Protein AF-A0A851GLG3-F1 (afdb_monomer)

Sequence (559 aa):
MSGDFSSVANSFFTNPADPTVTAINLTVTSPGGNELAFIDDIDSEAEPQQRLWTNVTWGSNVGRIGTTLFDLLNGPNKLTLSTLTIEDMDLDPQTTQFDFHGTNTELVLNNASVKLSNQPVFRVTSQLSLRSEGTGTSSIIKLTGDQNSPTTIDVASGTTLRFFESGSLVDGLADSARANFNQSNSAVVNGTLNIDQSYVIFNTGPSQEMRVNSGGELSLIGSQSVLETGDLRVVGGTVNLGVGGARLATNDFTLTGATVNIGASSTVESSGASVATGTNTITLGDNARYSTDLLGTAGGNITISGTGTVSTQRLAFIQAGDQINVTESAKLEVTSGAGTPQLLERGSIDIGVNALVDIQAGAAVVAASSTIRNDGGLLVSGRLEPTGTITGDGYIRVQPFGQLGVFGGNGTETFTTSNDVFMEGLSTFQTLLRPDLQESQLMITTGNFEISPIGAYLDPVITSSVDTPLADGTKFALIDYMDGDSWGGFFLRDDNSSILEGDLITEGINTFRLSYQDADYSPGTSSIITLTVIPEPSTGILASLGLLGGTLLRRRKSN

Mean predicted aligned error: 11.52 Å

Radius of gyration: 35.97 Å; Cα contacts (8 Å, |Δi|>4): 1811; chains: 1; bounding box: 72×60×142 Å

Foldseek 3Di:
DEDDDADDLEDEDEAPQDPPPQAEEAEDEDQNHQEYEYEPPDDPPDDLSSQEHHHYEYEYPVAAHHHEYEYPDPAQEEREYQEYEYYRYEYEDPSYAYEHEDARREYEYEQYEYEDQPDDRYPYPYEYEYEYDDAEEYEYEQHFAEPAYAYEYEYDARYEYEYYCAADLDPPDDRRSFNEDPDAYAYEFNAEYEQYNGAYEAEHPPVHEHEAEANGEYEYDDARREYEYEHYAYANGEYYYEAHAYEYEYAEAEEHVYEYEFEANYEYHYVAAYEFDDEYEYEAEHQYEYEHAYEYDHLGEYEYYYQYEYEHQAHEYPDANYEYEYDDQYEYEHDHDPPDARYDDHEEYEAYANYEYADAANHEHACHHYEYEHQHEYEFNHEYAYQEEHEHAYAYEYEACGEYEHDDPDLAGEYEYAHEYEYEANYEYEKEDELVVLGIYEYEYAHHYEYHQLAYAYHYHYDDDPPDEHDAFRKYWYYHYADDVDRPYAHADPVSDGQDQQRWDDDHPWIWGWHFADPVDDDDYRGTIMTGTHPDPPPVVVVVVVPVVPDDDDDDDDD

Solvent-accessible surface area (backbone atoms only — not comparable to full-atom values): 26182 Å² total; per-residue (Å²): 92,80,53,83,48,74,80,54,66,57,48,78,43,61,64,70,92,51,93,80,63,61,43,38,43,45,38,46,61,46,98,81,40,48,40,44,37,42,43,90,64,72,62,102,82,64,60,74,84,78,53,58,42,32,47,33,35,42,35,34,82,79,47,73,42,68,32,39,33,41,62,84,60,101,60,86,44,71,50,36,27,20,25,41,36,34,28,23,28,35,39,38,29,83,56,46,38,50,31,35,48,64,82,70,21,36,44,37,25,27,33,9,34,41,48,42,74,78,62,59,62,46,68,25,94,33,49,37,35,42,34,22,40,74,55,50,60,15,35,45,28,31,34,35,22,57,31,72,26,33,37,38,40,40,24,35,59,71,16,27,34,29,39,32,55,12,18,54,72,66,83,92,64,61,65,58,52,15,26,19,33,79,32,56,20,37,32,44,24,32,6,29,42,32,35,32,46,12,20,38,37,46,35,23,32,101,89,34,40,37,35,27,30,58,77,6,30,42,36,26,32,46,62,48,4,32,41,37,37,24,33,37,36,28,41,44,10,38,38,37,34,29,50,53,38,10,36,41,38,30,34,31,38,37,34,34,40,19,40,36,39,32,20,32,46,8,39,39,40,32,83,35,49,30,40,31,27,40,61,29,40,37,38,23,25,57,69,8,38,38,38,31,26,41,33,28,36,78,40,7,30,40,38,37,29,39,52,12,37,40,38,24,43,33,44,38,28,74,26,74,67,10,33,39,36,33,24,56,48,11,32,42,35,39,36,55,34,96,89,52,72,25,32,44,59,21,28,39,40,38,32,28,67,61,6,36,40,36,33,30,61,76,18,37,36,34,34,42,70,29,45,36,40,36,37,12,42,37,39,24,33,9,36,41,25,51,42,42,51,39,38,44,79,12,38,39,37,28,32,56,67,3,32,43,33,54,81,63,101,52,28,74,48,50,30,38,31,40,26,33,36,38,35,27,44,56,8,34,45,37,35,35,34,23,75,89,76,68,30,31,22,30,39,37,29,70,16,50,64,36,35,26,75,81,12,20,32,62,45,77,45,67,82,47,81,49,88,58,81,72,59,70,67,46,67,35,52,44,40,36,26,36,77,59,105,55,74,59,43,39,39,23,47,98,85,70,45,76,50,53,83,65,35,77,48,77,55,82,76,40,32,26,31,37,30,66,69,37,86,89,62,90,65,102,49,78,37,28,28,33,40,29,30,44,73,72,80,64,77,68,60,70,61,60,63,68,67,75,71,77,70,89,88,85,83,87,81,88,134

Structure (mmCIF, N/CA/C/O backbone):
data_AF-A0A851GLG3-F1
#
_entry.id   AF-A0A851GLG3-F1
#
loop_
_atom_site.group_PDB
_atom_site.id
_atom_site.type_symbol
_atom_site.label_atom_id
_atom_site.label_alt_id
_atom_site.label_comp_id
_atom_site.label_asym_id
_atom_site.label_entity_id
_atom_site.label_seq_id
_atom_site.pdbx_PDB_ins_code
_atom_site.Cartn_x
_atom_site.Cartn_y
_atom_site.Cartn_z
_atom_site.occupancy
_atom_site.B_iso_or_equiv
_atom_site.auth_seq_id
_atom_site.auth_comp_id
_atom_site.auth_asym_id
_atom_site.auth_atom_id
_atom_site.pdbx_PDB_model_num
ATOM 1 N N . MET A 1 1 ? -15.780 -3.151 48.684 1.00 47.72 1 MET A N 1
ATOM 2 C CA . MET A 1 1 ? -16.917 -4.019 49.094 1.00 47.72 1 MET A CA 1
ATOM 3 C C . MET A 1 1 ? -17.114 -5.094 48.028 1.00 47.72 1 MET A C 1
ATOM 5 O O . MET A 1 1 ? -16.937 -4.771 46.860 1.00 47.72 1 MET A O 1
ATOM 9 N N . SER A 1 2 ? -17.441 -6.339 48.400 1.00 37.56 2 SER A N 1
ATOM 10 C CA . SER A 1 2 ? -17.801 -7.420 47.461 1.00 37.56 2 SER A CA 1
ATOM 11 C C . SER A 1 2 ? -19.249 -7.845 47.711 1.00 37.56 2 SER A C 1
ATOM 13 O O . SER A 1 2 ? -19.558 -8.275 48.824 1.00 37.56 2 SER A O 1
ATOM 15 N N . GLY A 1 3 ? -20.126 -7.700 46.717 1.00 50.09 3 GLY A N 1
ATOM 16 C CA . GLY A 1 3 ? -21.522 -8.147 46.785 1.00 50.09 3 GLY A CA 1
ATOM 17 C C . GLY A 1 3 ? -21.763 -9.350 45.872 1.00 50.09 3 GLY A C 1
ATOM 18 O O . GLY A 1 3 ? -21.391 -9.299 44.704 1.00 50.09 3 GLY A O 1
ATOM 19 N N . ASP A 1 4 ? -22.368 -10.417 46.401 1.00 43.97 4 ASP A N 1
ATOM 20 C CA . ASP A 1 4 ? -22.866 -11.569 45.631 1.00 43.97 4 ASP A CA 1
ATOM 21 C C . ASP A 1 4 ? -24.388 -11.433 45.468 1.00 43.97 4 ASP A C 1
ATOM 23 O O . ASP A 1 4 ? -25.124 -11.396 46.460 1.00 43.97 4 ASP A O 1
ATOM 27 N N . PHE A 1 5 ? -24.862 -11.323 44.225 1.00 49.16 5 PHE A N 1
ATOM 28 C CA . PHE A 1 5 ? -26.259 -11.020 43.902 1.00 49.16 5 PHE A CA 1
ATOM 29 C C . PHE A 1 5 ? -26.976 -12.244 43.322 1.00 49.16 5 PHE A C 1
ATOM 31 O O . PHE A 1 5 ? -27.382 -12.277 42.163 1.00 49.16 5 PHE A O 1
ATOM 38 N N . SER A 1 6 ? -27.168 -13.264 44.157 1.00 37.56 6 SER A N 1
ATOM 39 C CA . SER A 1 6 ? -27.701 -14.570 43.742 1.00 37.56 6 SER A CA 1
ATOM 40 C C . SER A 1 6 ? -29.226 -14.648 43.554 1.00 37.56 6 SER A C 1
ATOM 42 O O . SER A 1 6 ? -29.741 -15.728 43.263 1.00 37.56 6 SER A O 1
ATOM 44 N N . SER A 1 7 ? -29.992 -13.556 43.700 1.00 36.94 7 SER A N 1
ATOM 45 C CA . SER A 1 7 ? -31.467 -13.658 43.620 1.00 36.94 7 SER A CA 1
ATOM 46 C C . SER A 1 7 ? -32.279 -12.391 43.330 1.00 36.94 7 SER A C 1
ATOM 48 O O . SER A 1 7 ? -33.507 -12.484 43.283 1.00 36.94 7 SER A O 1
ATOM 50 N N . VAL A 1 8 ? -31.670 -11.220 43.115 1.00 40.31 8 VAL A N 1
ATOM 51 C CA . VAL A 1 8 ? -32.448 -9.985 42.921 1.00 40.31 8 VAL A CA 1
ATOM 52 C C . VAL A 1 8 ? -32.423 -9.582 41.454 1.00 40.31 8 VAL A C 1
ATOM 54 O O . VAL A 1 8 ? -31.383 -9.212 40.925 1.00 40.31 8 VAL A O 1
ATOM 57 N N . ALA A 1 9 ? -33.592 -9.605 40.813 1.00 41.81 9 ALA A N 1
ATOM 58 C CA . ALA A 1 9 ? -33.819 -9.120 39.450 1.00 41.81 9 ALA A CA 1
ATOM 59 C C . ALA A 1 9 ? -33.591 -7.600 39.275 1.00 41.81 9 ALA A C 1
ATOM 61 O O . ALA A 1 9 ? -33.973 -7.062 38.251 1.00 41.81 9 ALA A O 1
ATOM 62 N N . ASN A 1 10 ? -33.020 -6.922 40.275 1.00 48.06 10 ASN A N 1
ATOM 63 C CA . ASN A 1 10 ? -32.713 -5.497 40.335 1.00 48.06 10 ASN A CA 1
ATOM 64 C C . ASN A 1 10 ? -31.702 -5.288 41.471 1.00 48.06 10 ASN A C 1
ATOM 66 O O . ASN A 1 10 ? -32.071 -5.363 42.644 1.00 48.06 10 ASN A O 1
ATOM 70 N N . SER A 1 11 ? -30.429 -5.061 41.161 1.00 52.12 11 SER A N 1
ATOM 71 C CA . SER A 1 11 ? -29.469 -4.631 42.188 1.00 52.12 11 SER A CA 1
ATOM 72 C C . SER A 1 11 ? -29.480 -3.109 42.233 1.00 52.12 11 SER A C 1
ATOM 74 O O . SER A 1 11 ? -29.256 -2.496 41.197 1.00 52.12 11 SER A O 1
ATOM 76 N N . PHE A 1 12 ? -29.781 -2.523 43.397 1.00 50.97 12 PHE A N 1
ATOM 77 C CA . PHE A 1 12 ? -29.773 -1.074 43.612 1.00 50.97 12 PHE A CA 1
ATOM 78 C C . PHE A 1 12 ? -28.466 -0.659 44.280 1.00 50.97 12 PHE A C 1
ATOM 80 O O . PHE A 1 12 ? -28.120 -1.189 45.338 1.00 50.97 12 PHE A O 1
ATOM 87 N N . PHE A 1 13 ? -27.772 0.309 43.690 1.00 57.38 13 PHE A N 1
ATOM 88 C CA . PHE A 1 13 ? -26.559 0.886 44.264 1.00 57.38 13 PHE A CA 1
ATOM 89 C C . PHE A 1 13 ? -26.777 2.342 44.628 1.00 57.38 13 PHE A C 1
ATOM 91 O O . PHE A 1 13 ? -27.320 3.091 43.824 1.00 57.38 13 PHE A O 1
ATOM 98 N N . THR A 1 14 ? -26.309 2.730 45.809 1.00 53.22 14 THR A N 1
ATOM 99 C CA . THR A 1 14 ? -26.115 4.126 46.200 1.00 53.22 14 THR A CA 1
ATOM 100 C C . THR A 1 14 ? -24.615 4.418 46.239 1.00 53.22 14 THR A C 1
ATOM 102 O O . THR A 1 14 ? -23.806 3.517 46.484 1.00 53.22 14 THR A O 1
ATOM 105 N N . ASN A 1 15 ? -24.223 5.656 45.933 1.00 53.34 15 ASN A N 1
ATOM 106 C CA . ASN A 1 15 ? -22.827 6.099 45.962 1.00 53.34 15 ASN A CA 1
ATOM 107 C C . ASN A 1 15 ? -22.196 5.763 47.335 1.00 53.34 15 ASN A C 1
ATOM 109 O O . ASN A 1 15 ? -22.836 6.029 48.359 1.00 53.34 15 ASN A O 1
ATOM 113 N N . PRO A 1 16 ? -20.989 5.162 47.419 1.00 52.38 16 PRO A N 1
ATOM 114 C CA . PRO A 1 16 ? -20.347 4.943 48.709 1.00 52.38 16 PRO A CA 1
ATOM 115 C C . PRO A 1 16 ? -20.160 6.287 49.421 1.00 52.38 16 PRO A C 1
ATOM 117 O O . PRO A 1 16 ? -19.330 7.102 49.037 1.00 52.38 16 PRO A O 1
ATOM 120 N N . ALA A 1 17 ? -20.905 6.500 50.506 1.00 47.84 17 ALA A N 1
ATOM 121 C CA . ALA A 1 17 ? -20.777 7.683 51.359 1.00 47.84 17 ALA A CA 1
ATOM 122 C C . ALA A 1 17 ? -19.399 7.789 52.057 1.00 47.84 17 ALA A C 1
ATOM 124 O O . ALA A 1 17 ? -19.133 8.764 52.758 1.00 47.84 17 ALA A O 1
ATOM 125 N N . ASP A 1 18 ? -18.532 6.781 51.892 1.00 53.28 18 ASP A N 1
ATOM 126 C CA . ASP A 1 18 ? -17.213 6.690 52.506 1.00 53.28 18 ASP A CA 1
ATOM 127 C C . ASP A 1 18 ? -16.095 6.824 51.446 1.00 53.28 18 ASP A C 1
ATOM 129 O O . ASP A 1 18 ? -15.890 5.897 50.652 1.00 53.28 18 ASP A O 1
ATOM 133 N N . PRO A 1 19 ? -15.323 7.931 51.451 1.00 53.16 19 PRO A N 1
ATOM 134 C CA . PRO A 1 19 ? -14.227 8.174 50.508 1.00 53.16 19 PRO A CA 1
ATOM 135 C C . PRO A 1 19 ? -13.039 7.205 50.665 1.00 53.16 19 PRO A C 1
ATOM 137 O O . PRO A 1 19 ? -12.073 7.295 49.910 1.00 53.16 19 PRO A O 1
ATOM 140 N N . THR A 1 20 ? -13.066 6.286 51.638 1.00 55.53 20 THR A N 1
ATOM 141 C CA . THR A 1 20 ? -12.013 5.276 51.833 1.00 55.53 20 THR A CA 1
ATOM 142 C C . THR A 1 20 ? -12.224 3.989 51.030 1.00 55.53 20 THR A C 1
ATOM 144 O O . THR A 1 20 ? -11.311 3.161 50.952 1.00 55.53 20 THR A O 1
ATOM 147 N N . VAL A 1 21 ? -13.390 3.796 50.399 1.00 58.28 21 VAL A N 1
ATOM 148 C CA . VAL A 1 21 ? -13.654 2.614 49.563 1.00 58.28 21 VAL A CA 1
ATOM 149 C C . VAL A 1 21 ? -13.005 2.796 48.191 1.00 58.28 21 VAL A C 1
ATOM 151 O O . VAL A 1 21 ? -13.548 3.444 47.305 1.00 58.28 21 VAL A O 1
ATOM 154 N N . THR A 1 22 ? -11.836 2.186 48.006 1.00 63.25 22 THR A N 1
ATOM 155 C CA . THR A 1 22 ? -11.025 2.325 46.785 1.00 63.25 22 THR A CA 1
ATOM 156 C C . THR A 1 22 ? -11.216 1.209 45.758 1.00 63.25 22 THR A C 1
ATOM 158 O O . THR A 1 22 ? -10.551 1.252 44.727 1.00 63.25 22 THR A O 1
ATOM 161 N N . ALA A 1 23 ? -12.059 0.204 46.041 1.00 70.12 23 ALA A N 1
ATOM 162 C CA . ALA A 1 23 ? -12.381 -0.887 45.116 1.00 70.12 23 ALA A CA 1
ATOM 163 C C . ALA A 1 23 ? -13.785 -1.477 45.357 1.00 70.12 23 ALA A C 1
ATOM 165 O O . ALA A 1 23 ? -14.165 -1.813 46.495 1.00 70.12 23 ALA A O 1
ATOM 166 N N . ILE A 1 24 ? -14.551 -1.634 44.275 1.00 73.56 24 ILE A N 1
ATOM 167 C CA . ILE A 1 24 ? -15.929 -2.147 44.279 1.00 73.56 24 ILE A CA 1
ATOM 168 C C . ILE A 1 24 ? -16.044 -3.273 43.253 1.00 73.56 24 ILE A C 1
ATOM 170 O O . ILE A 1 24 ? -15.861 -3.036 42.066 1.00 73.56 24 ILE A O 1
ATOM 174 N N . ASN A 1 25 ? -16.403 -4.477 43.707 1.00 75.00 25 ASN A N 1
ATOM 175 C CA . ASN A 1 25 ? -16.632 -5.627 42.830 1.00 75.00 25 ASN A CA 1
ATOM 176 C C . ASN A 1 25 ? -18.118 -5.987 42.829 1.00 75.00 25 ASN A C 1
ATOM 178 O O . ASN A 1 25 ? -18.675 -6.313 43.885 1.00 75.00 25 ASN A O 1
ATOM 182 N N . LEU A 1 26 ? -18.737 -5.935 41.650 1.00 73.56 26 LEU A N 1
ATOM 183 C CA . LEU A 1 26 ? -20.117 -6.340 41.406 1.00 73.56 26 LEU A CA 1
ATOM 184 C C . LEU A 1 26 ? -20.116 -7.572 40.506 1.00 73.56 26 LEU A C 1
ATOM 186 O O . LEU A 1 26 ? -19.559 -7.536 39.410 1.00 73.56 26 LEU A O 1
ATOM 190 N N . THR A 1 27 ? -20.748 -8.655 40.954 1.00 70.19 27 THR A N 1
ATOM 191 C CA . THR A 1 27 ? -20.789 -9.905 40.192 1.00 70.19 27 THR A CA 1
ATOM 192 C C . THR A 1 27 ? -22.217 -10.398 40.034 1.00 70.19 27 THR A C 1
ATOM 194 O O . THR A 1 27 ? -22.920 -10.613 41.023 1.00 70.19 27 THR A O 1
ATOM 197 N N . VAL A 1 28 ? -22.636 -10.617 38.789 1.00 69.12 28 VAL A N 1
ATOM 198 C CA . VAL A 1 28 ? -23.909 -11.274 38.487 1.00 69.12 28 VAL A CA 1
ATOM 199 C C . VAL A 1 28 ? -23.709 -12.788 38.569 1.00 69.12 28 VAL A C 1
ATOM 201 O O . VAL A 1 28 ? -22.849 -13.360 37.896 1.00 69.12 28 VAL A O 1
ATOM 204 N N . THR A 1 29 ? -24.487 -13.447 39.429 1.00 67.69 29 THR A N 1
ATOM 205 C CA . THR A 1 29 ? -24.354 -14.889 39.711 1.00 67.69 29 THR A CA 1
ATOM 206 C C . THR A 1 29 ? -25.553 -15.721 39.243 1.00 67.69 29 THR A C 1
ATOM 208 O O . THR A 1 29 ? -25.561 -16.937 39.429 1.00 67.69 29 THR A O 1
ATOM 211 N N . SER A 1 30 ? -26.548 -15.108 38.584 1.00 66.00 30 SER A N 1
ATOM 212 C CA . SER A 1 30 ? -27.724 -15.799 38.039 1.00 66.00 30 SER A CA 1
ATOM 213 C C . SER A 1 30 ? -28.165 -15.226 36.682 1.00 66.00 30 SER A C 1
ATOM 215 O O . SER A 1 30 ? -28.299 -14.011 36.564 1.00 66.00 30 SER A O 1
ATOM 217 N N . PRO A 1 31 ? -28.490 -16.069 35.681 1.00 58.34 31 PRO A N 1
ATOM 218 C CA . PRO A 1 31 ? -28.950 -15.635 34.353 1.00 58.34 31 PRO A CA 1
ATOM 219 C C . PRO A 1 31 ? -30.364 -15.012 34.331 1.00 58.34 31 PRO A C 1
ATOM 221 O O . PRO A 1 31 ? -30.876 -14.694 33.262 1.00 58.34 31 PRO A O 1
ATOM 224 N N . GLY A 1 32 ? -31.033 -14.888 35.485 1.00 56.56 32 GLY A N 1
ATOM 225 C CA . GLY A 1 32 ? -32.399 -14.360 35.598 1.00 56.56 32 GLY A CA 1
ATOM 226 C C . GLY A 1 32 ? -32.513 -12.854 35.872 1.00 56.56 32 GLY A C 1
ATOM 227 O O . GLY A 1 32 ? -33.633 -12.350 35.904 1.00 56.56 32 GLY A O 1
ATOM 228 N N . GLY A 1 33 ? -31.399 -12.147 36.093 1.00 59.62 33 GLY A N 1
ATOM 229 C CA . GLY A 1 33 ? -31.370 -10.698 36.318 1.00 59.62 33 GLY A CA 1
ATOM 230 C C . GLY A 1 33 ? -30.398 -10.019 35.356 1.00 59.62 33 GLY A C 1
ATOM 231 O O . GLY A 1 33 ? -29.193 -10.183 35.502 1.00 59.62 33 GLY A O 1
ATOM 232 N N . ASN A 1 34 ? -30.929 -9.257 34.398 1.00 67.38 34 ASN A N 1
ATOM 233 C CA . ASN A 1 34 ? -30.169 -8.575 33.336 1.00 67.38 34 ASN A CA 1
ATOM 234 C C . ASN A 1 34 ? -30.206 -7.041 33.493 1.00 67.38 34 ASN A C 1
ATOM 236 O O . ASN A 1 34 ? -30.020 -6.295 32.532 1.00 67.38 34 ASN A O 1
ATOM 240 N N . GLU A 1 35 ? -30.508 -6.562 34.698 1.00 67.00 35 GLU A N 1
ATOM 241 C CA . GLU A 1 35 ? -30.740 -5.151 35.001 1.00 67.00 35 GLU A CA 1
ATOM 242 C C . GLU A 1 35 ? -29.908 -4.734 36.222 1.00 67.00 35 GLU A C 1
ATOM 244 O O . GLU A 1 35 ? -30.046 -5.289 37.318 1.00 67.00 35 GLU A O 1
ATOM 249 N N . LEU A 1 36 ? -29.026 -3.752 36.021 1.00 67.19 36 LEU A N 1
ATOM 250 C CA . LEU A 1 36 ? -28.321 -3.047 37.086 1.00 67.19 36 LEU A CA 1
ATOM 251 C C . LEU A 1 36 ? -28.929 -1.648 37.206 1.00 67.19 36 LEU A C 1
ATOM 253 O O . LEU A 1 36 ? -28.792 -0.821 36.305 1.00 67.19 36 LEU A O 1
ATOM 257 N N . ALA A 1 37 ? -29.596 -1.384 38.327 1.00 63.56 37 ALA A N 1
ATOM 258 C CA . ALA A 1 37 ? -30.182 -0.084 38.608 1.00 63.56 37 ALA A CA 1
ATOM 259 C C . ALA A 1 37 ? -29.253 0.694 39.540 1.00 63.56 37 ALA A C 1
ATOM 261 O O . ALA A 1 37 ? -28.899 0.234 40.628 1.00 63.56 37 ALA A O 1
ATOM 262 N N . PHE A 1 38 ? -28.874 1.901 39.145 1.00 61.44 38 PHE A N 1
ATOM 263 C CA . PHE A 1 38 ? -28.134 2.790 40.030 1.00 61.44 38 PHE A CA 1
ATOM 264 C C . PHE A 1 38 ? -29.083 3.879 40.498 1.00 61.44 38 PHE A C 1
ATOM 266 O O . PHE A 1 38 ? -29.836 4.461 39.719 1.00 61.44 38 PHE A O 1
ATOM 273 N N . ILE A 1 39 ? -29.084 4.094 41.806 1.00 54.25 39 ILE A N 1
ATOM 274 C CA . ILE A 1 39 ? -29.762 5.216 42.424 1.00 54.25 39 ILE A CA 1
ATOM 275 C C . ILE A 1 39 ? -28.650 6.209 42.715 1.00 54.25 39 ILE A C 1
ATOM 277 O O . ILE A 1 39 ? -27.810 5.960 43.583 1.00 54.25 39 ILE A O 1
ATOM 281 N N . ASP A 1 40 ? -28.628 7.322 41.980 1.00 52.12 40 ASP A N 1
ATOM 282 C CA . ASP A 1 40 ? -27.845 8.489 42.386 1.00 52.12 40 ASP A CA 1
ATOM 283 C C . ASP A 1 40 ? -28.473 9.050 43.668 1.00 52.12 40 ASP A C 1
ATOM 285 O O . ASP A 1 40 ? -29.294 9.967 43.665 1.00 52.12 40 ASP A O 1
ATOM 289 N N . ASP A 1 41 ? -28.178 8.393 44.784 1.00 45.09 41 ASP A N 1
ATOM 290 C CA . ASP A 1 41 ? -28.507 8.888 46.102 1.00 45.09 41 ASP A CA 1
ATOM 291 C C . ASP A 1 41 ? -27.452 9.941 46.424 1.00 45.09 41 ASP A C 1
ATOM 293 O O . ASP A 1 41 ? -26.308 9.600 46.733 1.00 45.09 41 ASP A O 1
ATOM 297 N N . ILE A 1 42 ? -27.861 11.209 46.298 1.00 45.38 42 ILE A N 1
ATOM 298 C CA . ILE A 1 42 ? -27.489 12.369 47.128 1.00 45.38 42 ILE A CA 1
ATOM 299 C C . ILE A 1 42 ? -27.216 13.626 46.285 1.00 45.38 42 ILE A C 1
ATOM 301 O O . ILE A 1 42 ? -26.218 13.746 45.580 1.00 45.38 42 ILE A O 1
ATOM 305 N N . ASP A 1 43 ? -28.123 14.590 46.472 1.00 45.88 43 ASP A N 1
ATOM 306 C CA . ASP A 1 43 ? -27.966 16.047 46.375 1.00 45.88 43 ASP A CA 1
ATOM 307 C C . ASP A 1 43 ? -27.261 16.579 45.117 1.00 45.88 43 ASP A C 1
ATOM 309 O O . ASP A 1 43 ? -26.036 16.547 45.002 1.00 45.88 43 ASP A O 1
ATOM 313 N N . SER A 1 44 ? -28.033 17.136 44.177 1.00 47.81 44 SER A N 1
ATOM 314 C CA . SER A 1 44 ? -27.552 17.768 42.933 1.00 47.81 44 SER A CA 1
ATOM 315 C C . SER A 1 44 ? -26.541 18.911 43.136 1.00 47.81 44 SER A C 1
ATOM 317 O O . SER A 1 44 ? -26.057 19.474 42.157 1.00 47.81 44 SER A O 1
ATOM 319 N N . GLU A 1 45 ? -26.246 19.268 44.388 1.00 49.72 45 GLU A N 1
ATOM 320 C CA . GLU A 1 45 ? -25.300 20.305 44.803 1.00 49.72 45 GLU A CA 1
ATOM 321 C C . GLU A 1 45 ? -23.919 19.767 45.250 1.00 49.72 45 GLU A C 1
ATOM 323 O O . GLU A 1 45 ? -23.018 20.565 45.505 1.00 49.72 45 GLU A O 1
ATOM 328 N N . ALA A 1 46 ? -23.706 18.445 45.332 1.00 52.00 46 ALA A N 1
ATOM 329 C CA . ALA A 1 46 ? -22.421 17.862 45.746 1.00 52.00 46 ALA A CA 1
ATOM 330 C C . ALA A 1 46 ? -21.334 17.933 44.645 1.00 52.00 46 ALA A C 1
ATOM 332 O O . ALA A 1 46 ? -21.586 17.640 43.475 1.00 52.00 46 ALA A O 1
ATOM 333 N N . GLU A 1 47 ? -20.097 18.281 45.026 1.00 55.19 47 GLU A N 1
ATOM 334 C CA . GLU A 1 47 ? -18.931 18.387 44.128 1.00 55.19 47 GLU A CA 1
ATOM 335 C C . GLU A 1 47 ? -18.594 17.030 43.458 1.00 55.19 47 GLU A C 1
ATOM 337 O O . GLU A 1 47 ? -18.623 15.998 44.135 1.00 55.19 47 GLU A O 1
ATOM 342 N N . PRO A 1 48 ? -18.174 16.986 42.172 1.00 52.88 48 PRO A N 1
ATOM 343 C CA . PRO A 1 48 ? -17.866 15.742 41.444 1.00 52.88 48 PRO A CA 1
ATOM 344 C C . PRO A 1 48 ? -16.871 14.803 42.145 1.00 52.88 48 PRO A C 1
ATOM 346 O O . PRO A 1 48 ? -16.958 13.585 42.001 1.00 52.88 48 PRO A O 1
ATOM 349 N N . GLN A 1 49 ? -15.947 15.349 42.943 1.00 55.09 49 GLN A N 1
ATOM 350 C CA . GLN A 1 49 ? -14.972 14.562 43.710 1.00 55.09 49 GLN A CA 1
ATOM 351 C C . GLN A 1 49 ? -15.606 13.722 44.831 1.00 55.09 49 GLN A C 1
ATOM 353 O O . GLN A 1 49 ? -15.002 12.752 45.277 1.00 55.09 49 GLN A O 1
ATOM 358 N N . GLN A 1 50 ? -16.822 14.056 45.272 1.00 52.38 50 GLN A N 1
ATOM 359 C CA . GLN A 1 50 ? -17.576 13.296 46.278 1.00 52.38 50 GLN A CA 1
ATOM 360 C C . GLN A 1 50 ? -18.361 12.120 45.665 1.00 52.38 50 GLN A C 1
ATOM 362 O O . GLN A 1 50 ? -18.987 11.347 46.389 1.00 52.38 50 GLN A O 1
ATOM 367 N N . ARG A 1 51 ? -18.334 11.973 44.332 1.00 62.47 51 ARG A N 1
ATOM 368 C CA . ARG A 1 51 ? -19.070 10.953 43.566 1.00 62.47 51 ARG A CA 1
ATOM 369 C C . ARG A 1 51 ? -18.163 10.009 42.770 1.00 62.47 51 ARG A C 1
ATOM 371 O O . ARG A 1 51 ? -18.640 9.306 41.886 1.00 62.47 51 ARG A O 1
ATOM 378 N N . LEU A 1 52 ? -16.858 10.011 43.052 1.00 68.19 52 LEU A N 1
ATOM 379 C CA . LEU A 1 52 ? -15.860 9.242 42.307 1.00 68.19 52 LEU A CA 1
ATOM 380 C C . LEU A 1 52 ? -15.804 7.783 42.769 1.00 68.19 52 LEU A C 1
ATOM 382 O O . LEU A 1 52 ? -15.366 7.485 43.880 1.00 68.19 52 LEU A O 1
ATOM 386 N N . TRP A 1 53 ? -16.145 6.860 41.876 1.00 72.88 53 TRP A N 1
ATOM 387 C CA . TRP A 1 53 ? -15.933 5.436 42.100 1.00 72.88 53 TRP A CA 1
ATOM 388 C C . TRP A 1 53 ? -14.532 5.047 41.630 1.00 72.88 53 TRP A C 1
ATOM 390 O O . TRP A 1 53 ? -14.169 5.216 40.465 1.00 72.88 53 TRP A O 1
ATOM 400 N N . THR A 1 54 ? -13.730 4.503 42.541 1.00 77.12 54 THR A N 1
ATOM 401 C CA . THR A 1 54 ? -12.347 4.106 42.248 1.00 77.12 54 THR A CA 1
ATOM 402 C C . THR A 1 54 ? -12.259 2.579 42.143 1.00 77.12 54 THR A C 1
ATOM 404 O O . THR A 1 54 ? -12.818 1.883 42.989 1.00 77.12 54 THR A O 1
ATOM 407 N N . ASN A 1 55 ? -11.581 2.070 41.105 1.00 80.44 55 ASN A N 1
ATOM 408 C CA . ASN A 1 55 ? -11.365 0.640 40.811 1.00 80.44 55 ASN A CA 1
ATOM 409 C C . ASN A 1 55 ? -12.634 -0.225 40.894 1.00 80.44 55 ASN A C 1
ATOM 411 O O . ASN A 1 55 ? -12.804 -1.048 41.799 1.00 80.44 55 ASN A O 1
ATOM 415 N N . VAL A 1 56 ? -13.537 -0.026 39.941 1.00 83.00 56 VAL A N 1
ATOM 416 C CA . VAL A 1 56 ? -14.798 -0.759 39.859 1.00 83.00 56 VAL A CA 1
ATOM 417 C C . VAL A 1 56 ? -14.644 -1.950 38.920 1.00 83.00 56 VAL A C 1
ATOM 419 O O . VAL A 1 56 ? -14.210 -1.771 37.790 1.00 83.00 56 VAL A O 1
ATOM 422 N N . THR A 1 57 ? -15.029 -3.149 39.357 1.00 85.88 57 THR A N 1
ATOM 423 C CA . THR A 1 57 ? -15.097 -4.347 38.503 1.00 85.88 57 THR A CA 1
ATOM 424 C C . THR A 1 57 ? -16.528 -4.857 38.431 1.00 85.88 57 THR A C 1
ATOM 426 O O . THR A 1 57 ? -17.136 -5.135 39.466 1.00 85.88 57 THR A O 1
ATOM 429 N N . TRP A 1 58 ? -17.063 -4.990 37.220 1.00 85.75 58 TRP A N 1
ATOM 430 C CA . TRP A 1 58 ? -18.373 -5.562 36.922 1.00 85.75 58 TRP A CA 1
ATOM 431 C C . TRP A 1 58 ? -18.187 -6.856 36.143 1.00 85.75 58 TRP A C 1
ATOM 433 O O . TRP A 1 58 ? -17.669 -6.838 35.033 1.00 85.75 58 TRP A O 1
ATOM 443 N N . GLY A 1 59 ? -18.603 -7.974 36.728 1.00 83.06 59 GLY A N 1
ATOM 444 C CA . GLY A 1 59 ? -18.343 -9.298 36.175 1.00 83.06 59 GLY A CA 1
ATOM 445 C C . GLY A 1 59 ? -19.551 -10.226 36.196 1.00 83.06 59 GLY A C 1
ATOM 446 O O . GLY A 1 59 ? -20.554 -9.965 36.869 1.00 83.06 59 GLY A O 1
ATOM 447 N N . SER A 1 60 ? -19.430 -11.355 35.506 1.00 77.69 60 SER A N 1
ATOM 448 C CA . SER A 1 60 ? -20.368 -12.476 35.580 1.00 77.69 60 SER A CA 1
ATOM 449 C C . SER A 1 60 ? -19.626 -13.785 35.830 1.00 77.69 60 SER A C 1
ATOM 451 O O . SER A 1 60 ? -18.682 -14.118 35.124 1.00 77.69 60 SER A O 1
ATOM 453 N N . ASN A 1 61 ? -20.103 -14.583 36.789 1.00 79.06 61 ASN A N 1
ATOM 454 C CA . ASN A 1 61 ? -19.563 -15.931 37.032 1.00 79.06 61 ASN A CA 1
ATOM 455 C C . ASN A 1 61 ? -20.292 -17.019 36.226 1.00 79.06 61 ASN A C 1
ATOM 457 O O . ASN A 1 61 ? -19.970 -18.202 36.344 1.00 79.06 61 ASN A O 1
ATOM 461 N N . VAL A 1 62 ? -21.310 -16.641 35.448 1.00 76.38 62 VAL A N 1
ATOM 462 C CA . VAL A 1 62 ? -22.148 -17.561 34.659 1.00 76.38 62 VAL A CA 1
ATOM 463 C C . VAL A 1 62 ? -21.888 -17.444 33.151 1.00 76.38 62 VAL A C 1
ATOM 465 O O . VAL A 1 62 ? -22.655 -17.975 32.349 1.00 76.38 62 VAL A O 1
ATOM 468 N N . GLY A 1 63 ? -20.789 -16.786 32.769 1.00 76.94 63 GLY A N 1
ATOM 469 C CA . GLY A 1 63 ? -20.416 -16.485 31.386 1.00 76.94 63 GLY A CA 1
ATOM 470 C C . GLY A 1 63 ? -20.978 -15.150 30.893 1.00 76.94 63 GLY A C 1
ATOM 471 O O . GLY A 1 63 ? -21.549 -14.387 31.672 1.00 76.94 63 GLY A O 1
ATOM 472 N N . ARG A 1 64 ? -20.819 -14.885 29.589 1.00 81.62 64 ARG A N 1
ATOM 473 C CA . ARG A 1 64 ? -21.199 -13.616 28.949 1.00 81.62 64 ARG A CA 1
ATOM 474 C C . ARG A 1 64 ? -22.707 -13.364 28.996 1.00 81.62 64 ARG A C 1
ATOM 476 O O . ARG A 1 64 ? -23.468 -14.097 28.364 1.00 81.62 64 ARG A O 1
ATOM 483 N N . ILE A 1 65 ? -23.126 -12.321 29.713 1.00 80.12 65 ILE A N 1
ATOM 484 C CA . ILE A 1 65 ? -24.539 -11.928 29.867 1.00 80.12 65 ILE A CA 1
ATOM 485 C C . ILE A 1 65 ? -24.803 -10.507 29.368 1.00 80.12 65 ILE A C 1
ATOM 487 O O . ILE A 1 65 ? -23.941 -9.643 29.478 1.00 80.12 65 ILE A O 1
ATOM 491 N N . GLY A 1 66 ? -26.008 -10.255 28.854 1.00 78.75 66 GLY A N 1
ATOM 492 C CA . GLY A 1 66 ? -26.467 -8.906 28.519 1.00 78.75 66 GLY A CA 1
ATOM 493 C C . GLY A 1 66 ? -27.063 -8.203 29.731 1.00 78.75 66 GLY A C 1
ATOM 494 O O . GLY A 1 66 ? -27.971 -8.744 30.357 1.00 78.75 66 GLY A O 1
ATOM 495 N N . THR A 1 67 ? -26.590 -6.995 30.013 1.00 75.56 67 THR A N 1
ATOM 496 C CA . THR A 1 67 ? -26.976 -6.189 31.168 1.00 75.56 67 THR A CA 1
ATOM 497 C C . THR A 1 67 ? -27.323 -4.772 30.735 1.00 75.56 67 THR A C 1
ATOM 499 O O . THR A 1 67 ? -26.563 -4.115 30.023 1.00 75.56 67 THR A O 1
ATOM 502 N N . THR A 1 68 ? -28.466 -4.279 31.200 1.00 76.19 68 THR A N 1
ATOM 503 C CA . THR A 1 68 ? -28.860 -2.881 31.026 1.00 76.19 68 THR A CA 1
ATOM 504 C C . THR A 1 68 ? -28.535 -2.098 32.287 1.00 76.19 68 THR A C 1
ATOM 506 O O . THR A 1 68 ? -28.880 -2.524 33.389 1.00 76.19 68 THR A O 1
ATOM 509 N N . LEU A 1 69 ? -27.891 -0.953 32.110 1.00 74.44 69 LEU A N 1
ATOM 510 C CA . LEU A 1 69 ? -27.682 0.046 33.142 1.00 74.44 69 LEU A CA 1
ATOM 511 C C . LEU A 1 69 ? -28.646 1.205 32.875 1.00 74.44 69 LEU A C 1
ATOM 513 O O . LEU A 1 69 ? -28.677 1.751 31.776 1.00 74.44 69 LEU A O 1
ATOM 517 N N . PHE A 1 70 ? -29.465 1.551 33.864 1.00 69.25 70 PHE A N 1
ATOM 518 C CA . PHE A 1 70 ? -30.387 2.679 33.778 1.00 69.25 70 PHE A CA 1
ATOM 519 C C . PHE A 1 70 ? -30.456 3.434 35.100 1.00 69.25 70 PHE A C 1
ATOM 521 O O . PHE A 1 70 ? -30.149 2.901 36.171 1.00 69.25 70 PHE A O 1
ATOM 528 N N . ASP A 1 71 ? -30.895 4.683 34.997 1.00 67.75 71 ASP A N 1
ATOM 529 C CA . ASP A 1 71 ? -31.183 5.523 36.147 1.00 67.75 71 ASP A CA 1
ATOM 530 C C . ASP A 1 71 ? -32.672 5.472 36.503 1.00 67.75 71 ASP A C 1
ATOM 532 O O . ASP A 1 71 ? -33.536 5.442 35.624 1.00 67.75 71 ASP A O 1
ATOM 536 N N . LEU A 1 72 ? -32.981 5.480 37.798 1.00 63.38 72 LEU A N 1
ATOM 537 C CA . LEU A 1 72 ? -34.353 5.570 38.304 1.00 63.38 72 LEU A CA 1
ATOM 538 C C . LEU A 1 72 ? -34.885 7.011 38.363 1.00 63.38 72 LEU A C 1
ATOM 540 O O . LEU A 1 72 ? -36.084 7.218 38.567 1.00 63.38 72 LEU A O 1
ATOM 544 N N . LEU A 1 73 ? -34.016 8.008 38.204 1.00 62.31 73 LEU A N 1
ATOM 545 C CA . LEU A 1 73 ? -34.337 9.428 38.237 1.00 62.31 73 LEU A CA 1
ATOM 546 C C . LEU A 1 73 ? -34.308 9.988 36.805 1.00 62.31 73 LEU A C 1
ATOM 548 O O . LEU A 1 73 ? -33.361 9.787 36.053 1.00 62.31 73 LEU A O 1
ATOM 552 N N . ASN A 1 74 ? -35.378 10.683 36.404 1.00 55.25 74 ASN A N 1
ATOM 553 C CA . ASN A 1 74 ? -35.585 11.173 35.034 1.00 55.25 74 ASN A CA 1
ATOM 554 C C . ASN A 1 74 ? -34.570 12.277 34.635 1.00 55.25 74 ASN A C 1
ATOM 556 O O . ASN A 1 74 ? -34.907 13.461 34.673 1.00 55.25 74 ASN A O 1
ATOM 560 N N . GLY A 1 75 ? -33.351 11.908 34.226 1.00 56.28 75 GLY A N 1
ATOM 561 C CA . GLY A 1 75 ? -32.330 12.818 33.690 1.00 56.28 75 GLY A CA 1
ATOM 562 C C . GLY A 1 75 ? -31.106 12.094 33.096 1.00 56.28 75 GLY A C 1
ATOM 563 O O . GLY A 1 75 ? -30.890 10.920 33.392 1.00 56.28 75 GLY A O 1
ATOM 564 N N . PRO A 1 76 ? -30.306 12.754 32.229 1.00 56.81 76 PRO A N 1
ATOM 565 C CA . PRO A 1 76 ? -29.033 12.213 31.754 1.00 56.81 76 PRO A CA 1
ATOM 566 C C . PRO A 1 76 ? -28.010 12.256 32.894 1.00 56.81 76 PRO A C 1
ATOM 568 O O . PRO A 1 76 ? -27.316 13.257 33.089 1.00 56.81 76 PRO A O 1
ATOM 571 N N . ASN A 1 77 ? -27.950 11.182 33.671 1.00 65.06 77 ASN A N 1
ATOM 572 C CA . ASN A 1 77 ? -27.073 11.097 34.829 1.00 65.06 77 ASN A CA 1
ATOM 573 C C . ASN A 1 77 ? -25.696 10.550 34.449 1.00 65.06 77 ASN A C 1
ATOM 575 O O . ASN A 1 77 ? -25.534 9.781 33.497 1.00 65.06 77 ASN A O 1
ATOM 579 N N . LYS A 1 78 ? -24.685 11.012 35.187 1.00 72.12 78 LYS A N 1
ATOM 580 C CA . LYS A 1 78 ? -23.273 10.699 34.960 1.00 72.12 78 LYS A CA 1
ATOM 581 C C . LYS A 1 78 ? -22.758 9.812 36.083 1.00 72.12 78 LYS A C 1
ATOM 583 O O . LYS A 1 78 ? -22.895 10.172 37.249 1.00 72.12 78 LYS A O 1
ATOM 588 N N . LEU A 1 79 ? -22.128 8.699 35.728 1.00 74.75 79 LEU A N 1
ATOM 589 C CA . LEU A 1 79 ? -21.376 7.861 36.650 1.00 74.75 79 LEU A CA 1
ATOM 590 C C . LEU A 1 79 ? -19.898 8.254 36.585 1.00 74.75 79 LEU A C 1
ATOM 592 O O . LEU A 1 79 ? -19.239 8.019 35.571 1.00 74.75 79 LEU A O 1
ATOM 596 N N . THR A 1 80 ? -19.397 8.849 37.667 1.00 75.75 80 THR A N 1
ATOM 597 C CA . THR A 1 80 ? -18.014 9.323 37.758 1.00 75.75 80 THR A CA 1
ATOM 598 C C . THR A 1 80 ? -17.081 8.211 38.243 1.00 75.75 80 THR A C 1
ATOM 600 O O . THR A 1 80 ? -17.239 7.703 39.352 1.00 75.75 80 THR A O 1
ATOM 603 N N . LEU A 1 81 ? -16.097 7.828 37.429 1.00 79.38 81 LEU A N 1
ATOM 604 C CA . LEU A 1 81 ? -15.240 6.651 37.622 1.00 79.38 81 LEU A CA 1
ATOM 605 C C . LEU A 1 81 ? -13.756 7.026 37.496 1.00 79.38 81 LEU A C 1
ATOM 607 O O . LEU A 1 81 ? -13.412 7.903 36.716 1.00 79.38 81 LEU A O 1
ATOM 611 N N . SER A 1 82 ? -12.852 6.337 38.194 1.00 81.75 82 SER A N 1
ATOM 612 C CA . SER A 1 82 ? -11.422 6.337 37.824 1.00 81.75 82 SER A CA 1
ATOM 613 C C . SER A 1 82 ? -11.127 5.157 36.908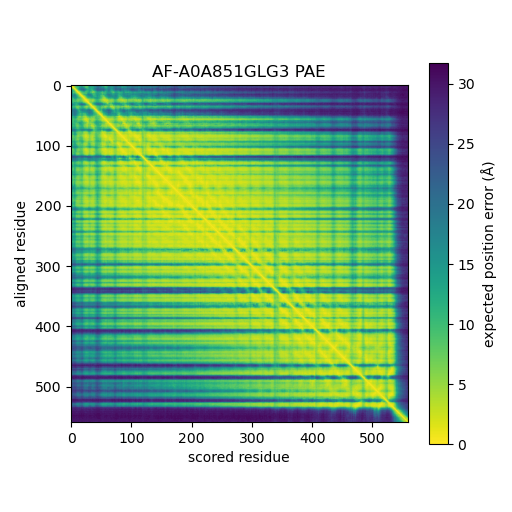 1.00 81.75 82 SER A C 1
ATOM 615 O O . SER A 1 82 ? -10.635 5.327 35.802 1.00 81.75 82 SER A O 1
ATOM 617 N N . THR A 1 83 ? -11.490 3.954 37.340 1.00 86.06 83 THR A N 1
ATOM 618 C CA . THR A 1 83 ? -11.211 2.719 36.605 1.00 86.06 83 THR A CA 1
ATOM 619 C C . THR A 1 83 ? -12.458 1.856 36.596 1.00 86.06 83 THR A C 1
ATOM 621 O O . THR A 1 83 ? -13.080 1.676 37.646 1.00 86.06 83 THR A O 1
ATOM 624 N N . LEU A 1 84 ? -12.800 1.330 35.423 1.00 88.75 84 LEU A N 1
ATOM 625 C CA . LEU A 1 84 ? -13.887 0.385 35.213 1.00 88.75 84 LEU A CA 1
ATOM 626 C C . LEU A 1 84 ? -13.366 -0.847 34.479 1.00 88.75 84 LEU A C 1
ATOM 628 O O . LEU A 1 84 ? -12.908 -0.745 33.345 1.00 88.75 84 LEU A O 1
ATOM 632 N N . THR A 1 85 ? -13.504 -2.007 35.103 1.00 91.50 85 THR A N 1
ATOM 633 C CA . THR A 1 85 ? -13.259 -3.312 34.496 1.00 91.50 85 THR A CA 1
ATOM 634 C C . THR A 1 85 ? -14.595 -3.998 34.251 1.00 91.50 85 THR A C 1
ATOM 636 O O . THR A 1 85 ? -15.406 -4.101 35.169 1.00 91.50 85 THR A O 1
ATOM 639 N N . ILE A 1 86 ? -14.830 -4.471 33.029 1.00 90.94 86 ILE A N 1
ATOM 640 C CA . ILE A 1 86 ? -16.007 -5.265 32.666 1.00 90.94 86 ILE A CA 1
ATOM 641 C C . ILE A 1 86 ? -15.538 -6.656 32.239 1.00 90.94 86 ILE A C 1
ATOM 643 O O . ILE A 1 86 ? -14.704 -6.776 31.341 1.00 90.94 86 ILE A O 1
ATOM 647 N N . GLU A 1 87 ? -16.085 -7.695 32.863 1.00 92.56 87 GLU A N 1
ATOM 648 C CA . GLU A 1 87 ? -15.699 -9.092 32.653 1.00 92.56 87 GLU A CA 1
ATOM 649 C C . GLU A 1 87 ? -16.918 -9.940 32.279 1.00 92.56 87 GLU A C 1
ATOM 651 O O . GLU A 1 87 ? -17.921 -9.939 32.994 1.00 92.56 87 GLU A O 1
ATOM 656 N N . ASP A 1 88 ? -16.841 -10.668 31.163 1.00 90.00 88 ASP A N 1
ATOM 657 C CA . ASP A 1 88 ? -17.892 -11.598 30.726 1.00 90.00 88 ASP A CA 1
ATOM 658 C C . ASP A 1 88 ? -19.299 -10.959 30.744 1.00 90.00 88 ASP A C 1
ATOM 660 O O . ASP A 1 88 ? -20.277 -11.525 31.241 1.00 90.00 88 ASP A O 1
ATOM 664 N N . MET A 1 89 ? -19.421 -9.738 30.221 1.00 88.56 89 MET A N 1
ATOM 665 C CA . MET A 1 89 ? -20.678 -8.986 30.248 1.00 88.56 89 MET A CA 1
ATOM 666 C C . MET A 1 89 ? -20.807 -8.038 29.053 1.00 88.56 89 MET A C 1
ATOM 668 O O . MET A 1 89 ? -19.843 -7.404 28.637 1.00 88.56 89 MET A O 1
ATOM 672 N N . ASP A 1 90 ? -22.020 -7.916 28.523 1.00 88.00 90 ASP A N 1
ATOM 673 C CA . ASP A 1 90 ? -22.423 -6.928 27.530 1.00 88.00 90 ASP A CA 1
ATOM 674 C C . ASP A 1 90 ? -23.247 -5.841 28.211 1.00 88.00 90 ASP A C 1
ATOM 676 O O . ASP A 1 90 ? -24.347 -6.099 28.687 1.00 88.00 90 ASP A O 1
ATOM 680 N N . LEU A 1 91 ? -22.721 -4.625 28.263 1.00 87.62 91 LEU A N 1
ATOM 681 C CA . LEU A 1 91 ? -23.304 -3.514 28.994 1.00 87.62 91 LEU A CA 1
ATOM 682 C C . LEU A 1 91 ? -23.951 -2.490 28.050 1.00 87.62 91 LEU A C 1
ATOM 684 O O . LEU A 1 91 ? -23.275 -1.873 27.221 1.00 87.62 91 LEU A O 1
ATOM 688 N N . ASP A 1 92 ? -25.251 -2.251 28.224 1.00 86.94 92 ASP A N 1
ATOM 689 C CA . ASP A 1 92 ? -25.980 -1.146 27.592 1.00 86.94 92 ASP A CA 1
ATOM 690 C C . ASP A 1 92 ? -26.357 -0.092 28.649 1.00 86.94 92 ASP A C 1
ATOM 692 O O . ASP A 1 92 ? -27.291 -0.315 29.419 1.00 86.94 92 ASP A O 1
ATOM 696 N N . PRO A 1 93 ? -25.656 1.052 28.707 1.00 78.25 93 PRO A N 1
ATOM 697 C CA . PRO A 1 93 ? -25.905 2.092 29.691 1.00 78.25 93 PRO A CA 1
ATOM 698 C C . PRO A 1 93 ? -27.146 2.947 29.420 1.00 78.25 93 PRO A C 1
ATOM 700 O O . PRO A 1 93 ? -27.407 3.831 30.223 1.00 78.25 93 PRO A O 1
ATOM 703 N N . GLN A 1 94 ? -27.909 2.724 28.338 1.00 79.12 94 GLN A N 1
ATOM 704 C CA . GLN A 1 94 ? -29.150 3.446 28.004 1.00 79.12 94 GLN A CA 1
ATOM 705 C C . GLN A 1 94 ? -29.066 4.972 28.237 1.00 79.12 94 GLN A C 1
ATOM 707 O O . GLN A 1 94 ? -28.623 5.710 27.354 1.00 79.12 94 GLN A O 1
ATOM 712 N N . THR A 1 95 ? -29.508 5.459 29.402 1.00 71.44 95 THR A N 1
ATOM 713 C CA . THR A 1 95 ? -29.554 6.881 29.789 1.00 71.44 95 THR A CA 1
ATOM 714 C C . THR A 1 95 ? -28.344 7.363 30.594 1.00 71.44 95 THR A C 1
ATOM 716 O O . THR A 1 95 ? -28.198 8.569 30.793 1.00 71.44 95 THR A O 1
ATOM 719 N N . THR A 1 96 ? -27.491 6.458 31.068 1.00 74.12 96 THR A N 1
ATOM 720 C CA . THR A 1 96 ? -26.331 6.750 31.914 1.00 74.12 96 THR A CA 1
ATOM 721 C C . THR A 1 96 ? -25.098 7.069 31.070 1.00 74.12 96 THR A C 1
ATOM 723 O O . THR A 1 96 ? -24.762 6.365 30.119 1.00 74.12 96 THR A O 1
ATOM 726 N N . GLN A 1 97 ? -24.392 8.140 31.425 1.00 76.75 97 GLN A N 1
ATOM 727 C CA . GLN A 1 97 ? -23.106 8.508 30.830 1.00 76.75 97 GLN A CA 1
ATOM 728 C C . GLN A 1 97 ? -21.965 8.097 31.761 1.00 76.75 97 GLN A C 1
ATOM 730 O O . GLN A 1 97 ? -22.065 8.299 32.968 1.00 76.75 97 GLN A O 1
ATOM 735 N N . PHE A 1 98 ? -20.865 7.576 31.220 1.00 79.31 98 PHE A N 1
ATOM 736 C CA . PHE A 1 98 ? -19.632 7.408 31.992 1.00 79.31 98 PHE A CA 1
ATOM 737 C C . PHE A 1 98 ? -18.807 8.691 31.951 1.00 79.31 98 PHE A C 1
ATOM 739 O O . PHE A 1 98 ? -18.657 9.315 30.901 1.00 79.31 98 PHE A O 1
ATOM 746 N N . ASP A 1 99 ? -18.287 9.093 33.104 1.00 77.00 99 ASP A N 1
ATOM 747 C CA . ASP A 1 99 ? -17.402 10.241 33.234 1.00 77.00 99 ASP A CA 1
ATOM 748 C C . ASP A 1 99 ? -16.133 9.806 33.967 1.00 77.00 99 ASP A C 1
ATOM 750 O O . ASP A 1 99 ? -16.169 9.479 35.149 1.00 77.00 99 ASP A O 1
ATOM 754 N N . PHE A 1 100 ? -15.004 9.752 33.266 1.00 78.00 100 PHE A N 1
ATOM 755 C CA . PHE A 1 100 ? -13.759 9.281 33.862 1.00 78.00 100 PHE A C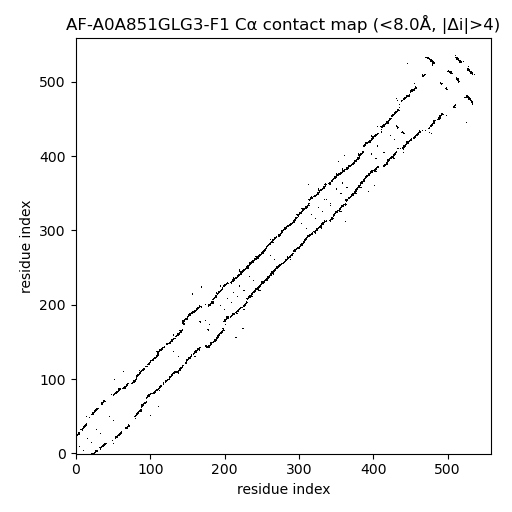A 1
ATOM 756 C C . PHE A 1 100 ? -12.953 10.458 34.427 1.00 78.00 100 PHE A C 1
ATOM 758 O O . PHE A 1 100 ? -12.660 11.417 33.716 1.00 78.00 100 PHE A O 1
ATOM 765 N N . HIS A 1 101 ? -12.593 10.388 35.710 1.00 75.38 101 HIS A N 1
ATOM 766 C CA . HIS A 1 101 ? -11.893 11.433 36.463 1.00 75.38 101 HIS A CA 1
ATOM 767 C C . HIS A 1 101 ? -10.709 10.860 37.244 1.00 75.38 101 HIS A C 1
ATOM 769 O O . HIS A 1 101 ? -10.740 9.730 37.719 1.00 75.38 101 HIS A O 1
ATOM 775 N N . GLY A 1 102 ? -9.676 11.681 37.436 1.00 72.69 102 GLY A N 1
ATOM 776 C CA . GLY A 1 102 ? -8.439 11.299 38.127 1.00 72.69 102 GLY A CA 1
ATOM 777 C C . GLY A 1 102 ? -7.240 11.294 37.185 1.00 72.69 102 GLY A C 1
ATOM 778 O O . GLY A 1 102 ? -7.340 11.766 36.061 1.00 72.69 102 GLY A O 1
ATOM 779 N N . THR A 1 103 ? -6.081 10.811 37.633 1.00 72.00 103 THR A N 1
ATOM 780 C CA . THR A 1 103 ? -4.848 10.775 36.814 1.00 72.00 103 THR A CA 1
ATOM 781 C C . THR A 1 103 ? -4.607 9.436 36.123 1.00 72.00 103 THR A C 1
ATOM 783 O O . THR A 1 103 ? -3.832 9.389 35.176 1.00 72.00 103 THR A O 1
ATOM 786 N N . ASN A 1 104 ? -5.264 8.369 36.585 1.00 73.12 104 ASN A N 1
ATOM 787 C CA . ASN A 1 104 ? -5.116 7.005 36.079 1.00 73.12 104 ASN A CA 1
ATOM 788 C C . ASN A 1 104 ? -6.498 6.506 35.665 1.00 73.12 104 ASN A C 1
ATOM 790 O O . ASN A 1 104 ? -7.156 5.801 36.433 1.00 73.12 104 ASN A O 1
ATOM 794 N N . THR A 1 105 ? -6.976 6.970 34.509 1.00 86.88 105 THR A N 1
ATOM 795 C CA . THR A 1 105 ? -8.313 6.598 34.050 1.00 86.88 105 THR A CA 1
ATOM 796 C C . THR A 1 105 ? -8.277 5.436 33.083 1.00 86.88 105 THR A C 1
ATOM 798 O O . THR A 1 105 ? -7.521 5.467 32.114 1.00 86.88 105 THR A O 1
ATOM 801 N N . GLU A 1 106 ? -9.067 4.398 33.350 1.00 90.25 106 GLU A N 1
ATOM 802 C CA . GLU A 1 106 ? -8.987 3.151 32.589 1.00 90.25 106 GLU A CA 1
ATOM 803 C C . GLU A 1 106 ? -10.358 2.499 32.384 1.00 90.25 106 GLU A C 1
ATOM 805 O O . GLU A 1 106 ? -11.146 2.368 33.320 1.00 90.25 106 GLU A O 1
ATOM 810 N N . LEU A 1 107 ? -10.605 2.030 31.163 1.00 92.44 107 LEU A N 1
ATOM 811 C CA . LEU A 1 107 ? -11.664 1.087 30.831 1.00 92.44 107 LEU A CA 1
ATOM 812 C C . LEU A 1 107 ? -11.016 -0.223 30.376 1.00 92.44 107 LEU A C 1
ATOM 814 O O . LEU A 1 107 ? -10.383 -0.278 29.320 1.00 92.44 107 LEU A O 1
ATOM 818 N N . VAL A 1 108 ? -11.192 -1.275 31.167 1.00 94.94 108 VAL A N 1
ATOM 819 C CA . VAL A 1 108 ? -10.682 -2.619 30.889 1.00 94.94 108 VAL A CA 1
ATOM 820 C C . VAL A 1 108 ? -11.849 -3.514 30.489 1.00 94.94 108 VAL A C 1
ATOM 822 O O . VAL A 1 108 ? -12.829 -3.633 31.219 1.00 94.94 108 VAL A O 1
ATOM 825 N N . LEU A 1 109 ? -11.755 -4.149 29.325 1.00 95.69 109 LEU A N 1
ATOM 826 C CA . LEU A 1 109 ? -12.753 -5.087 28.823 1.00 95.69 109 LEU A CA 1
ATOM 827 C C . LEU A 1 109 ? -12.137 -6.484 28.711 1.00 95.69 109 LEU A C 1
ATOM 829 O O . LEU A 1 109 ? -11.207 -6.698 27.931 1.00 95.69 109 LEU A O 1
ATOM 833 N N . ASN A 1 110 ? -12.702 -7.448 29.429 1.00 95.38 110 ASN A N 1
ATOM 834 C CA . ASN A 1 110 ? -12.310 -8.852 29.389 1.00 95.38 110 ASN A CA 1
ATOM 835 C C . ASN A 1 110 ? -13.499 -9.694 28.912 1.00 95.38 110 ASN A C 1
ATOM 837 O O . ASN A 1 110 ? -14.456 -9.906 29.654 1.00 95.38 110 ASN A O 1
ATOM 841 N N . ASN A 1 111 ? -13.469 -10.117 27.644 1.00 94.19 111 ASN A N 1
ATOM 842 C CA . ASN A 1 111 ? -14.588 -10.809 26.989 1.00 94.19 111 ASN A CA 1
ATOM 843 C C . ASN A 1 111 ? -15.939 -10.075 27.141 1.00 94.19 111 ASN A C 1
ATOM 845 O O . ASN A 1 111 ? -16.992 -10.685 27.346 1.00 94.19 111 ASN A O 1
ATOM 849 N N . ALA A 1 112 ? -15.903 -8.747 27.062 1.00 94.06 112 ALA A N 1
ATOM 850 C CA . ALA A 1 112 ? -17.021 -7.886 27.426 1.00 94.06 112 ALA A CA 1
ATOM 851 C C . ALA A 1 112 ? -17.354 -6.877 26.325 1.00 94.06 112 ALA A C 1
ATOM 853 O O . ALA A 1 112 ? -16.483 -6.478 25.554 1.00 94.06 112 ALA A O 1
ATOM 854 N N . SER A 1 113 ? -18.598 -6.408 26.255 1.00 93.62 113 SER A N 1
ATOM 855 C CA . SER A 1 113 ? -18.932 -5.263 25.407 1.00 93.62 113 SER A CA 1
ATOM 856 C C . SER A 1 113 ? -19.564 -4.117 26.166 1.00 93.62 113 SER A C 1
ATOM 858 O O . SER A 1 113 ? -20.175 -4.302 27.212 1.00 93.62 113 SER A O 1
ATOM 860 N N . VAL A 1 114 ? -19.411 -2.915 25.622 1.00 92.06 114 VAL A N 1
ATOM 861 C CA . VAL A 1 114 ? -20.076 -1.714 26.114 1.00 92.06 114 VAL A CA 1
ATOM 862 C C . VAL A 1 114 ? -20.614 -0.900 24.943 1.00 92.06 114 VAL A C 1
ATOM 864 O O . VAL A 1 114 ? -19.909 -0.645 23.964 1.00 92.06 114 VAL A O 1
ATOM 867 N N . LYS A 1 115 ? -21.883 -0.500 25.024 1.00 91.12 115 LYS A N 1
ATOM 868 C CA . LYS A 1 115 ? -22.559 0.303 23.998 1.00 91.12 115 LYS A CA 1
ATOM 869 C C . LYS A 1 115 ? -22.573 1.781 24.380 1.00 91.12 115 LYS A C 1
ATOM 871 O O . LYS A 1 115 ? -23.067 2.143 25.435 1.00 91.12 115 LYS A O 1
ATOM 876 N N . LEU A 1 116 ? -22.073 2.652 23.509 1.00 86.62 116 LEU A N 1
ATOM 877 C CA . LEU A 1 116 ? -21.793 4.062 23.814 1.00 86.62 116 LEU A CA 1
ATOM 878 C C . LEU A 1 116 ? -22.531 5.042 22.878 1.00 86.62 116 LEU A C 1
ATOM 880 O O . LEU A 1 116 ? -21.991 6.074 22.487 1.00 86.62 116 LEU A O 1
ATOM 884 N N . SER A 1 117 ? -23.784 4.740 22.520 1.00 78.75 117 SER A N 1
ATOM 885 C CA . SER A 1 117 ? -24.516 5.410 21.429 1.00 78.75 117 SER A CA 1
ATOM 886 C C . SER A 1 117 ? -24.946 6.875 21.651 1.00 78.75 117 SER A C 1
ATOM 888 O O . SER A 1 117 ? -25.405 7.488 20.693 1.00 78.75 117 SER A O 1
ATOM 890 N N . ASN A 1 118 ? -24.823 7.456 22.855 1.00 63.47 118 ASN A N 1
ATOM 891 C CA . ASN A 1 118 ? -25.521 8.708 23.231 1.00 63.47 118 ASN A CA 1
ATOM 892 C C . ASN A 1 118 ? -24.652 9.987 23.468 1.00 63.47 118 ASN A C 1
ATOM 894 O O . ASN A 1 118 ? -25.209 10.968 23.943 1.00 63.47 118 ASN A O 1
ATOM 898 N N . GLN A 1 119 ? -23.359 10.033 23.088 1.00 58.72 119 GLN A N 1
ATOM 899 C CA . GLN A 1 119 ? -22.414 11.200 23.078 1.00 58.72 119 GLN A CA 1
ATOM 900 C C . GLN A 1 119 ? -22.189 12.072 24.359 1.00 58.72 119 GLN A C 1
ATOM 902 O O . GLN A 1 119 ? -23.122 12.379 25.098 1.00 58.72 119 GLN A O 1
ATOM 907 N N . PRO A 1 120 ? -20.980 12.670 24.535 1.00 53.66 120 PRO A N 1
ATOM 908 C CA . PRO A 1 120 ? -19.666 12.033 24.455 1.00 53.66 120 PRO A CA 1
ATOM 909 C C . PRO A 1 120 ? -19.382 11.299 25.777 1.00 53.66 120 PRO A C 1
ATOM 911 O O . PRO A 1 120 ? -19.586 11.855 26.859 1.00 53.66 120 PRO A O 1
ATOM 914 N N . VAL A 1 121 ? -18.935 10.045 25.678 1.00 61.22 121 VAL A N 1
ATOM 915 C CA . VAL A 1 121 ? -18.924 9.097 26.811 1.00 61.22 121 VAL A CA 1
ATOM 916 C C . VAL A 1 121 ? -17.571 9.015 27.535 1.00 61.22 121 VAL A C 1
ATOM 918 O O . VAL A 1 121 ? -17.391 8.212 28.440 1.00 61.22 121 VAL A O 1
ATOM 921 N N . PHE A 1 122 ? -16.636 9.907 27.209 1.00 65.25 122 PHE A N 1
ATOM 922 C CA . PHE A 1 122 ? -15.427 10.121 27.999 1.00 65.25 122 PHE A CA 1
ATOM 923 C C . PHE A 1 122 ? -15.126 11.624 28.038 1.00 65.25 122 PHE A C 1
ATOM 925 O O . PHE A 1 122 ? -14.800 12.232 27.019 1.00 65.25 122 PHE A O 1
ATOM 932 N N . ARG A 1 123 ? -15.284 12.260 29.205 1.00 60.12 123 ARG A N 1
ATOM 933 C CA . ARG A 1 123 ? -14.892 13.662 29.439 1.00 60.12 123 ARG A CA 1
ATOM 934 C C . ARG A 1 123 ? -13.698 13.711 30.383 1.00 60.12 123 ARG A C 1
ATOM 936 O O . ARG A 1 123 ? -13.761 14.293 31.459 1.00 60.12 123 ARG A O 1
ATOM 943 N N . VAL A 1 124 ? -12.602 13.093 29.968 1.00 63.47 124 VAL A N 1
ATOM 944 C CA . VAL A 1 124 ? -11.412 13.002 30.810 1.00 63.47 124 VAL A CA 1
ATOM 945 C C . VAL A 1 124 ? -10.542 14.235 30.594 1.00 63.47 124 VAL A C 1
ATOM 947 O O . VAL A 1 124 ? -10.237 14.607 29.462 1.00 63.47 124 VAL A O 1
ATOM 950 N N . THR A 1 125 ? -10.117 14.878 31.677 1.00 65.38 125 THR A N 1
ATOM 951 C CA . THR A 1 125 ? -9.073 15.918 31.624 1.00 65.38 125 THR A CA 1
ATOM 952 C C . THR A 1 125 ? -7.659 15.326 31.604 1.00 65.38 125 THR A C 1
ATOM 954 O O . THR A 1 125 ? -6.692 16.043 31.354 1.00 65.38 125 THR A O 1
ATOM 957 N N . SER A 1 126 ? -7.539 14.023 31.860 1.00 72.69 126 SER A N 1
ATOM 958 C CA . SER A 1 126 ? -6.309 13.234 31.890 1.00 72.69 126 SER A CA 1
ATOM 959 C C . SER A 1 126 ? -6.315 12.146 30.808 1.00 72.69 126 SER A C 1
ATOM 961 O O . SER A 1 126 ? -7.240 12.054 30.001 1.00 72.69 126 SER A O 1
ATOM 963 N N . GLN A 1 127 ? -5.245 11.354 30.750 1.00 84.25 127 GLN A N 1
ATOM 964 C CA . GLN A 1 127 ? -5.105 10.273 29.782 1.00 84.25 127 GLN A CA 1
ATOM 965 C C . GLN A 1 127 ? -6.044 9.099 30.116 1.00 84.25 127 GLN A C 1
ATOM 967 O O . GLN A 1 127 ? -6.047 8.613 31.251 1.00 84.25 127 GLN A O 1
ATOM 972 N N . LEU A 1 128 ? -6.803 8.630 29.121 1.00 88.50 128 LEU A N 1
ATOM 973 C CA . LEU A 1 128 ? -7.664 7.446 29.188 1.00 88.50 128 LEU A CA 1
ATOM 974 C C . LEU A 1 128 ? -6.929 6.217 28.648 1.00 88.50 128 LEU A C 1
ATOM 976 O O . LEU A 1 128 ? -6.355 6.263 27.565 1.00 88.50 128 LEU A O 1
ATOM 980 N N . SER A 1 129 ? -6.986 5.098 29.361 1.00 91.81 129 SER A N 1
ATOM 981 C CA . SER A 1 129 ? -6.498 3.802 28.885 1.00 91.81 129 SER A CA 1
ATOM 982 C C . SER A 1 129 ? -7.670 2.898 28.508 1.00 91.81 129 SER A C 1
ATOM 984 O O . SER A 1 129 ? -8.538 2.631 29.337 1.00 91.81 129 SER A O 1
ATOM 986 N N . LEU A 1 130 ? -7.707 2.418 27.268 1.00 94.06 130 LEU A N 1
ATOM 987 C CA . LEU A 1 130 ? -8.649 1.412 26.783 1.00 94.06 130 LEU A CA 1
ATOM 988 C C . LEU A 1 130 ? -7.906 0.087 26.643 1.00 94.06 130 LEU A C 1
ATOM 990 O O . LEU A 1 130 ? -7.016 -0.038 25.801 1.00 94.06 130 LEU A O 1
ATOM 994 N N . ARG A 1 131 ? -8.258 -0.904 27.462 1.00 95.75 131 ARG A N 1
ATOM 995 C CA . ARG A 1 131 ? -7.514 -2.166 27.534 1.00 95.75 131 ARG A CA 1
ATOM 996 C C . ARG A 1 131 ? -8.412 -3.351 27.217 1.00 95.75 131 ARG A C 1
ATOM 998 O O . ARG A 1 131 ? -9.538 -3.431 27.701 1.00 95.75 131 ARG A O 1
ATOM 1005 N N . SER A 1 132 ? -7.901 -4.278 26.416 1.00 94.62 132 SER A N 1
ATOM 1006 C CA . SER A 1 132 ? -8.503 -5.596 26.210 1.00 94.62 132 SER A CA 1
ATOM 1007 C C . SER A 1 132 ? -7.595 -6.654 26.817 1.00 94.62 132 SER A C 1
ATOM 1009 O O . SER A 1 132 ? -6.434 -6.765 26.424 1.00 94.62 132 SER A O 1
ATOM 1011 N N . GLU A 1 133 ? -8.123 -7.417 27.771 1.00 92.94 133 GLU A N 1
ATOM 1012 C CA . GLU A 1 133 ? -7.388 -8.432 28.533 1.00 92.94 133 GLU A CA 1
ATOM 1013 C C . GLU A 1 133 ? -8.133 -9.777 28.562 1.00 92.94 133 GLU A C 1
ATOM 1015 O O . GLU A 1 133 ? -9.264 -9.893 28.090 1.00 92.94 133 GLU A O 1
ATOM 1020 N N . GLY A 1 134 ? -7.471 -10.811 29.092 1.00 86.94 134 GLY A N 1
ATOM 1021 C CA . GLY A 1 134 ? -8.042 -12.148 29.253 1.00 86.94 134 GLY A CA 1
ATOM 1022 C C . GLY A 1 134 ? -8.073 -12.957 27.958 1.00 86.94 134 GLY A C 1
ATOM 1023 O O . GLY A 1 134 ? -7.034 -13.180 27.339 1.00 86.94 134 GLY A O 1
ATOM 1024 N N . THR A 1 135 ? -9.249 -13.453 27.572 1.00 85.44 135 THR A N 1
ATOM 1025 C CA . THR A 1 135 ? -9.442 -14.252 26.349 1.00 85.44 135 THR A CA 1
ATOM 1026 C C . THR A 1 135 ? -10.752 -13.889 25.669 1.00 85.44 135 THR A C 1
ATOM 1028 O O . THR A 1 135 ? -11.746 -13.669 26.349 1.00 85.44 135 THR A O 1
ATOM 1031 N N . GLY A 1 136 ? -10.793 -13.918 24.337 1.00 90.88 136 GLY A N 1
ATOM 1032 C CA . GLY A 1 136 ? -12.022 -13.686 23.573 1.00 90.88 136 GLY A CA 1
ATOM 1033 C C . GLY A 1 136 ? -12.123 -12.273 23.000 1.00 90.88 136 GLY A C 1
ATOM 1034 O O . GLY A 1 136 ? -11.113 -11.607 22.767 1.00 90.88 136 GLY A O 1
ATOM 1035 N N . THR A 1 137 ? -13.354 -11.845 22.714 1.00 95.25 137 THR A N 1
ATOM 1036 C CA . THR A 1 137 ? -13.626 -10.599 21.987 1.00 95.25 137 THR A CA 1
ATOM 1037 C C . THR A 1 137 ? -14.336 -9.590 22.870 1.00 95.25 137 THR A C 1
ATOM 1039 O O . THR A 1 137 ? -15.522 -9.738 23.189 1.00 95.25 137 THR A O 1
ATOM 1042 N N . SER A 1 138 ? -13.612 -8.521 23.169 1.00 97.31 138 SER A N 1
ATOM 1043 C CA . SER A 1 138 ? -14.132 -7.312 23.777 1.00 97.31 138 SER A CA 1
ATOM 1044 C C . SER A 1 138 ? -14.634 -6.341 22.704 1.00 97.31 138 SER A C 1
ATOM 1046 O O . SER A 1 138 ? -14.100 -6.297 21.595 1.00 97.31 138 SER A O 1
ATOM 1048 N N . SER A 1 139 ? -15.702 -5.583 22.964 1.00 96.75 139 SER A N 1
ATOM 1049 C CA . SER A 1 139 ? -16.268 -4.661 21.965 1.00 96.75 139 SER A CA 1
ATOM 1050 C C . SER A 1 139 ? -16.709 -3.319 22.540 1.00 96.75 139 SER A C 1
ATOM 1052 O O . SER A 1 139 ? -17.476 -3.262 23.493 1.00 96.75 139 SER A O 1
ATOM 1054 N N . ILE A 1 140 ? -16.306 -2.239 21.882 1.00 95.31 140 ILE A N 1
ATOM 1055 C CA . ILE A 1 140 ? -16.887 -0.909 22.040 1.00 95.31 140 ILE A CA 1
ATOM 1056 C C . ILE A 1 140 ? -17.870 -0.715 20.886 1.00 95.31 140 ILE A C 1
ATOM 1058 O O . ILE A 1 140 ? -17.494 -0.791 19.717 1.00 95.31 140 ILE A O 1
ATOM 1062 N N . ILE A 1 141 ? -19.145 -0.514 21.211 1.00 94.62 141 ILE A N 1
ATOM 1063 C CA . ILE A 1 141 ? -20.240 -0.516 20.239 1.00 94.62 141 ILE A CA 1
ATOM 1064 C C . ILE A 1 141 ? -20.820 0.894 20.120 1.00 94.62 141 ILE A C 1
ATOM 1066 O O . ILE A 1 141 ? -21.146 1.511 21.134 1.00 94.62 141 ILE A O 1
ATOM 1070 N N . LYS A 1 142 ? -21.023 1.388 18.894 1.00 92.88 142 LYS A N 1
ATOM 1071 C CA . LYS A 1 142 ? -21.687 2.678 18.617 1.00 92.88 142 LYS A CA 1
ATOM 1072 C C . LYS A 1 142 ? -21.033 3.896 19.268 1.00 92.88 142 LYS A C 1
ATOM 1074 O O . LYS A 1 142 ? -21.720 4.874 19.558 1.00 92.88 142 LYS A O 1
ATOM 1079 N N . LEU A 1 143 ? -19.718 3.867 19.485 1.00 91.81 143 LEU A N 1
ATOM 1080 C CA . LEU A 1 143 ? -19.001 5.059 19.931 1.00 91.81 143 LEU A CA 1
ATOM 1081 C C . LEU A 1 143 ? -19.054 6.119 18.825 1.00 91.81 143 LEU A C 1
ATOM 1083 O O . LEU A 1 143 ? -18.745 5.832 17.673 1.00 91.81 143 LEU A O 1
ATOM 1087 N N . THR A 1 144 ? -19.449 7.343 19.165 1.00 90.12 144 THR A N 1
ATOM 1088 C CA . THR A 1 144 ? -19.457 8.486 18.241 1.00 90.12 144 THR A CA 1
ATOM 1089 C C . THR A 1 144 ? -19.064 9.765 18.979 1.00 90.12 144 THR A C 1
ATOM 1091 O O . THR A 1 144 ? -19.164 9.837 20.208 1.00 90.12 144 THR A O 1
ATOM 1094 N N . GLY A 1 145 ? -18.654 10.781 18.226 1.00 89.06 145 GLY A N 1
ATOM 1095 C CA . GLY A 1 145 ? -18.276 12.084 18.755 1.00 89.06 145 GLY A CA 1
ATOM 1096 C C . GLY A 1 145 ? -16.790 12.210 19.053 1.00 89.06 145 GLY A C 1
ATOM 1097 O O . GLY A 1 145 ? -16.006 11.266 18.909 1.00 89.06 145 GLY A O 1
ATOM 1098 N N . ASP A 1 146 ? -16.433 13.406 19.507 1.00 88.62 146 ASP A N 1
ATOM 1099 C CA . ASP A 1 146 ? -15.073 13.765 19.884 1.00 88.62 146 ASP A CA 1
ATOM 1100 C C . ASP A 1 146 ? -14.716 13.211 21.272 1.00 88.62 146 ASP A C 1
ATOM 1102 O O . ASP A 1 146 ? -15.356 13.537 22.278 1.00 88.62 146 ASP A O 1
ATOM 1106 N N . GLN A 1 147 ? -13.652 12.413 21.326 1.00 87.19 147 GLN A N 1
ATOM 1107 C CA . GLN A 1 147 ? -13.008 11.938 22.545 1.00 87.19 147 GLN A CA 1
ATOM 1108 C C . GLN A 1 147 ? -11.920 12.948 22.913 1.00 87.19 147 GLN A C 1
ATOM 1110 O O . GLN A 1 147 ? -10.774 12.847 22.480 1.00 87.19 147 GLN A O 1
ATOM 1115 N N . ASN A 1 148 ? -12.305 13.966 23.683 1.00 83.88 148 ASN A N 1
ATOM 1116 C CA . ASN A 1 148 ? -11.470 15.126 24.024 1.00 83.88 148 ASN A CA 1
ATOM 1117 C C . ASN A 1 148 ? -10.403 14.825 25.095 1.00 83.88 148 ASN A C 1
ATOM 1119 O O . ASN A 1 148 ? -10.110 15.665 25.944 1.00 83.88 148 ASN A O 1
ATOM 1123 N N . SER A 1 149 ? -9.833 13.623 25.060 1.00 84.62 149 SER A N 1
ATOM 1124 C CA . SER A 1 149 ? -8.888 13.107 26.046 1.00 84.62 149 SER A CA 1
ATOM 1125 C C . SER A 1 149 ? -7.778 12.328 25.335 1.00 84.62 149 SER A C 1
ATOM 1127 O O . SER A 1 149 ? -8.092 11.504 24.472 1.00 84.62 149 SER A O 1
ATOM 1129 N N . PRO A 1 150 ? -6.489 12.543 25.671 1.00 88.88 150 PRO A N 1
ATOM 1130 C CA . PRO A 1 150 ? -5.416 11.671 25.200 1.00 88.88 150 PRO A CA 1
ATOM 1131 C C . PRO A 1 150 ? -5.741 10.220 25.554 1.00 88.88 150 PRO A C 1
ATOM 1133 O O . PRO A 1 150 ? -6.035 9.929 26.711 1.00 88.88 150 PRO A O 1
ATOM 1136 N N . THR A 1 151 ? -5.715 9.319 24.578 1.00 91.94 151 THR A N 1
ATOM 1137 C CA . THR A 1 151 ? -6.124 7.926 24.774 1.00 91.94 151 THR A CA 1
ATOM 1138 C C . THR A 1 151 ? -4.991 6.965 24.431 1.00 91.94 151 THR A C 1
ATOM 1140 O O . THR A 1 151 ? -4.327 7.114 23.407 1.00 91.94 151 THR A O 1
ATOM 1143 N N . THR A 1 152 ? -4.785 5.9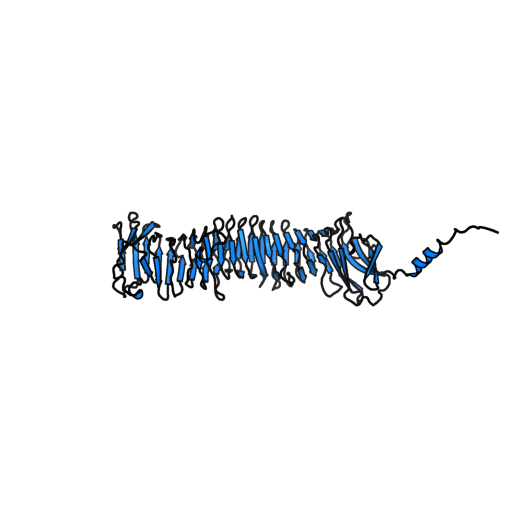54 25.271 1.00 94.56 152 THR A N 1
ATOM 1144 C CA . THR A 1 152 ? -3.939 4.795 24.970 1.00 94.56 152 THR A CA 1
ATOM 1145 C C . THR A 1 152 ? -4.819 3.581 24.728 1.00 94.56 152 THR A C 1
ATOM 1147 O O . THR A 1 152 ? -5.688 3.293 25.545 1.00 94.56 152 THR A O 1
ATOM 1150 N N . ILE A 1 153 ? -4.578 2.838 23.651 1.00 96.94 153 ILE A N 1
ATOM 1151 C CA . ILE A 1 153 ? -5.179 1.515 23.435 1.00 96.94 153 ILE A CA 1
ATOM 1152 C C . ILE A 1 153 ? -4.129 0.434 23.719 1.00 96.94 153 ILE A C 1
ATOM 1154 O O . ILE A 1 153 ? -3.043 0.473 23.150 1.00 96.94 153 ILE A O 1
ATOM 1158 N N . ASP A 1 154 ? -4.452 -0.548 24.557 1.00 97.38 154 ASP A N 1
ATOM 1159 C CA . ASP A 1 154 ? -3.612 -1.725 24.822 1.00 97.38 154 ASP A CA 1
ATOM 1160 C C . ASP A 1 154 ? -4.418 -3.004 24.571 1.00 97.38 154 ASP A C 1
ATOM 1162 O O . ASP A 1 154 ? -5.389 -3.301 25.271 1.00 97.38 154 ASP A O 1
ATOM 1166 N N . VAL A 1 155 ? -4.040 -3.760 23.540 1.00 98.00 155 VAL A N 1
ATOM 1167 C CA . VAL A 1 155 ? -4.686 -5.034 23.204 1.00 98.00 155 VAL A CA 1
ATOM 1168 C C . VAL A 1 155 ? -3.745 -6.172 23.562 1.00 98.00 155 VAL A C 1
ATOM 1170 O O . VAL A 1 155 ? -2.756 -6.409 22.860 1.00 98.00 155 VAL A O 1
ATOM 1173 N N . ALA A 1 156 ? -4.064 -6.901 24.633 1.00 96.94 156 ALA A N 1
ATOM 1174 C CA . ALA A 1 156 ? -3.259 -8.020 25.097 1.00 96.94 156 ALA A CA 1
ATOM 1175 C C . ALA A 1 156 ? -3.251 -9.177 24.086 1.00 96.94 156 ALA A C 1
ATOM 1177 O O . ALA A 1 156 ? -4.221 -9.411 23.358 1.00 96.94 156 ALA A O 1
ATOM 1178 N N . SER A 1 157 ? -2.151 -9.933 24.072 1.00 95.94 157 SER A N 1
ATOM 1179 C CA . SER A 1 157 ? -2.008 -11.108 23.209 1.00 95.94 157 SER A CA 1
ATOM 1180 C C . SER A 1 157 ? -3.112 -12.136 23.472 1.00 95.94 157 SER A C 1
ATOM 1182 O O . SER A 1 157 ? -3.467 -12.391 24.620 1.00 95.94 157 SER A O 1
ATOM 1184 N N . GLY A 1 158 ? -3.664 -12.714 22.402 1.00 94.00 158 GLY A N 1
ATOM 1185 C CA . GLY A 1 158 ? -4.776 -13.670 22.476 1.00 94.00 158 GLY A CA 1
ATOM 1186 C C . GLY A 1 158 ? -6.163 -13.046 22.687 1.00 94.00 158 GLY A C 1
ATOM 1187 O O . GLY A 1 158 ? -7.142 -13.785 22.797 1.00 94.00 158 GLY A O 1
ATOM 1188 N N . THR A 1 159 ? -6.268 -11.714 22.719 1.00 96.81 159 THR A N 1
ATOM 1189 C CA . THR A 1 159 ? -7.544 -10.991 22.851 1.00 96.81 159 THR A CA 1
ATOM 1190 C C . THR A 1 159 ? -7.880 -10.194 21.598 1.00 96.81 159 THR A C 1
ATOM 1192 O O . THR A 1 159 ? -7.004 -9.892 20.786 1.00 96.81 159 THR A O 1
ATOM 1195 N N . THR A 1 160 ? -9.150 -9.821 21.449 1.00 97.94 160 THR A N 1
ATOM 1196 C CA . THR A 1 160 ? -9.601 -8.877 20.424 1.00 97.94 160 THR A CA 1
ATOM 1197 C C . THR A 1 160 ? -10.299 -7.690 21.071 1.00 97.94 160 THR A C 1
ATOM 1199 O O . THR A 1 160 ? -11.284 -7.887 21.778 1.00 97.94 160 THR A O 1
ATOM 1202 N N . LEU A 1 161 ? -9.864 -6.469 20.757 1.00 98.25 161 LEU A N 1
ATOM 1203 C CA . LEU A 1 161 ? -10.649 -5.258 20.984 1.00 98.25 161 LEU A CA 1
ATOM 1204 C C . LEU A 1 161 ? -11.314 -4.851 19.672 1.00 98.25 161 LEU A C 1
ATOM 1206 O O . LEU A 1 161 ? -10.623 -4.563 18.698 1.00 98.25 161 LEU A O 1
ATOM 1210 N N . ARG A 1 162 ? -12.645 -4.806 19.644 1.00 97.94 162 ARG A N 1
ATOM 1211 C CA . ARG A 1 162 ? -13.413 -4.431 18.455 1.00 97.94 162 ARG A CA 1
ATOM 1212 C C . ARG A 1 162 ? -14.140 -3.103 18.637 1.00 97.94 162 ARG A C 1
ATOM 1214 O O . ARG A 1 162 ? -14.942 -2.974 19.556 1.00 97.94 162 ARG A O 1
ATOM 1221 N N . PHE A 1 163 ? -13.947 -2.165 17.720 1.00 97.31 163 PHE A N 1
ATOM 1222 C CA . PHE A 1 163 ? -14.886 -1.069 17.494 1.00 97.31 163 PHE A CA 1
ATOM 1223 C C . PHE A 1 163 ? -15.951 -1.551 16.515 1.00 97.31 163 PHE A C 1
ATOM 1225 O O . PHE A 1 163 ? -15.617 -1.960 15.407 1.00 97.31 163 PHE A O 1
ATOM 1232 N N . PHE A 1 164 ? -17.212 -1.562 16.942 1.00 96.69 164 PHE A N 1
ATOM 1233 C CA . PHE A 1 164 ? -18.327 -2.079 16.148 1.00 96.69 164 PHE A CA 1
ATOM 1234 C C . PHE A 1 164 ? -19.403 -1.013 15.955 1.00 96.69 164 PHE A C 1
ATOM 1236 O O . PHE A 1 164 ? -19.813 -0.376 16.931 1.00 96.69 164 PHE A O 1
ATOM 1243 N N . GLU A 1 165 ? -19.851 -0.810 14.713 1.00 94.69 165 GLU A N 1
ATOM 1244 C CA . GLU A 1 165 ? -20.839 0.222 14.342 1.00 94.69 165 GLU A CA 1
ATOM 1245 C C . GLU A 1 165 ? -20.502 1.614 14.924 1.00 94.69 165 GLU A C 1
ATOM 1247 O O . GLU A 1 165 ? -21.389 2.370 15.325 1.00 94.69 165 GLU A O 1
ATOM 1252 N N . SER A 1 166 ? -19.212 1.925 15.069 1.00 94.69 166 SER A N 1
ATOM 1253 C CA . SER A 1 166 ? -18.716 3.136 15.725 1.00 94.69 166 SER A CA 1
ATOM 1254 C C . SER A 1 166 ? -18.388 4.205 14.689 1.00 94.69 166 SER A C 1
ATOM 1256 O O . SER A 1 166 ? -17.683 3.949 13.720 1.00 94.69 166 SER A O 1
ATOM 1258 N N . GLY A 1 167 ? -18.881 5.422 14.902 1.00 94.19 167 GLY A N 1
ATOM 1259 C CA . GLY A 1 167 ? -18.833 6.490 13.909 1.00 94.19 167 GLY A CA 1
ATOM 1260 C C . GLY A 1 167 ? -19.776 6.257 12.724 1.00 94.19 167 GLY A C 1
ATOM 1261 O O . GLY A 1 167 ? -20.157 5.139 12.390 1.00 94.19 167 GLY A O 1
ATOM 1262 N N . SER A 1 168 ? -20.176 7.342 12.067 1.00 92.94 168 SER A N 1
ATOM 1263 C CA . SER A 1 168 ? -20.897 7.260 10.797 1.00 92.94 168 SER A CA 1
ATOM 1264 C C . SER A 1 168 ? -19.945 6.859 9.666 1.00 92.94 168 SER A C 1
ATOM 1266 O O . SER A 1 168 ? -18.851 7.410 9.578 1.00 92.94 168 SER A O 1
ATOM 1268 N N . LEU A 1 169 ? -20.385 5.981 8.761 1.00 92.44 169 LEU A N 1
ATOM 1269 C CA . LEU A 1 169 ? -19.666 5.622 7.525 1.00 92.44 169 LEU A CA 1
ATOM 1270 C C . LEU A 1 169 ? -19.993 6.553 6.342 1.00 92.44 169 LEU A C 1
ATOM 1272 O O . LEU A 1 169 ? -19.458 6.390 5.254 1.00 92.44 169 LEU A O 1
ATOM 1276 N N . VAL A 1 170 ? -20.906 7.516 6.520 1.00 91.62 170 VAL A N 1
ATOM 1277 C CA . VAL A 1 170 ? -21.342 8.409 5.433 1.00 91.62 170 VAL A CA 1
ATOM 1278 C C . VAL A 1 170 ? -20.239 9.410 5.102 1.00 91.62 170 VAL A C 1
ATOM 1280 O O . VAL A 1 170 ? -19.847 10.186 5.975 1.00 91.62 170 VAL A O 1
ATOM 1283 N N . ASP A 1 171 ? -19.781 9.440 3.855 1.00 86.81 171 ASP A N 1
ATOM 1284 C CA . ASP A 1 171 ? -18.758 10.381 3.385 1.00 86.81 171 ASP A CA 1
ATOM 1285 C C . ASP A 1 171 ? -19.181 11.854 3.522 1.00 86.81 171 ASP A C 1
ATOM 1287 O O . ASP A 1 171 ? -20.361 12.203 3.450 1.00 86.81 171 ASP A O 1
ATOM 1291 N N . GLY A 1 172 ? -18.200 12.739 3.722 1.00 87.62 172 GLY A N 1
ATOM 1292 C CA . GLY A 1 172 ? -18.406 14.195 3.755 1.00 87.62 172 GLY A CA 1
ATOM 1293 C C . GLY A 1 172 ? -19.068 14.754 5.021 1.00 87.62 172 GLY A C 1
ATOM 1294 O O . GLY A 1 172 ? -19.362 15.949 5.074 1.00 87.62 172 GLY A O 1
ATOM 1295 N N . LEU A 1 173 ? -19.309 13.927 6.043 1.00 91.81 173 LEU A N 1
ATOM 1296 C CA . LEU A 1 173 ? -19.689 14.417 7.370 1.00 91.81 173 LEU A CA 1
ATOM 1297 C C . LEU A 1 173 ? -18.475 14.974 8.122 1.00 91.81 173 LEU A C 1
ATOM 1299 O O . LEU A 1 173 ? -17.341 14.585 7.860 1.00 91.81 173 LEU A O 1
ATOM 1303 N N . ALA A 1 174 ? -18.740 15.859 9.083 1.00 92.62 174 ALA A N 1
ATOM 1304 C CA . ALA A 1 174 ? -17.723 16.372 9.995 1.00 92.62 174 ALA A CA 1
ATOM 1305 C C . ALA A 1 174 ? -17.154 15.264 10.899 1.00 92.62 174 ALA A C 1
ATOM 1307 O O . ALA A 1 174 ? -17.864 14.313 11.238 1.00 92.62 174 ALA A O 1
ATOM 1308 N N . ASP A 1 175 ? -15.917 15.444 11.364 1.00 91.56 175 ASP A N 1
ATOM 1309 C CA . ASP A 1 175 ? -15.203 14.485 12.220 1.00 91.56 175 ASP A CA 1
ATOM 1310 C C . AS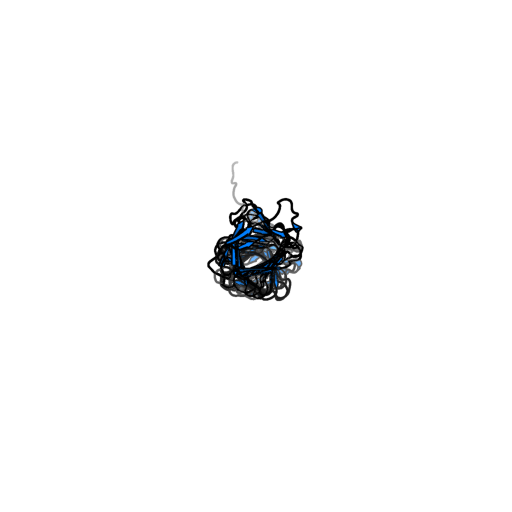P A 1 175 ? -15.975 14.130 13.500 1.00 91.56 175 ASP A C 1
ATOM 1312 O O . ASP A 1 175 ? -15.943 12.990 13.953 1.00 91.56 175 ASP A O 1
ATOM 1316 N N . SER A 1 176 ? -16.773 15.057 14.037 1.00 89.12 176 SER A N 1
ATOM 1317 C CA . SER A 1 176 ? -17.625 14.825 15.213 1.00 89.12 176 SER A CA 1
ATOM 1318 C C . SER A 1 176 ? -18.770 13.822 14.981 1.00 89.12 176 SER A C 1
ATOM 1320 O O . SER A 1 176 ? -19.416 13.377 15.932 1.00 89.12 176 SER A O 1
ATOM 1322 N N . ALA A 1 177 ? -19.030 13.424 13.732 1.00 91.75 177 ALA A N 1
ATOM 1323 C CA . ALA A 1 177 ? -19.918 12.309 13.404 1.00 91.75 177 ALA A CA 1
ATOM 1324 C C . ALA A 1 177 ? -19.205 10.941 13.443 1.00 91.75 177 ALA A C 1
ATOM 1326 O O . ALA A 1 177 ? -19.863 9.907 13.299 1.00 91.75 177 ALA A O 1
ATOM 1327 N N . ARG A 1 178 ? -17.877 10.910 13.604 1.00 93.31 178 ARG A N 1
ATOM 1328 C CA . ARG A 1 178 ? -17.042 9.697 13.658 1.00 93.31 178 ARG A CA 1
ATOM 1329 C C . ARG A 1 178 ? -16.767 9.284 15.101 1.00 93.31 178 ARG A C 1
ATOM 1331 O O . ARG A 1 178 ? -17.142 9.991 16.033 1.00 93.31 178 ARG A O 1
ATOM 1338 N N . ALA A 1 179 ? -16.115 8.142 15.304 1.00 93.81 179 ALA A N 1
ATOM 1339 C CA . ALA A 1 179 ? -15.438 7.869 16.568 1.00 93.81 179 ALA A CA 1
ATOM 1340 C C . ALA A 1 179 ? -14.090 8.610 16.548 1.00 93.81 179 ALA A C 1
ATOM 1342 O O . ALA A 1 179 ? -13.097 8.079 16.054 1.00 93.81 179 ALA A O 1
ATOM 1343 N N . ASN A 1 180 ? -14.092 9.869 16.996 1.00 93.38 180 ASN A N 1
ATOM 1344 C CA . ASN A 1 180 ? -12.983 10.796 16.784 1.00 93.38 180 ASN A CA 1
ATOM 1345 C C . ASN A 1 180 ? -12.137 10.987 18.045 1.00 93.38 180 ASN A C 1
ATOM 1347 O O . ASN A 1 180 ? -12.494 11.755 18.933 1.00 93.38 180 ASN A O 1
ATOM 1351 N N . PHE A 1 181 ? -10.989 10.327 18.117 1.00 92.94 181 PHE A N 1
ATOM 1352 C CA . PHE A 1 181 ? -9.983 10.556 19.147 1.00 92.94 181 PHE A CA 1
ATOM 1353 C C . PHE A 1 181 ? -9.108 11.745 18.738 1.00 92.94 181 PHE A C 1
ATOM 1355 O O . PHE A 1 181 ? -8.035 11.593 18.156 1.00 92.94 181 PHE A O 1
ATOM 1362 N N . ASN A 1 182 ? -9.590 12.952 19.038 1.00 88.94 182 ASN A N 1
ATOM 1363 C CA . ASN A 1 182 ? -9.055 14.214 18.515 1.00 88.94 182 ASN A CA 1
ATOM 1364 C C . ASN A 1 182 ? -7.851 14.786 19.296 1.00 88.94 182 ASN A C 1
ATOM 1366 O O . ASN A 1 182 ? -7.422 15.910 19.032 1.00 88.94 182 ASN A O 1
ATOM 1370 N N . GLN A 1 183 ? -7.319 14.039 20.265 1.00 89.94 183 GLN A N 1
ATOM 1371 C CA . GLN A 1 183 ? -6.104 14.374 21.016 1.00 89.94 183 GLN A CA 1
ATOM 1372 C C . GLN A 1 183 ? -4.896 13.576 20.504 1.00 89.94 183 GLN A C 1
ATOM 1374 O O . GLN A 1 183 ? -5.006 12.820 19.549 1.00 89.94 183 GLN A O 1
ATOM 1379 N N . SER A 1 184 ? -3.727 13.738 21.131 1.00 91.12 184 SER A N 1
ATOM 1380 C CA . SER A 1 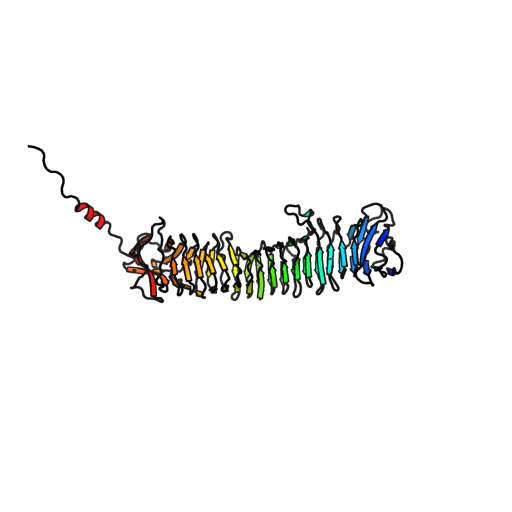184 ? -2.556 12.897 20.851 1.00 91.12 184 SER A CA 1
ATOM 1381 C C . SER A 1 184 ? -2.711 11.533 21.524 1.00 91.12 184 SER A C 1
ATOM 1383 O O . SER A 1 184 ? -2.587 11.438 22.746 1.00 91.12 184 SER A O 1
ATOM 1385 N N . ASN A 1 185 ? -2.927 10.489 20.731 1.00 94.12 185 ASN A N 1
ATOM 1386 C CA . ASN A 1 185 ? -3.171 9.129 21.209 1.00 94.12 185 ASN A CA 1
ATOM 1387 C C . ASN A 1 185 ? -2.009 8.180 20.897 1.00 94.12 185 ASN A C 1
ATOM 1389 O O . ASN A 1 185 ? -1.137 8.499 20.090 1.00 94.12 185 ASN A O 1
ATOM 1393 N N . SER A 1 186 ? -2.015 6.999 21.508 1.00 95.56 186 SER A N 1
ATOM 1394 C CA . SER A 1 186 ? -1.093 5.907 21.182 1.00 95.56 186 SER A CA 1
ATOM 1395 C C . SER A 1 186 ? -1.779 4.552 21.287 1.00 95.56 186 SER A C 1
ATOM 1397 O O . SER A 1 186 ? -2.805 4.404 21.951 1.00 95.56 186 SER A O 1
ATOM 1399 N N . ALA A 1 187 ? -1.243 3.545 20.606 1.00 97.25 187 ALA A N 1
ATOM 1400 C CA . ALA A 1 187 ? -1.806 2.203 20.669 1.00 97.25 187 ALA A CA 1
ATOM 1401 C C . ALA A 1 187 ? -0.716 1.135 20.621 1.00 97.25 187 ALA A C 1
ATOM 1403 O O . ALA A 1 187 ? 0.234 1.240 19.850 1.00 97.25 187 ALA A O 1
ATOM 1404 N N . VAL A 1 188 ? -0.877 0.084 21.421 1.00 97.62 188 VAL A N 1
ATOM 1405 C CA . VAL A 1 188 ? -0.035 -1.111 21.417 1.00 97.62 188 VAL A CA 1
ATOM 1406 C C . VAL A 1 188 ? -0.927 -2.324 21.188 1.00 97.62 188 VAL A C 1
ATOM 1408 O O . VAL A 1 188 ? -1.783 -2.660 22.003 1.00 97.62 188 VAL A O 1
ATOM 1411 N N . VAL A 1 189 ? -0.722 -2.993 20.059 1.00 98.25 189 VAL A N 1
ATOM 1412 C CA . VAL A 1 189 ? -1.549 -4.108 19.603 1.00 98.25 189 VAL A CA 1
ATOM 1413 C C . VAL A 1 189 ? -0.711 -5.385 19.618 1.00 98.25 189 VAL A C 1
ATOM 1415 O O . VAL A 1 189 ? 0.097 -5.623 18.720 1.00 98.25 189 VAL A O 1
ATOM 1418 N N . ASN A 1 190 ? -0.882 -6.192 20.671 1.00 97.69 190 ASN A N 1
ATOM 1419 C CA . ASN A 1 190 ? -0.285 -7.528 20.809 1.00 97.69 190 ASN A CA 1
ATOM 1420 C C . ASN A 1 190 ? -1.293 -8.660 20.518 1.00 97.69 190 ASN A C 1
ATOM 1422 O O . ASN A 1 190 ? -0.882 -9.793 20.275 1.00 97.69 190 ASN A O 1
ATOM 1426 N N . GLY A 1 191 ? -2.596 -8.370 20.599 1.00 97.81 191 GLY A N 1
ATOM 1427 C CA . GLY A 1 191 ? -3.703 -9.203 20.112 1.00 97.81 191 GLY A CA 1
ATOM 1428 C C . GLY A 1 191 ? -4.285 -8.639 18.815 1.00 97.81 191 GLY A C 1
ATOM 1429 O O . GLY A 1 191 ? -3.533 -8.203 17.952 1.00 97.81 191 GLY A O 1
ATOM 1430 N N . THR A 1 192 ? -5.609 -8.588 18.682 1.00 98.38 192 THR A N 1
ATOM 1431 C CA . THR A 1 192 ? -6.280 -8.028 17.497 1.00 98.38 192 THR A CA 1
ATOM 1432 C C . THR A 1 192 ? -7.013 -6.728 17.823 1.00 98.38 192 THR A C 1
ATOM 1434 O O . THR A 1 192 ? -7.956 -6.731 18.613 1.00 98.38 192 THR A O 1
ATOM 1437 N N . LEU A 1 193 ? -6.637 -5.622 17.182 1.00 98.50 193 LEU A N 1
ATOM 1438 C CA . LEU A 1 193 ? -7.468 -4.419 17.121 1.00 98.50 193 LEU A CA 1
ATOM 1439 C C . LEU A 1 193 ? -8.339 -4.499 15.868 1.00 98.50 193 LEU A C 1
ATOM 1441 O O . LEU A 1 193 ? -7.821 -4.534 14.756 1.00 98.50 193 LEU A O 1
ATOM 1445 N N . ASN A 1 194 ? -9.654 -4.550 16.047 1.00 98.06 194 ASN A N 1
ATOM 1446 C CA . ASN A 1 194 ? -10.614 -4.758 14.972 1.00 98.06 194 ASN A CA 1
ATOM 1447 C C . ASN A 1 194 ? -11.522 -3.529 14.795 1.00 98.06 194 ASN A C 1
ATOM 1449 O O . ASN A 1 194 ? -12.184 -3.101 15.739 1.00 98.06 194 ASN A O 1
ATOM 1453 N N . ILE A 1 195 ? -11.561 -2.976 13.587 1.00 98.31 195 ILE A N 1
ATOM 1454 C CA . ILE A 1 195 ? -12.464 -1.905 13.167 1.00 98.31 195 ILE A CA 1
ATOM 1455 C C . ILE A 1 195 ? -13.529 -2.530 12.259 1.00 98.31 195 ILE A C 1
ATOM 1457 O O . ILE A 1 195 ? -13.267 -2.843 11.097 1.00 98.31 195 ILE A O 1
ATOM 1461 N N . ASP A 1 196 ? -14.726 -2.736 12.806 1.00 97.00 196 ASP A N 1
ATOM 1462 C CA . ASP A 1 196 ? -15.816 -3.483 12.175 1.00 97.00 196 ASP A CA 1
ATOM 1463 C C . ASP A 1 196 ? -17.014 -2.566 11.914 1.00 97.00 196 ASP A C 1
ATOM 1465 O O . ASP A 1 196 ? -17.599 -2.011 12.850 1.00 97.00 196 ASP A O 1
ATOM 1469 N N . GLN A 1 197 ? -17.354 -2.368 10.639 1.00 95.56 197 GLN A N 1
ATOM 1470 C CA . GLN A 1 197 ? -18.396 -1.439 10.176 1.00 95.56 197 GLN A CA 1
ATOM 1471 C C . GLN A 1 197 ? -18.310 -0.068 10.865 1.00 95.56 197 GLN A C 1
ATOM 1473 O O . GLN A 1 197 ? -19.309 0.479 11.333 1.00 95.56 197 GLN A O 1
ATOM 1478 N N . SER A 1 198 ? -17.090 0.450 10.999 1.00 96.94 198 SER A N 1
ATOM 1479 C CA . SER A 1 198 ? -16.795 1.619 11.828 1.00 96.94 198 SER A CA 1
ATOM 1480 C C . SER A 1 198 ? -15.915 2.624 11.092 1.00 96.94 198 SER A C 1
ATOM 1482 O O . SER A 1 198 ? -15.090 2.237 10.270 1.00 96.94 198 SER A O 1
ATOM 1484 N N . TYR A 1 199 ? -16.069 3.906 11.422 1.00 97.06 199 TYR A N 1
ATOM 1485 C CA . TYR A 1 199 ? -15.162 4.984 11.036 1.00 97.06 199 TYR A CA 1
ATOM 1486 C C . TYR A 1 199 ? -14.520 5.550 12.300 1.00 97.06 199 TYR A C 1
ATOM 1488 O O . TYR A 1 199 ? -15.154 6.282 13.072 1.00 97.06 199 TYR A O 1
ATOM 1496 N N . VAL A 1 200 ? -13.246 5.214 12.487 1.00 97.25 200 VAL A N 1
ATOM 1497 C CA . VAL A 1 200 ? -12.434 5.652 13.622 1.00 97.25 200 VAL A CA 1
ATOM 1498 C C . VAL A 1 200 ? -11.353 6.613 13.141 1.00 97.25 200 VAL A C 1
ATOM 1500 O O . VAL A 1 200 ? -10.577 6.281 12.249 1.00 97.25 200 VAL A O 1
ATOM 1503 N N . ILE A 1 201 ? -11.294 7.794 13.754 1.00 96.62 201 ILE A N 1
ATOM 1504 C CA . ILE A 1 201 ? -10.177 8.732 13.609 1.00 96.62 201 ILE A CA 1
ATOM 1505 C C . ILE A 1 201 ? -9.365 8.630 14.897 1.00 96.62 201 ILE A C 1
ATOM 1507 O O . ILE A 1 201 ? -9.853 8.982 15.968 1.00 96.62 201 ILE A O 1
ATOM 1511 N N . PHE A 1 202 ? -8.146 8.114 14.811 1.00 96.25 202 PHE A N 1
ATOM 1512 C CA . PHE A 1 202 ? -7.244 7.889 15.932 1.00 96.25 202 PHE A CA 1
ATOM 1513 C C . PHE A 1 202 ? -5.955 8.685 15.745 1.00 96.25 202 PHE A C 1
ATOM 1515 O O . PHE A 1 202 ? -4.936 8.172 15.290 1.00 96.25 202 PHE A O 1
ATOM 1522 N N . ASN A 1 203 ? -5.993 9.973 16.075 1.00 91.94 203 ASN A N 1
ATOM 1523 C CA . ASN A 1 203 ? -4.859 10.853 15.829 1.00 91.94 203 ASN A CA 1
ATOM 1524 C C . ASN A 1 203 ? -3.686 10.493 16.758 1.00 91.94 203 ASN A C 1
ATOM 1526 O O . ASN A 1 203 ? -3.781 10.664 17.975 1.00 91.94 203 ASN A O 1
ATOM 1530 N N . THR A 1 204 ? -2.580 9.983 16.217 1.00 88.81 204 THR A N 1
ATOM 1531 C CA . THR A 1 204 ? -1.352 9.821 17.002 1.00 88.81 204 THR A CA 1
ATOM 1532 C C . THR A 1 204 ? -0.569 11.120 16.875 1.00 88.81 204 THR A C 1
ATOM 1534 O O . THR A 1 204 ? -0.286 11.590 15.776 1.00 88.81 204 THR A O 1
ATOM 1537 N N . GLY A 1 205 ? -0.285 11.779 18.000 1.00 81.25 205 GLY A N 1
ATOM 1538 C CA . GLY A 1 205 ? 0.485 13.021 17.963 1.00 81.25 205 GLY A CA 1
ATOM 1539 C C . GLY A 1 205 ? 1.910 12.792 17.438 1.00 81.25 205 GLY A C 1
ATOM 1540 O O . GLY A 1 205 ? 2.348 11.653 17.321 1.00 81.25 205 GLY A O 1
ATOM 1541 N N . PRO A 1 206 ? 2.695 13.859 17.212 1.00 78.69 206 PRO A N 1
ATOM 1542 C CA . PRO A 1 206 ? 4.001 13.799 16.533 1.00 78.69 206 PRO A CA 1
ATOM 1543 C C . PRO A 1 206 ? 5.094 12.982 17.250 1.00 78.69 206 PRO A C 1
ATOM 1545 O O . PRO A 1 206 ? 6.207 12.862 16.750 1.00 78.69 206 PRO A O 1
ATOM 1548 N N . SER A 1 207 ? 4.829 12.486 18.458 1.00 80.75 207 SER A N 1
ATOM 1549 C CA . SER A 1 207 ? 5.742 11.653 19.249 1.00 80.75 207 SER A CA 1
ATOM 1550 C C . SER A 1 207 ? 5.128 10.314 19.659 1.00 80.75 207 SER A C 1
ATOM 1552 O O . SER A 1 207 ? 5.686 9.618 20.508 1.00 80.75 207 SER A O 1
ATOM 1554 N N . GLN A 1 208 ? 3.964 9.976 19.104 1.00 91.12 208 GLN A N 1
ATOM 1555 C CA . GLN A 1 208 ? 3.214 8.770 19.413 1.00 91.12 208 GLN A CA 1
ATOM 1556 C C . GLN A 1 208 ? 2.923 7.997 18.129 1.00 91.12 208 GLN A C 1
ATOM 1558 O O . GLN A 1 208 ? 2.735 8.580 17.066 1.00 91.12 208 GLN A O 1
ATOM 1563 N N . GLU A 1 209 ? 2.827 6.680 18.257 1.00 94.06 209 GLU A N 1
ATOM 1564 C CA . GLU A 1 209 ? 2.517 5.779 17.151 1.00 94.06 209 GLU A CA 1
ATOM 1565 C C . GLU A 1 209 ? 1.420 4.792 17.564 1.00 94.06 209 GLU A C 1
ATOM 1567 O O . GLU A 1 209 ? 1.230 4.480 18.749 1.00 94.06 209 GLU A O 1
ATOM 1572 N N . MET A 1 210 ? 0.708 4.273 16.569 1.00 97.56 210 MET A N 1
ATOM 1573 C CA . MET A 1 210 ? 0.029 2.994 16.688 1.00 97.56 210 MET A CA 1
ATOM 1574 C C . MET A 1 210 ? 1.043 1.907 16.349 1.00 97.56 210 MET A C 1
ATOM 1576 O O . MET A 1 210 ? 1.620 1.900 15.265 1.00 97.56 210 MET A O 1
ATOM 1580 N N . ARG A 1 211 ? 1.255 0.968 17.268 1.00 97.69 211 ARG A N 1
ATOM 1581 C CA . ARG A 1 211 ? 2.222 -0.111 17.107 1.00 97.69 211 ARG A CA 1
ATOM 1582 C C . ARG A 1 211 ? 1.545 -1.472 17.113 1.00 97.69 211 ARG A C 1
ATOM 1584 O O . ARG A 1 211 ? 0.975 -1.878 18.122 1.00 97.69 211 ARG A O 1
ATOM 1591 N N . VAL A 1 212 ? 1.689 -2.210 16.018 1.00 98.25 212 VAL A N 1
ATOM 1592 C CA . VAL A 1 212 ? 1.275 -3.613 15.898 1.00 98.25 212 VAL A CA 1
ATOM 1593 C C . VAL A 1 212 ? 2.509 -4.493 16.054 1.00 98.25 212 VAL A C 1
ATOM 1595 O O . VAL A 1 212 ? 3.428 -4.443 15.238 1.00 98.25 212 VAL A O 1
ATOM 1598 N N . ASN A 1 213 ? 2.565 -5.266 17.133 1.00 97.69 213 ASN A N 1
ATOM 1599 C CA . ASN A 1 213 ? 3.715 -6.109 17.455 1.00 97.69 213 ASN A CA 1
ATOM 1600 C C . ASN A 1 213 ? 3.582 -7.514 16.861 1.00 97.69 213 ASN A C 1
ATOM 1602 O O . ASN A 1 213 ? 2.562 -7.879 16.282 1.00 97.69 213 ASN A O 1
ATOM 1606 N N . SER A 1 214 ? 4.631 -8.316 17.037 1.00 96.12 214 SER A N 1
ATOM 1607 C CA . SER A 1 214 ? 4.674 -9.698 16.575 1.00 96.12 214 SER A CA 1
ATOM 1608 C C . SER A 1 214 ? 3.552 -10.521 17.203 1.00 96.12 214 SER A C 1
ATOM 1610 O O . SER A 1 214 ? 3.372 -10.501 18.422 1.00 96.12 214 SER A O 1
ATOM 1612 N N . GLY A 1 215 ? 2.783 -11.210 16.357 1.00 93.38 215 GLY A N 1
ATOM 1613 C CA . GLY A 1 215 ? 1.561 -11.922 16.744 1.00 93.38 215 GLY A CA 1
ATOM 1614 C C . GLY A 1 215 ? 0.316 -11.038 16.898 1.00 93.38 215 GLY A C 1
ATOM 1615 O O . GLY A 1 215 ? -0.774 -11.578 17.070 1.00 93.38 215 GLY A O 1
ATOM 1616 N N . GLY A 1 216 ? 0.463 -9.713 16.810 1.00 97.88 216 GLY A N 1
ATOM 1617 C CA . GLY A 1 216 ? -0.641 -8.763 16.795 1.00 97.88 216 GLY A CA 1
ATOM 1618 C C . GLY A 1 216 ? -1.212 -8.533 15.393 1.00 97.88 216 GLY A C 1
ATOM 1619 O O . GLY A 1 216 ? -0.518 -8.682 14.382 1.00 97.88 216 GLY A O 1
ATOM 1620 N N . GLU A 1 217 ? -2.478 -8.129 15.342 1.00 98.38 217 GLU A N 1
ATOM 1621 C CA . GLU A 1 217 ? -3.214 -7.836 14.115 1.00 98.38 217 GLU A CA 1
ATOM 1622 C C . GLU A 1 217 ? -3.993 -6.520 14.227 1.00 98.38 217 GLU A C 1
ATOM 1624 O O . GLU A 1 217 ? -4.756 -6.313 15.170 1.00 98.38 217 GLU A O 1
ATOM 1629 N N . LEU A 1 218 ? -3.856 -5.655 13.224 1.00 98.56 218 LEU A N 1
ATOM 1630 C CA . LEU A 1 218 ? -4.812 -4.587 12.946 1.00 98.56 218 LEU A CA 1
ATOM 1631 C C . LEU A 1 218 ? -5.746 -5.053 11.825 1.00 98.56 218 LEU A C 1
ATOM 1633 O O . LEU A 1 218 ? -5.286 -5.329 10.720 1.00 98.56 218 LEU A O 1
ATOM 1637 N N . SER A 1 219 ? -7.043 -5.135 12.104 1.00 98.12 219 SER A N 1
ATOM 1638 C CA . SER A 1 219 ? -8.047 -5.691 11.196 1.00 98.12 219 SER A CA 1
ATOM 1639 C C . SER A 1 219 ? -9.131 -4.658 10.901 1.00 98.12 219 SER A C 1
ATOM 1641 O O . SER A 1 219 ? -9.723 -4.112 11.828 1.00 98.12 219 SER A O 1
ATOM 1643 N N . LEU A 1 220 ? -9.407 -4.376 9.629 1.00 97.88 220 LEU A N 1
ATOM 1644 C CA . LEU A 1 220 ? -10.527 -3.541 9.190 1.00 97.88 220 LEU A CA 1
ATOM 1645 C C . LEU A 1 220 ? -11.486 -4.429 8.400 1.00 97.88 220 LEU A C 1
ATOM 1647 O O . LEU A 1 220 ? -11.171 -4.830 7.281 1.00 97.88 220 LEU A O 1
ATOM 1651 N N . ILE A 1 221 ? -12.648 -4.752 8.961 1.00 91.81 221 ILE A N 1
ATOM 1652 C CA . ILE A 1 221 ? -13.613 -5.680 8.353 1.00 91.81 221 ILE A CA 1
ATOM 1653 C C . ILE A 1 221 ? -14.995 -5.047 8.228 1.00 91.81 221 ILE A C 1
ATOM 1655 O O . ILE A 1 221 ? -15.330 -4.107 8.938 1.00 91.81 221 ILE A O 1
ATOM 1659 N N . GLY A 1 222 ? -15.808 -5.563 7.311 1.00 83.69 222 GLY A N 1
ATOM 1660 C CA . GLY A 1 222 ? -17.084 -4.946 6.954 1.00 83.69 222 GLY A CA 1
ATOM 1661 C C . GLY A 1 222 ? -16.925 -3.900 5.851 1.00 83.69 222 GLY A C 1
ATOM 1662 O O . GLY A 1 222 ? -15.869 -3.291 5.680 1.00 83.69 222 GLY A O 1
ATOM 1663 N N . SER A 1 223 ? -17.982 -3.733 5.055 1.00 81.81 223 SER A N 1
ATOM 1664 C CA . SER A 1 223 ? -17.979 -2.793 3.936 1.00 81.81 223 SER A CA 1
ATOM 1665 C C . SER A 1 223 ? -17.728 -1.375 4.436 1.00 81.81 223 SER A C 1
ATOM 1667 O O . SER A 1 223 ? -18.442 -0.916 5.327 1.00 81.81 223 SER A O 1
ATOM 1669 N N . GLN A 1 224 ? -16.767 -0.686 3.820 1.00 87.12 224 GLN A N 1
ATOM 1670 C CA . GLN A 1 224 ? -16.441 0.716 4.104 1.00 87.12 224 GLN A CA 1
ATOM 1671 C C . GLN A 1 224 ? -15.919 1.006 5.521 1.00 87.12 224 GLN A C 1
ATOM 1673 O O . GLN A 1 224 ? -16.020 2.141 5.973 1.00 87.12 224 GLN A O 1
ATOM 1678 N N . SER A 1 225 ? -15.351 0.027 6.234 1.00 96.31 225 SER A N 1
ATOM 1679 C CA . SER A 1 225 ? -14.652 0.322 7.495 1.00 96.31 225 SER A CA 1
ATOM 1680 C C . SER A 1 225 ? -13.445 1.220 7.260 1.00 96.31 225 SER A C 1
ATOM 1682 O O . SER A 1 225 ? -12.623 0.937 6.387 1.00 96.31 225 SER A O 1
ATOM 1684 N N . VAL A 1 226 ? -13.322 2.279 8.057 1.00 97.25 226 VAL A N 1
ATOM 1685 C CA . VAL A 1 226 ? -12.268 3.287 7.930 1.00 97.25 226 VAL A CA 1
ATOM 1686 C C . VAL A 1 226 ? -11.508 3.432 9.242 1.00 97.25 226 VAL A C 1
ATOM 1688 O O . VAL A 1 226 ? -12.106 3.645 10.300 1.00 97.25 226 VAL A O 1
ATOM 1691 N N . LEU A 1 227 ? -10.182 3.371 9.156 1.00 97.81 227 LEU A N 1
ATOM 1692 C CA . LEU A 1 227 ? -9.284 3.854 10.198 1.00 97.81 227 LEU A CA 1
ATOM 1693 C C . LEU A 1 227 ? -8.411 4.960 9.619 1.00 97.81 227 LEU A C 1
ATOM 1695 O O . LEU A 1 227 ? -7.659 4.726 8.676 1.00 97.81 227 LEU A O 1
ATOM 1699 N N . GLU A 1 228 ? -8.483 6.141 10.215 1.00 96.69 228 GLU A N 1
ATOM 1700 C CA . GLU A 1 228 ? -7.526 7.217 9.979 1.00 96.69 228 GLU A CA 1
ATOM 1701 C C . GLU A 1 228 ? -6.656 7.342 11.221 1.00 96.69 228 GLU A C 1
ATOM 1703 O O . GLU A 1 228 ? -7.171 7.531 12.319 1.00 96.69 228 GLU A O 1
ATOM 1708 N N . THR A 1 229 ? -5.347 7.195 11.075 1.00 95.69 229 THR A N 1
ATOM 1709 C CA . THR A 1 229 ? -4.395 7.282 12.183 1.00 95.69 229 THR A CA 1
ATOM 1710 C C . THR A 1 229 ? -3.215 8.164 11.798 1.00 95.69 229 THR A C 1
ATOM 1712 O O . THR A 1 229 ? -3.039 8.500 10.630 1.00 95.69 229 THR A O 1
ATOM 1715 N N . GLY A 1 230 ? -2.413 8.565 12.783 1.00 93.38 230 GLY A N 1
ATOM 1716 C CA . GLY A 1 230 ? -1.119 9.182 12.505 1.00 93.38 230 GLY A CA 1
ATOM 1717 C C . GLY A 1 230 ? -0.107 8.131 12.045 1.00 93.38 230 GLY A C 1
ATOM 1718 O O . GLY A 1 230 ? -0.326 7.423 11.062 1.00 93.38 230 GLY A O 1
ATOM 1719 N N . ASP A 1 231 ? 0.997 8.008 12.766 1.00 94.00 231 ASP A N 1
ATOM 1720 C CA . ASP A 1 231 ? 2.065 7.070 12.441 1.00 94.00 231 ASP A CA 1
ATOM 1721 C C . ASP A 1 231 ? 1.664 5.642 12.823 1.00 94.00 231 ASP A C 1
ATOM 1723 O O . ASP A 1 231 ? 1.247 5.364 13.954 1.00 94.00 231 ASP A O 1
ATOM 1727 N N . LEU A 1 232 ? 1.811 4.721 11.870 1.00 96.06 232 LEU A N 1
ATOM 1728 C CA . LEU A 1 232 ? 1.576 3.295 12.067 1.00 96.06 232 LEU A CA 1
ATOM 1729 C C . LEU A 1 232 ? 2.889 2.526 11.931 1.00 96.06 232 LEU A C 1
ATOM 1731 O O . LEU A 1 232 ? 3.575 2.600 10.912 1.00 96.06 232 LEU A O 1
ATOM 1735 N N . ARG A 1 233 ? 3.215 1.722 12.941 1.00 96.25 233 ARG A N 1
ATOM 1736 C CA . ARG A 1 233 ? 4.393 0.858 12.954 1.00 96.25 233 ARG A CA 1
ATOM 1737 C C . ARG A 1 233 ? 4.006 -0.601 13.149 1.00 96.25 233 ARG A C 1
ATOM 1739 O O . ARG A 1 233 ? 3.406 -0.961 14.157 1.00 96.25 233 ARG A O 1
ATOM 1746 N N . VAL A 1 234 ? 4.421 -1.465 12.230 1.00 97.00 234 VAL A N 1
ATOM 1747 C CA . VAL A 1 234 ? 4.142 -2.907 12.273 1.00 97.00 234 VAL A CA 1
ATOM 1748 C C . VAL A 1 234 ? 5.453 -3.672 12.391 1.00 97.00 234 VAL A C 1
ATOM 1750 O O . VAL A 1 234 ? 6.300 -3.616 11.504 1.00 97.00 234 VAL A O 1
ATOM 1753 N N . VAL A 1 235 ? 5.635 -4.388 13.502 1.00 96.31 235 VAL A N 1
ATOM 1754 C CA . VAL A 1 235 ? 6.873 -5.101 13.846 1.00 96.31 235 VAL A CA 1
ATOM 1755 C C . VAL A 1 235 ? 6.577 -6.584 14.032 1.00 96.31 235 VAL A C 1
ATOM 1757 O O . VAL A 1 235 ? 6.206 -7.005 15.123 1.00 96.31 235 VAL A O 1
ATOM 1760 N N . GLY A 1 236 ? 6.722 -7.381 12.975 1.00 94.81 236 GLY A N 1
ATOM 1761 C CA . GLY A 1 236 ? 6.364 -8.805 12.962 1.00 94.81 236 GLY A CA 1
ATOM 1762 C C . GLY A 1 236 ? 4.855 -9.073 12.997 1.00 94.81 236 GLY A C 1
ATOM 1763 O O . GLY A 1 236 ? 4.446 -10.224 13.134 1.00 94.81 236 GLY A O 1
ATOM 1764 N N . GLY A 1 237 ? 4.041 -8.016 12.970 1.00 97.25 237 GLY A N 1
ATOM 1765 C CA . GLY A 1 237 ? 2.585 -8.073 13.050 1.00 97.25 237 GLY A CA 1
ATOM 1766 C C . GLY A 1 237 ? 1.909 -8.126 11.682 1.00 97.25 237 GLY A C 1
ATOM 1767 O O . GLY A 1 237 ? 2.568 -8.139 10.636 1.00 97.25 237 GLY A O 1
ATOM 1768 N N . THR A 1 238 ? 0.577 -8.130 11.709 1.00 98.25 238 THR A N 1
ATOM 1769 C CA . THR A 1 238 ? -0.259 -8.190 10.505 1.00 98.25 238 THR A CA 1
ATOM 1770 C C . THR A 1 238 ? -1.211 -6.999 10.414 1.00 98.25 238 THR A C 1
ATOM 1772 O O . THR A 1 238 ? -1.798 -6.585 11.411 1.00 98.25 238 THR A O 1
ATOM 1775 N N . VAL A 1 239 ? -1.394 -6.467 9.208 1.00 98.31 239 VAL A N 1
ATOM 1776 C CA . VAL A 1 239 ? -2.477 -5.538 8.869 1.00 98.31 239 VAL A CA 1
ATOM 1777 C C . VAL A 1 239 ? -3.380 -6.222 7.852 1.00 98.31 239 VAL A C 1
ATOM 1779 O O . VAL A 1 239 ? -2.916 -6.617 6.788 1.00 98.31 239 VAL A O 1
ATOM 1782 N N . ASN A 1 240 ? -4.662 -6.360 8.175 1.00 98.00 240 ASN A N 1
ATOM 1783 C CA . ASN A 1 240 ? -5.659 -7.015 7.337 1.00 98.00 240 ASN A CA 1
ATOM 1784 C C . ASN A 1 240 ? -6.796 -6.043 7.028 1.00 98.00 240 ASN A C 1
ATOM 1786 O O . ASN A 1 240 ? -7.560 -5.661 7.910 1.00 98.00 240 ASN A O 1
ATOM 1790 N N . LEU A 1 241 ? -6.946 -5.672 5.762 1.00 97.50 241 LEU A N 1
ATOM 1791 C CA . LEU A 1 241 ? -8.133 -4.989 5.266 1.00 97.50 241 LEU A CA 1
ATOM 1792 C C . LEU A 1 241 ? -9.014 -6.035 4.585 1.00 97.50 241 LEU A C 1
ATOM 1794 O O . LEU A 1 241 ? -8.579 -6.729 3.667 1.00 97.50 241 LEU A O 1
ATOM 1798 N N . GLY A 1 242 ? -10.257 -6.154 5.040 1.00 93.06 242 GLY A N 1
ATOM 1799 C CA . GLY A 1 242 ? -11.265 -7.025 4.454 1.00 93.06 242 GLY A CA 1
ATOM 1800 C C . GLY A 1 242 ? -11.652 -6.603 3.036 1.00 93.06 242 GLY A C 1
ATOM 1801 O O . GLY A 1 242 ? -11.096 -5.674 2.452 1.00 93.06 242 GLY A O 1
ATOM 1802 N N . VAL A 1 243 ? -12.628 -7.299 2.462 1.00 90.19 243 VAL A N 1
ATOM 1803 C CA . VAL A 1 243 ? -13.182 -6.966 1.142 1.00 90.19 243 VAL A CA 1
ATOM 1804 C C . VAL A 1 243 ? -14.239 -5.864 1.243 1.00 90.19 243 VAL A C 1
ATOM 1806 O O . VAL A 1 243 ? -14.921 -5.745 2.261 1.00 90.19 243 VAL A O 1
ATOM 1809 N N . GLY A 1 244 ? -14.443 -5.119 0.156 1.00 84.94 244 GLY A N 1
ATOM 1810 C CA . GLY A 1 244 ? -15.603 -4.230 0.026 1.00 84.94 244 GLY A CA 1
ATOM 1811 C C . GLY A 1 244 ? -15.367 -2.793 0.490 1.00 84.94 244 GLY A C 1
ATOM 1812 O O . GLY A 1 244 ? -16.276 -2.178 1.049 1.00 84.94 244 GLY A O 1
ATOM 1813 N N . GLY A 1 245 ? -14.172 -2.252 0.243 1.00 89.44 245 GLY A N 1
ATOM 1814 C CA . GLY A 1 245 ? -13.913 -0.818 0.401 1.00 89.44 245 GLY A CA 1
ATOM 1815 C C . GLY A 1 245 ? -13.400 -0.400 1.771 1.00 89.44 245 GLY A C 1
ATOM 1816 O O . GLY A 1 245 ? -13.634 0.738 2.163 1.00 89.44 245 GLY A O 1
ATOM 1817 N N . ALA A 1 246 ? -12.735 -1.290 2.514 1.00 95.88 246 ALA A N 1
ATOM 1818 C CA . ALA A 1 246 ? -12.063 -0.884 3.744 1.00 95.88 246 ALA A CA 1
ATOM 1819 C C . ALA A 1 246 ? -10.935 0.114 3.423 1.00 95.88 246 ALA A C 1
ATOM 1821 O O . ALA A 1 246 ? -10.233 -0.045 2.420 1.00 95.88 246 ALA A O 1
ATOM 1822 N N . ARG A 1 247 ? -10.755 1.134 4.265 1.00 96.62 247 ARG A N 1
ATOM 1823 C CA . ARG A 1 247 ? -9.756 2.191 4.069 1.00 96.62 247 ARG A CA 1
ATOM 1824 C C . ARG A 1 247 ? -8.905 2.384 5.318 1.00 96.62 247 ARG A C 1
ATOM 1826 O O . ARG A 1 247 ? -9.428 2.655 6.393 1.00 96.62 247 ARG A O 1
ATOM 1833 N N . LEU A 1 248 ? -7.591 2.295 5.154 1.00 97.12 248 LEU A N 1
ATOM 1834 C CA . LEU A 1 248 ? -6.614 2.686 6.166 1.00 97.12 248 LEU A CA 1
ATOM 1835 C C . LEU A 1 248 ? -5.875 3.930 5.674 1.00 97.12 248 LEU A C 1
ATOM 1837 O O . LEU A 1 248 ? -5.207 3.872 4.646 1.00 97.12 248 LEU A O 1
ATOM 1841 N N . ALA A 1 249 ? -5.986 5.037 6.397 1.00 95.81 249 ALA A N 1
ATOM 1842 C CA . ALA A 1 249 ? -5.216 6.246 6.134 1.00 95.81 249 ALA A CA 1
ATOM 1843 C C . ALA A 1 249 ? -4.202 6.463 7.260 1.00 95.81 249 ALA A C 1
ATOM 1845 O O . ALA A 1 249 ? -4.571 6.419 8.436 1.00 95.81 249 ALA A O 1
ATOM 1846 N N . THR A 1 250 ? -2.937 6.685 6.910 1.00 94.69 250 THR A N 1
ATOM 1847 C CA . THR A 1 250 ? -1.855 6.943 7.869 1.00 94.69 250 THR A CA 1
ATOM 1848 C C . THR A 1 250 ? -1.018 8.152 7.452 1.00 94.69 250 THR A C 1
ATOM 1850 O O . THR A 1 250 ? -1.029 8.585 6.293 1.00 94.69 250 THR A O 1
ATOM 1853 N N . ASN A 1 251 ? -0.260 8.704 8.399 1.00 91.50 251 ASN A N 1
ATOM 1854 C CA . ASN A 1 251 ? 0.805 9.648 8.077 1.00 91.50 251 ASN A CA 1
ATOM 1855 C C . ASN A 1 251 ? 1.996 8.863 7.525 1.00 91.50 251 ASN A C 1
ATOM 1857 O O . ASN A 1 251 ? 2.099 8.696 6.311 1.00 91.50 251 ASN A O 1
ATOM 1861 N N . ASP A 1 252 ? 2.806 8.274 8.402 1.00 89.88 252 ASP A N 1
ATOM 1862 C CA . ASP A 1 252 ? 3.873 7.344 8.033 1.00 89.88 252 ASP A CA 1
ATOM 1863 C C . ASP A 1 252 ? 3.464 5.880 8.257 1.00 89.88 252 ASP A C 1
ATOM 1865 O O . ASP A 1 252 ? 2.594 5.571 9.083 1.00 89.88 252 ASP A O 1
ATOM 1869 N N . PHE A 1 253 ? 4.094 4.956 7.520 1.00 92.50 253 PHE A N 1
ATOM 1870 C CA . PHE A 1 253 ? 3.822 3.521 7.645 1.00 92.50 253 PHE A CA 1
ATOM 1871 C C . PHE A 1 253 ? 5.110 2.684 7.722 1.00 92.50 253 PHE A C 1
ATOM 1873 O O . PHE A 1 253 ? 5.695 2.264 6.731 1.00 92.50 253 PHE A O 1
ATOM 1880 N N . THR A 1 254 ? 5.584 2.396 8.931 1.00 93.19 254 THR A N 1
ATOM 1881 C CA . THR A 1 254 ? 6.825 1.627 9.121 1.00 93.19 254 THR A CA 1
ATOM 1882 C C . THR A 1 254 ? 6.559 0.123 9.176 1.00 93.19 254 THR A C 1
ATOM 1884 O O . THR A 1 254 ? 5.793 -0.347 10.019 1.00 93.19 254 THR A O 1
ATOM 1887 N N . LEU A 1 255 ? 7.257 -0.644 8.336 1.00 93.50 255 LEU A N 1
ATOM 1888 C CA . LEU A 1 255 ? 7.158 -2.099 8.222 1.00 93.50 255 LEU A CA 1
ATOM 1889 C C . LEU A 1 255 ? 8.480 -2.769 8.641 1.00 93.50 255 LEU A C 1
ATOM 1891 O O . LEU A 1 255 ? 9.546 -2.519 8.071 1.00 93.50 255 LEU A O 1
ATOM 1895 N N . THR A 1 256 ? 8.423 -3.648 9.639 1.00 94.06 256 THR A N 1
ATOM 1896 C CA . THR A 1 256 ? 9.558 -4.468 10.084 1.00 94.06 256 THR A CA 1
ATOM 1897 C C . THR A 1 256 ? 9.129 -5.924 10.189 1.00 94.06 256 THR A C 1
ATOM 1899 O O . THR A 1 256 ? 8.539 -6.315 11.193 1.00 94.06 256 THR A O 1
ATOM 1902 N N . GLY A 1 257 ? 9.429 -6.753 9.190 1.00 92.75 257 GLY A N 1
ATOM 1903 C CA . GLY A 1 257 ? 8.985 -8.152 9.203 1.00 92.75 257 GLY A CA 1
ATOM 1904 C C . GLY A 1 257 ? 7.459 -8.307 9.112 1.00 92.75 257 GLY A C 1
ATOM 1905 O O . GLY A 1 257 ? 6.906 -9.229 9.705 1.00 92.75 257 GLY A O 1
ATOM 1906 N N . ALA A 1 258 ? 6.773 -7.348 8.493 1.00 95.44 258 ALA A N 1
ATOM 1907 C CA . ALA A 1 258 ? 5.323 -7.203 8.536 1.00 95.44 258 ALA A CA 1
ATOM 1908 C C . ALA A 1 258 ? 4.605 -7.958 7.408 1.00 95.44 258 ALA A C 1
ATOM 1910 O O . ALA A 1 258 ? 5.153 -8.173 6.324 1.00 95.44 258 ALA A O 1
ATOM 1911 N N . THR A 1 259 ? 3.340 -8.299 7.652 1.00 97.00 259 THR A N 1
ATOM 1912 C CA . THR A 1 259 ? 2.411 -8.801 6.628 1.00 97.00 259 THR A CA 1
ATOM 1913 C C . THR A 1 259 ? 1.254 -7.825 6.461 1.00 97.00 259 THR A C 1
ATOM 1915 O O . THR A 1 259 ? 0.605 -7.463 7.439 1.00 97.00 259 THR A O 1
ATOM 1918 N N . VAL A 1 260 ? 0.982 -7.400 5.232 1.00 97.50 260 VAL A N 1
ATOM 1919 C CA . VAL A 1 260 ? -0.128 -6.507 4.890 1.00 97.50 260 VAL A CA 1
ATOM 1920 C C . VAL A 1 260 ? -0.999 -7.197 3.847 1.00 97.50 260 VAL A C 1
ATOM 1922 O O . VAL A 1 260 ? -0.547 -7.474 2.741 1.00 97.50 260 VAL A O 1
ATOM 1925 N N . ASN A 1 261 ? -2.257 -7.464 4.181 1.00 97.62 261 ASN A N 1
ATOM 1926 C CA . ASN A 1 261 ? -3.231 -8.041 3.263 1.00 97.62 261 ASN A CA 1
ATOM 1927 C C . ASN A 1 261 ? -4.331 -7.020 2.993 1.00 97.62 261 ASN A C 1
ATOM 1929 O O . ASN A 1 261 ? -5.001 -6.562 3.918 1.00 97.62 261 ASN A O 1
ATOM 1933 N N . ILE A 1 262 ? -4.529 -6.675 1.726 1.00 97.44 262 ILE A N 1
ATOM 1934 C CA . ILE A 1 262 ? -5.519 -5.691 1.296 1.00 97.44 262 ILE A CA 1
ATOM 1935 C C . ILE A 1 262 ? -6.546 -6.407 0.435 1.00 97.44 262 ILE A C 1
ATOM 1937 O O . ILE A 1 262 ? -6.268 -6.779 -0.702 1.00 97.44 262 ILE A O 1
ATOM 1941 N N . GLY A 1 263 ? -7.733 -6.632 0.991 1.00 96.44 263 GLY A N 1
ATOM 1942 C CA . GLY A 1 263 ? -8.836 -7.282 0.296 1.00 96.44 263 GLY A CA 1
ATOM 1943 C C . GLY A 1 263 ? -9.321 -6.499 -0.924 1.00 96.44 263 GLY A C 1
ATOM 1944 O O . GLY A 1 263 ? -9.004 -5.326 -1.120 1.00 96.44 263 GLY A O 1
ATOM 1945 N N . ALA A 1 264 ? -10.122 -7.163 -1.757 1.00 95.44 264 ALA A N 1
ATOM 1946 C CA . ALA A 1 264 ? -10.634 -6.583 -2.993 1.00 95.44 264 ALA A CA 1
ATOM 1947 C C . ALA A 1 264 ? -11.338 -5.232 -2.761 1.00 95.44 264 ALA A C 1
ATOM 1949 O O . ALA A 1 264 ? -12.192 -5.099 -1.875 1.00 95.44 264 ALA A O 1
ATOM 1950 N N . SER A 1 265 ? -10.999 -4.259 -3.611 1.00 94.88 265 SER A N 1
ATOM 1951 C CA . SER A 1 265 ? -11.484 -2.870 -3.589 1.00 94.88 265 SER A CA 1
ATOM 1952 C C . SER A 1 265 ? -11.167 -2.077 -2.314 1.00 94.88 265 SER A C 1
ATOM 1954 O O . SER A 1 265 ? -11.757 -1.021 -2.105 1.00 94.88 265 SER A O 1
ATOM 1956 N N . SER A 1 266 ? -10.267 -2.562 -1.457 1.00 96.44 266 SER A N 1
ATOM 1957 C CA . SER A 1 266 ? -9.823 -1.853 -0.251 1.00 96.44 266 SER A CA 1
ATOM 1958 C C . SER A 1 266 ? -8.556 -1.043 -0.518 1.00 96.44 266 SER A C 1
ATOM 1960 O O . SER A 1 266 ? -7.817 -1.312 -1.467 1.00 96.44 266 SER A O 1
ATOM 1962 N N . THR A 1 267 ? -8.321 -0.014 0.295 1.00 96.19 267 THR A N 1
ATOM 1963 C CA . THR A 1 267 ? -7.247 0.955 0.056 1.00 96.19 267 THR A CA 1
ATOM 1964 C C . THR A 1 267 ? -6.444 1.241 1.318 1.00 96.19 267 THR A C 1
ATOM 1966 O O . THR A 1 267 ? -7.009 1.423 2.395 1.00 96.19 267 THR A O 1
ATOM 1969 N N . VAL A 1 268 ? -5.125 1.339 1.173 1.00 96.00 268 VAL A N 1
ATOM 1970 C CA . VAL A 1 268 ? -4.260 1.996 2.157 1.00 96.00 268 VAL A CA 1
ATOM 1971 C C . VAL A 1 268 ? -3.653 3.244 1.527 1.00 96.00 268 VAL A C 1
ATOM 1973 O O . VAL A 1 268 ? -3.134 3.190 0.409 1.00 96.00 268 VAL A O 1
ATOM 1976 N N . GLU A 1 269 ? -3.701 4.354 2.252 1.00 94.19 269 GLU A N 1
ATOM 1977 C CA . GLU A 1 269 ? -3.129 5.640 1.861 1.00 94.19 269 GLU A CA 1
ATOM 1978 C C . GLU A 1 269 ? -2.188 6.105 2.969 1.00 94.19 269 GLU A C 1
ATOM 1980 O O . GLU A 1 269 ? -2.608 6.266 4.111 1.00 94.19 269 GLU A O 1
ATOM 1985 N N . SER A 1 270 ? -0.921 6.332 2.640 1.00 90.50 270 SER A N 1
ATOM 1986 C CA . SER A 1 270 ? 0.038 6.968 3.539 1.00 90.50 270 SER A CA 1
ATOM 1987 C C . SER A 1 270 ? 0.500 8.270 2.899 1.00 90.50 270 SER A C 1
ATOM 1989 O O . SER A 1 270 ? 0.906 8.288 1.736 1.00 90.50 270 SER A O 1
ATOM 1991 N N . SER A 1 271 ? 0.370 9.372 3.640 1.00 83.19 271 SER A N 1
ATOM 1992 C CA . SER A 1 271 ? 0.793 10.700 3.167 1.00 83.19 271 SER A CA 1
ATOM 1993 C C . SER A 1 271 ? 2.308 10.908 3.243 1.00 83.19 271 SER A C 1
ATOM 1995 O O . SER A 1 271 ? 2.842 11.784 2.563 1.00 83.19 271 SER A O 1
ATOM 1997 N N . GLY A 1 272 ? 2.984 10.104 4.058 1.00 78.69 272 GLY A N 1
ATOM 1998 C CA . GLY A 1 272 ? 4.426 10.037 4.191 1.00 78.69 272 GLY A CA 1
ATOM 1999 C C . GLY A 1 272 ? 5.007 8.739 3.636 1.00 78.69 272 GLY A C 1
ATOM 2000 O O . GLY A 1 272 ? 4.501 8.137 2.681 1.00 78.69 272 GLY A O 1
ATOM 2001 N N . ALA A 1 273 ? 6.130 8.332 4.218 1.00 73.19 273 ALA A N 1
ATOM 2002 C CA . ALA A 1 273 ? 6.921 7.230 3.700 1.00 73.19 273 ALA A CA 1
ATOM 2003 C C . ALA A 1 273 ? 6.571 5.898 4.363 1.00 73.19 273 ALA A C 1
ATOM 2005 O O . ALA A 1 273 ? 6.514 5.770 5.589 1.00 73.19 273 ALA A O 1
ATOM 2006 N N . SER A 1 274 ? 6.466 4.864 3.536 1.00 75.69 274 SER A N 1
ATOM 2007 C CA . SER A 1 274 ? 6.565 3.485 3.973 1.00 75.69 274 SER A CA 1
ATOM 2008 C C . SER A 1 274 ? 8.023 3.067 4.095 1.00 75.69 274 SER A C 1
ATOM 2010 O O . SER A 1 274 ? 8.704 2.864 3.089 1.00 75.69 274 SER A O 1
ATOM 2012 N N . VAL A 1 275 ? 8.508 2.928 5.328 1.00 79.38 275 VAL A N 1
ATOM 2013 C CA . VAL A 1 275 ? 9.887 2.503 5.605 1.00 79.38 275 VAL A CA 1
ATOM 2014 C C . VAL A 1 275 ? 9.908 1.008 5.885 1.00 79.38 275 VAL A C 1
ATOM 2016 O O . VAL A 1 275 ? 9.361 0.558 6.891 1.00 79.38 275 VAL A O 1
ATOM 2019 N N . ALA A 1 276 ? 10.559 0.237 5.016 1.00 80.19 276 ALA A N 1
ATOM 2020 C CA . ALA A 1 276 ? 10.657 -1.212 5.149 1.00 80.19 276 ALA A CA 1
ATOM 2021 C C . ALA A 1 276 ? 12.029 -1.651 5.677 1.00 80.19 276 ALA A C 1
ATOM 2023 O O . ALA A 1 276 ? 13.070 -1.209 5.191 1.00 80.19 276 ALA A O 1
ATOM 2024 N N . THR A 1 277 ? 12.011 -2.567 6.647 1.00 84.69 277 THR A N 1
ATOM 2025 C CA . THR A 1 277 ? 13.180 -3.266 7.210 1.00 84.69 277 THR A CA 1
ATOM 2026 C C . THR A 1 277 ? 12.882 -4.764 7.318 1.00 84.69 277 THR A C 1
ATOM 2028 O O . THR A 1 277 ? 11.753 -5.160 7.622 1.00 84.69 277 THR A O 1
ATOM 2031 N N . GLY A 1 278 ? 13.871 -5.624 7.062 1.00 86.69 278 GLY A N 1
ATOM 2032 C CA . GLY A 1 278 ? 13.653 -7.076 6.999 1.00 86.69 278 GLY A CA 1
ATOM 2033 C C . GLY A 1 278 ? 12.708 -7.496 5.862 1.00 86.69 278 GLY A C 1
ATOM 2034 O O . GLY A 1 278 ? 12.518 -6.751 4.905 1.00 86.69 278 GLY A O 1
ATOM 2035 N N . THR A 1 279 ? 12.116 -8.689 5.956 1.00 90.62 279 THR A N 1
ATOM 2036 C CA . THR A 1 279 ? 11.215 -9.233 4.921 1.00 90.62 279 THR A CA 1
ATOM 2037 C C . THR A 1 279 ? 9.760 -8.873 5.196 1.00 90.62 279 THR A C 1
ATOM 2039 O O . THR A 1 279 ? 9.196 -9.304 6.195 1.00 90.62 279 THR A O 1
ATOM 2042 N N . ASN A 1 280 ? 9.143 -8.122 4.290 1.00 93.50 280 ASN A N 1
ATOM 2043 C CA . ASN A 1 280 ? 7.767 -7.652 4.381 1.00 93.50 280 ASN A CA 1
ATOM 2044 C C . ASN A 1 280 ? 6.955 -8.184 3.197 1.00 93.50 280 ASN A C 1
ATOM 2046 O O . ASN A 1 280 ? 7.476 -8.323 2.089 1.00 93.50 280 ASN A O 1
ATOM 2050 N N . THR A 1 281 ? 5.677 -8.465 3.425 1.00 95.25 281 THR A N 1
ATOM 2051 C CA . THR A 1 281 ? 4.763 -8.958 2.386 1.00 95.25 281 THR A CA 1
ATOM 2052 C C . THR A 1 281 ? 3.547 -8.051 2.272 1.00 95.25 281 THR A C 1
ATOM 2054 O O . THR A 1 281 ? 2.981 -7.633 3.280 1.00 95.25 281 THR A O 1
ATOM 2057 N N . ILE A 1 282 ? 3.171 -7.734 1.036 1.00 96.56 282 ILE A N 1
ATOM 2058 C CA . ILE A 1 282 ? 1.982 -6.969 0.675 1.00 96.56 282 ILE A CA 1
ATOM 2059 C C . ILE A 1 282 ? 1.197 -7.809 -0.336 1.00 96.56 282 ILE A C 1
ATOM 2061 O O . ILE A 1 282 ? 1.672 -8.070 -1.443 1.00 96.56 282 ILE A O 1
ATOM 2065 N N . THR A 1 283 ? -0.003 -8.233 0.046 1.00 97.75 283 THR A N 1
ATOM 2066 C CA . THR A 1 283 ? -0.905 -9.030 -0.796 1.00 97.75 283 THR A CA 1
ATOM 2067 C C . THR A 1 283 ? -2.120 -8.192 -1.167 1.00 97.75 283 THR A C 1
ATOM 2069 O O . THR A 1 283 ? -2.808 -7.679 -0.284 1.00 97.75 283 THR A O 1
ATOM 2072 N N . LEU A 1 284 ? -2.398 -8.057 -2.463 1.00 97.50 284 LEU A N 1
ATOM 2073 C CA . LEU A 1 284 ? -3.426 -7.164 -2.998 1.00 97.50 284 LEU A CA 1
ATOM 2074 C C . LEU A 1 284 ? -4.544 -7.950 -3.691 1.00 97.50 284 LEU A C 1
ATOM 2076 O O . LEU A 1 284 ? -4.303 -8.650 -4.669 1.00 97.50 284 LEU A O 1
ATOM 2080 N N . GLY A 1 285 ? -5.782 -7.802 -3.233 1.00 96.81 285 GLY A N 1
ATOM 2081 C CA . GLY A 1 285 ? -6.956 -8.315 -3.935 1.00 96.81 285 GLY A CA 1
ATOM 2082 C C . GLY A 1 285 ? -7.327 -7.491 -5.173 1.00 96.81 285 GLY A C 1
ATOM 2083 O O . GLY A 1 285 ? -6.740 -6.445 -5.455 1.00 96.81 285 GLY A O 1
ATOM 2084 N N . ASP A 1 286 ? -8.367 -7.929 -5.882 1.00 95.12 286 ASP A N 1
ATOM 2085 C CA . ASP A 1 286 ? -8.838 -7.262 -7.101 1.00 95.12 286 ASP A CA 1
ATOM 2086 C C . ASP A 1 286 ? -9.205 -5.794 -6.844 1.00 95.12 286 ASP A C 1
ATOM 2088 O O . ASP A 1 286 ? -9.998 -5.485 -5.947 1.00 95.12 286 ASP A O 1
ATOM 2092 N N . ASN A 1 287 ? -8.654 -4.881 -7.649 1.00 93.31 287 ASN A N 1
ATOM 2093 C CA . ASN A 1 287 ? -8.810 -3.427 -7.496 1.00 93.31 287 ASN A CA 1
ATOM 2094 C C . ASN A 1 287 ? -8.392 -2.883 -6.114 1.00 93.31 287 ASN A C 1
ATOM 2096 O O . ASN A 1 287 ? -8.802 -1.782 -5.744 1.00 93.31 287 ASN A O 1
ATOM 2100 N N . ALA A 1 288 ? -7.617 -3.636 -5.329 1.00 96.25 288 ALA A N 1
ATOM 2101 C CA . ALA A 1 288 ? -7.007 -3.116 -4.114 1.00 96.25 288 ALA A CA 1
ATOM 2102 C C . ALA A 1 288 ? -5.920 -2.094 -4.466 1.00 96.25 288 ALA A C 1
ATOM 2104 O O . ALA A 1 288 ? -5.217 -2.245 -5.472 1.00 96.25 288 ALA A O 1
ATOM 2105 N N . ARG A 1 289 ? -5.760 -1.069 -3.624 1.00 95.62 289 ARG A N 1
ATOM 2106 C CA . ARG A 1 289 ? -4.760 -0.017 -3.830 1.00 95.62 289 ARG A CA 1
ATOM 2107 C C . ARG A 1 289 ? -3.916 0.220 -2.582 1.00 95.62 289 ARG A C 1
ATOM 2109 O O . ARG A 1 289 ? -4.435 0.343 -1.478 1.00 95.62 289 ARG A O 1
ATOM 2116 N N . TYR A 1 290 ? -2.609 0.337 -2.775 1.00 93.88 290 TYR A N 1
ATOM 2117 C CA . TYR A 1 290 ? -1.650 0.735 -1.746 1.00 93.88 290 TYR A CA 1
ATOM 2118 C C . TYR A 1 290 ? -0.894 1.969 -2.240 1.00 93.88 290 TYR A C 1
ATOM 2120 O O . TYR A 1 290 ? -0.157 1.869 -3.215 1.00 93.88 290 TYR A O 1
ATOM 2128 N N . SER A 1 291 ? -1.111 3.139 -1.640 1.00 92.50 291 SER A N 1
ATOM 2129 C CA . SER A 1 291 ? -0.534 4.408 -2.109 1.00 92.50 291 SER A CA 1
ATOM 2130 C C . SER A 1 291 ? 0.396 5.010 -1.059 1.00 92.50 291 SER A C 1
ATOM 2132 O O . SER A 1 291 ? -0.072 5.397 0.010 1.00 92.50 291 SER A O 1
ATOM 2134 N N . THR A 1 292 ? 1.697 5.088 -1.348 1.00 86.56 292 THR A N 1
ATOM 2135 C CA . THR A 1 292 ? 2.727 5.576 -0.406 1.00 86.56 292 THR A CA 1
ATOM 2136 C C . THR A 1 292 ? 4.067 5.816 -1.108 1.00 86.56 292 THR A C 1
ATOM 2138 O O . THR A 1 292 ? 4.343 5.213 -2.145 1.00 86.56 292 THR A O 1
ATOM 2141 N N . ASP A 1 293 ? 4.957 6.607 -0.515 1.00 83.94 293 ASP A N 1
ATOM 2142 C CA . ASP A 1 293 ? 6.377 6.574 -0.880 1.00 83.94 293 ASP A CA 1
ATOM 2143 C C . ASP A 1 293 ? 7.043 5.309 -0.326 1.00 83.94 293 ASP A C 1
ATOM 2145 O O . ASP A 1 293 ? 6.962 5.036 0.865 1.00 83.94 293 ASP A O 1
ATOM 2149 N N . LEU A 1 294 ? 7.723 4.522 -1.161 1.00 81.94 294 LEU A N 1
ATOM 2150 C CA . LEU A 1 294 ? 8.390 3.286 -0.746 1.00 81.94 294 LEU A CA 1
ATOM 2151 C C . LEU A 1 294 ? 9.878 3.527 -0.482 1.00 81.94 294 LEU A C 1
ATOM 2153 O O . LEU A 1 294 ? 10.655 3.782 -1.404 1.00 81.94 294 LEU A O 1
ATOM 2157 N N . LEU A 1 295 ? 10.297 3.399 0.779 1.00 78.62 295 LEU A N 1
ATOM 2158 C CA . LEU A 1 295 ? 11.692 3.541 1.196 1.00 78.62 295 LEU A CA 1
ATOM 2159 C C . LEU A 1 295 ? 12.220 2.225 1.781 1.00 78.62 295 LEU A C 1
ATOM 2161 O O . LEU A 1 295 ? 11.799 1.782 2.852 1.00 78.62 295 LEU A O 1
ATOM 2165 N N . GLY A 1 296 ? 13.186 1.616 1.097 1.00 68.19 296 GLY A N 1
ATOM 2166 C CA . GLY A 1 296 ? 13.975 0.509 1.630 1.00 68.19 296 GLY A CA 1
ATOM 2167 C C . GLY A 1 296 ? 15.058 1.020 2.578 1.00 68.19 296 GLY A C 1
ATOM 2168 O O . GLY A 1 296 ? 15.758 1.988 2.270 1.00 68.19 296 GLY A O 1
ATOM 2169 N N . THR A 1 297 ? 15.190 0.386 3.746 1.00 70.31 297 THR A N 1
ATOM 2170 C CA . THR A 1 297 ? 16.320 0.602 4.657 1.00 70.31 297 THR A CA 1
ATOM 2171 C C . THR A 1 297 ? 16.799 -0.724 5.251 1.00 70.31 297 THR A C 1
ATOM 2173 O O . THR A 1 297 ? 15.997 -1.580 5.615 1.00 70.31 297 THR A O 1
ATOM 2176 N N . ALA A 1 298 ? 18.115 -0.864 5.438 1.00 64.31 298 ALA A N 1
ATOM 2177 C CA . ALA A 1 298 ? 18.729 -1.958 6.199 1.00 64.31 298 ALA A CA 1
ATOM 2178 C C . ALA A 1 298 ? 18.417 -3.385 5.694 1.00 64.31 298 ALA A C 1
ATOM 2180 O O . ALA A 1 298 ? 18.118 -4.271 6.498 1.00 64.31 298 ALA A O 1
ATOM 2181 N N . GLY A 1 299 ? 18.513 -3.625 4.381 1.00 68.56 299 GLY A N 1
ATOM 2182 C CA . GLY A 1 299 ? 18.211 -4.929 3.781 1.00 68.56 299 GLY A CA 1
ATOM 2183 C C . GLY A 1 299 ? 16.707 -5.188 3.733 1.00 68.56 299 GLY A C 1
ATOM 2184 O O . GLY A 1 299 ? 16.250 -6.306 3.981 1.00 68.56 299 GLY A O 1
ATOM 2185 N N . GLY A 1 300 ? 15.932 -4.128 3.502 1.00 80.12 300 GLY A N 1
ATOM 2186 C CA . GLY A 1 300 ? 14.486 -4.198 3.370 1.00 80.12 300 GLY A CA 1
ATOM 2187 C C . GLY A 1 300 ? 14.120 -4.988 2.118 1.00 80.12 300 GLY A C 1
ATOM 2188 O O . GLY A 1 300 ? 14.467 -4.590 1.010 1.00 80.12 300 GLY A O 1
ATOM 2189 N N . ASN A 1 301 ? 13.413 -6.100 2.295 1.00 88.31 301 ASN A N 1
ATOM 2190 C CA . ASN A 1 301 ? 12.823 -6.870 1.208 1.00 88.31 301 ASN A CA 1
ATOM 2191 C C . ASN A 1 301 ? 11.304 -6.696 1.264 1.00 88.31 301 ASN A C 1
ATOM 2193 O O . ASN A 1 301 ? 10.691 -6.987 2.292 1.00 88.31 301 ASN A O 1
ATOM 2197 N N . ILE A 1 302 ? 10.703 -6.213 0.181 1.00 91.06 302 ILE A N 1
ATOM 2198 C CA . ILE A 1 302 ? 9.250 -6.095 0.043 1.00 91.06 302 ILE A CA 1
ATOM 2199 C C . ILE A 1 302 ? 8.804 -7.039 -1.065 1.00 91.06 302 ILE A C 1
ATOM 2201 O O . ILE A 1 302 ? 9.244 -6.914 -2.204 1.00 91.06 302 ILE A O 1
ATOM 2205 N N . THR A 1 303 ? 7.899 -7.960 -0.751 1.00 94.69 303 THR A N 1
ATOM 2206 C CA . THR A 1 303 ? 7.192 -8.751 -1.763 1.00 94.69 303 THR A CA 1
ATOM 2207 C C . THR A 1 303 ? 5.789 -8.199 -1.957 1.00 94.69 303 THR A C 1
ATOM 2209 O O . THR A 1 303 ? 5.014 -8.152 -1.007 1.00 94.69 303 THR A O 1
ATOM 2212 N N . ILE A 1 304 ? 5.471 -7.796 -3.182 1.00 95.75 304 ILE A N 1
ATOM 2213 C CA . ILE A 1 304 ? 4.167 -7.316 -3.632 1.00 95.75 304 ILE A CA 1
ATOM 2214 C C . ILE A 1 304 ? 3.552 -8.419 -4.500 1.00 95.75 304 ILE A C 1
ATOM 2216 O O . ILE A 1 304 ? 4.169 -8.850 -5.471 1.00 95.75 304 ILE A O 1
ATOM 2220 N N . SER A 1 305 ? 2.351 -8.876 -4.155 1.00 97.12 305 SER A N 1
ATOM 2221 C CA . SER A 1 305 ? 1.657 -9.985 -4.830 1.00 97.12 305 SER A CA 1
ATOM 2222 C C . SER A 1 305 ? 0.153 -9.723 -4.958 1.00 97.12 305 SER A C 1
ATOM 2224 O O . SER A 1 305 ? -0.362 -8.752 -4.394 1.00 97.12 305 SER A O 1
ATOM 2226 N N . GLY A 1 306 ? -0.558 -10.574 -5.699 1.00 96.50 306 GLY A N 1
ATOM 2227 C CA . GLY A 1 306 ? -1.988 -10.457 -5.965 1.00 96.50 306 GLY A CA 1
ATOM 2228 C C . GLY A 1 306 ? -2.323 -9.824 -7.317 1.00 96.50 306 GLY A C 1
ATOM 2229 O O . GLY A 1 306 ? -1.630 -10.055 -8.304 1.00 96.50 306 GLY A O 1
ATOM 2230 N N . THR A 1 307 ? -3.423 -9.072 -7.380 1.00 96.00 307 THR A N 1
ATOM 2231 C CA . THR A 1 307 ? -4.005 -8.496 -8.616 1.00 96.00 307 THR A CA 1
ATOM 2232 C C . THR A 1 307 ? -4.250 -6.986 -8.534 1.00 96.00 307 THR A C 1
ATOM 2234 O O . THR A 1 307 ? -4.714 -6.377 -9.498 1.00 96.00 307 THR A O 1
ATOM 2237 N N . GLY A 1 308 ? -3.982 -6.373 -7.379 1.00 96.50 308 GLY A N 1
ATOM 2238 C CA . GLY A 1 308 ? -4.128 -4.933 -7.183 1.00 96.50 308 GLY A CA 1
ATOM 2239 C C . GLY A 1 308 ? -2.876 -4.131 -7.541 1.00 96.50 308 GLY A C 1
ATOM 2240 O O . GLY A 1 308 ? -1.913 -4.637 -8.126 1.00 96.50 308 GLY A O 1
ATOM 2241 N N . THR A 1 309 ? -2.891 -2.860 -7.139 1.00 96.31 309 THR A N 1
ATOM 2242 C CA . THR A 1 309 ? -1.865 -1.877 -7.501 1.00 96.31 309 THR A CA 1
ATOM 2243 C C . THR A 1 309 ? -1.205 -1.256 -6.272 1.00 96.31 309 THR A C 1
ATOM 2245 O O . THR A 1 309 ? -1.880 -0.700 -5.403 1.00 96.31 309 THR A O 1
ATOM 2248 N N . VAL A 1 310 ? 0.126 -1.262 -6.240 1.00 94.62 310 VAL A N 1
ATOM 2249 C CA . VAL A 1 310 ? 0.925 -0.345 -5.422 1.00 94.62 310 VAL A CA 1
ATOM 2250 C C . VAL A 1 310 ? 1.261 0.882 -6.254 1.00 94.62 310 VAL A C 1
ATOM 2252 O O . VAL A 1 310 ? 1.759 0.746 -7.362 1.00 94.62 310 VAL A O 1
ATOM 2255 N N . SER A 1 311 ? 1.011 2.074 -5.730 1.00 92.44 311 SER A N 1
ATOM 2256 C CA . SER A 1 311 ? 1.329 3.348 -6.367 1.00 92.44 311 SER A CA 1
ATOM 2257 C C . SER A 1 311 ? 2.281 4.129 -5.472 1.00 92.44 311 SER A C 1
ATOM 2259 O O . SER A 1 311 ? 2.025 4.288 -4.277 1.00 92.44 311 SER A O 1
ATOM 2261 N N . THR A 1 312 ? 3.390 4.595 -6.035 1.00 88.31 312 THR A N 1
ATOM 2262 C CA . THR A 1 312 ? 4.421 5.310 -5.289 1.00 88.31 312 THR A CA 1
ATOM 2263 C C . THR A 1 312 ? 4.900 6.546 -6.030 1.00 88.31 312 THR A C 1
ATOM 2265 O O . THR A 1 312 ? 4.984 6.531 -7.258 1.00 88.31 312 THR A O 1
ATOM 2268 N N 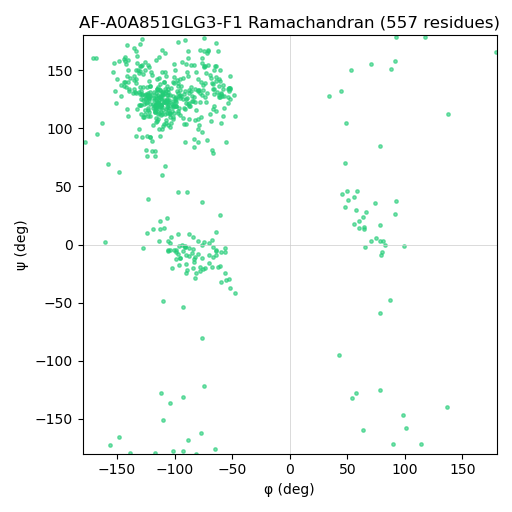. GLN A 1 313 ? 5.173 7.636 -5.305 1.00 82.06 313 GLN A N 1
ATOM 2269 C CA . GLN A 1 313 ? 5.810 8.831 -5.876 1.00 82.06 313 GLN A CA 1
ATOM 2270 C C . GLN A 1 313 ? 7.324 8.829 -5.668 1.00 82.06 313 GLN A C 1
ATOM 2272 O O . GLN A 1 313 ? 8.038 9.643 -6.254 1.00 82.06 313 GLN A O 1
ATOM 2277 N N . ARG A 1 314 ? 7.840 7.931 -4.827 1.00 79.38 314 ARG A N 1
ATOM 2278 C CA . ARG A 1 314 ? 9.270 7.786 -4.593 1.00 79.38 314 ARG A CA 1
ATOM 2279 C C . ARG A 1 314 ? 9.602 6.357 -4.208 1.00 79.38 314 ARG A C 1
ATOM 2281 O O . ARG A 1 314 ? 9.138 5.880 -3.180 1.00 79.38 314 ARG A O 1
ATOM 2288 N N . LEU A 1 315 ? 10.478 5.724 -4.982 1.00 79.38 315 LEU A N 1
ATOM 2289 C CA . LEU A 1 315 ? 11.036 4.408 -4.699 1.00 79.38 315 LEU A CA 1
ATOM 2290 C C . LEU A 1 315 ? 12.542 4.518 -4.390 1.00 79.38 315 LEU A C 1
ATOM 2292 O O . LEU A 1 315 ? 13.390 4.504 -5.277 1.00 79.38 315 LEU A O 1
ATOM 2296 N N . ALA A 1 316 ? 12.910 4.630 -3.115 1.00 77.44 316 ALA A N 1
ATOM 2297 C CA . ALA A 1 316 ? 14.315 4.810 -2.733 1.00 77.44 316 ALA A CA 1
ATOM 2298 C C . ALA A 1 316 ? 14.897 3.574 -2.034 1.00 77.44 316 ALA A C 1
ATOM 2300 O O . ALA A 1 316 ? 14.326 3.091 -1.056 1.00 77.44 316 ALA A O 1
ATOM 2301 N N . PHE A 1 317 ? 16.076 3.130 -2.480 1.00 76.38 317 PHE A N 1
ATOM 2302 C CA . PHE A 1 317 ? 16.882 2.107 -1.814 1.00 76.38 317 PHE A CA 1
ATOM 2303 C C . PHE A 1 317 ? 18.041 2.779 -1.081 1.00 76.38 317 PHE A C 1
ATOM 2305 O O . PHE A 1 317 ? 18.998 3.247 -1.696 1.00 76.38 317 PHE A O 1
ATOM 2312 N N . ILE A 1 318 ? 17.945 2.885 0.245 1.00 71.00 318 ILE A N 1
ATOM 2313 C CA . ILE A 1 318 ? 18.928 3.641 1.033 1.00 71.00 318 ILE A CA 1
ATOM 2314 C C . ILE A 1 318 ? 20.185 2.795 1.291 1.00 71.00 318 ILE A C 1
ATOM 2316 O O . ILE A 1 318 ? 21.266 3.348 1.510 1.00 71.00 318 ILE A O 1
ATOM 2320 N N . GLN A 1 319 ? 20.081 1.460 1.272 1.00 71.75 319 GLN A N 1
ATOM 2321 C CA . GLN A 1 319 ? 21.209 0.565 1.534 1.00 71.75 319 GLN A CA 1
ATOM 2322 C C . GLN A 1 319 ? 21.352 -0.529 0.476 1.00 71.75 319 GLN A C 1
ATOM 2324 O O . GLN A 1 319 ? 20.377 -1.056 -0.042 1.00 71.75 319 GLN A O 1
ATOM 2329 N N . ALA A 1 320 ? 22.601 -0.927 0.213 1.00 70.75 320 ALA A N 1
ATOM 2330 C CA . ALA A 1 320 ? 22.880 -2.073 -0.645 1.00 70.75 320 ALA A CA 1
ATOM 2331 C C . ALA A 1 320 ? 22.240 -3.348 -0.069 1.00 70.75 320 ALA A C 1
ATOM 2333 O O . ALA A 1 320 ? 22.448 -3.668 1.102 1.00 70.75 320 ALA A O 1
ATOM 2334 N N . GLY A 1 321 ? 21.512 -4.084 -0.911 1.00 77.31 321 GLY A N 1
ATOM 2335 C CA . GLY A 1 321 ? 20.802 -5.310 -0.534 1.00 77.31 321 GLY A CA 1
ATOM 2336 C C . GLY A 1 321 ? 19.307 -5.125 -0.270 1.00 77.31 321 GLY A C 1
ATOM 2337 O O . GLY A 1 321 ? 18.633 -6.114 0.007 1.00 77.31 321 GLY A O 1
ATOM 2338 N N . ASP A 1 322 ? 18.784 -3.900 -0.370 1.00 84.56 322 ASP A N 1
ATOM 2339 C CA . ASP A 1 322 ? 17.340 -3.679 -0.413 1.00 84.56 322 ASP A CA 1
ATOM 2340 C C . ASP A 1 322 ? 16.756 -4.253 -1.726 1.00 84.56 322 ASP A C 1
ATOM 2342 O O . ASP A 1 322 ? 17.364 -4.130 -2.796 1.00 84.56 322 ASP A O 1
ATOM 2346 N N . GLN A 1 323 ? 15.586 -4.894 -1.646 1.00 87.44 323 GLN A N 1
ATOM 2347 C CA . GLN A 1 323 ? 14.963 -5.615 -2.762 1.00 87.44 323 GLN A CA 1
ATOM 2348 C C . GLN A 1 323 ? 13.446 -5.410 -2.798 1.00 87.44 323 GLN A C 1
ATOM 2350 O O . GLN A 1 323 ? 12.770 -5.475 -1.769 1.00 87.44 323 GLN A O 1
ATOM 2355 N N . ILE A 1 324 ? 12.892 -5.249 -3.999 1.00 89.94 324 ILE A N 1
ATOM 2356 C CA . ILE A 1 324 ? 11.452 -5.365 -4.250 1.00 89.94 324 ILE A CA 1
ATOM 2357 C C . ILE A 1 324 ? 11.192 -6.539 -5.181 1.00 89.94 324 ILE A C 1
ATOM 2359 O O . ILE A 1 324 ? 11.794 -6.646 -6.242 1.00 89.94 324 ILE A O 1
ATOM 2363 N N . ASN A 1 325 ? 10.255 -7.394 -4.791 1.00 93.38 325 ASN A N 1
ATOM 2364 C CA . ASN A 1 325 ? 9.745 -8.489 -5.598 1.00 93.38 325 ASN A CA 1
ATOM 2365 C C . ASN A 1 325 ? 8.296 -8.175 -5.968 1.00 93.38 325 ASN A C 1
ATOM 2367 O O . ASN A 1 325 ? 7.445 -8.145 -5.085 1.00 93.38 325 ASN A O 1
ATOM 2371 N N . VAL A 1 326 ? 8.002 -7.951 -7.246 1.00 95.56 326 VAL A N 1
ATOM 2372 C CA . VAL A 1 326 ? 6.630 -7.813 -7.752 1.00 95.56 326 VAL A CA 1
ATOM 2373 C C . VAL A 1 326 ? 6.263 -9.123 -8.430 1.00 95.56 326 VAL A C 1
ATOM 2375 O O . VAL A 1 326 ? 6.892 -9.518 -9.408 1.00 95.56 326 VAL A O 1
ATOM 2378 N N . THR A 1 327 ? 5.286 -9.842 -7.892 1.00 96.25 327 THR A N 1
ATOM 2379 C CA . THR A 1 327 ? 4.945 -11.200 -8.327 1.00 96.25 327 THR A CA 1
ATOM 2380 C C . THR A 1 327 ? 3.459 -11.332 -8.640 1.00 96.25 327 THR A C 1
ATOM 2382 O O . THR A 1 327 ? 2.684 -10.385 -8.503 1.00 96.25 327 THR A O 1
ATOM 2385 N N . GLU A 1 328 ? 3.061 -12.522 -9.100 1.00 93.75 328 GLU A N 1
ATOM 2386 C CA . GLU A 1 328 ? 1.689 -12.805 -9.530 1.00 93.75 328 GLU A CA 1
ATOM 2387 C C . GLU A 1 328 ? 1.224 -11.789 -10.580 1.00 93.75 328 GLU A C 1
ATOM 2389 O O . GLU A 1 328 ? 1.956 -11.581 -11.536 1.00 93.75 328 GLU A O 1
ATOM 2394 N N . SER A 1 329 ? 0.035 -11.197 -10.451 1.00 95.81 329 SER A N 1
ATOM 2395 C CA . SER A 1 329 ? -0.496 -10.171 -11.364 1.00 95.81 329 SER A CA 1
ATOM 2396 C C . SER A 1 329 ? -0.469 -8.772 -10.744 1.00 95.81 329 SER A C 1
ATOM 2398 O O . SER A 1 329 ? -1.261 -7.910 -11.126 1.00 95.81 329 SER A O 1
ATOM 2400 N N . ALA A 1 330 ? 0.399 -8.553 -9.754 1.00 96.06 330 ALA A N 1
ATOM 2401 C CA . ALA A 1 330 ? 0.457 -7.285 -9.056 1.00 96.06 330 ALA A CA 1
ATOM 2402 C C . ALA A 1 330 ? 1.080 -6.208 -9.945 1.00 96.06 330 ALA A C 1
ATOM 2404 O O . ALA A 1 330 ? 1.984 -6.473 -10.748 1.00 96.06 330 ALA A O 1
ATOM 2405 N N . LYS A 1 331 ? 0.611 -4.974 -9.759 1.00 96.00 331 LYS A N 1
ATOM 2406 C CA . LYS A 1 331 ? 1.133 -3.799 -10.451 1.00 96.00 331 LYS A CA 1
ATOM 2407 C C . LYS A 1 331 ? 1.864 -2.878 -9.479 1.00 96.00 331 LYS A C 1
ATOM 2409 O O . LYS A 1 331 ? 1.310 -2.515 -8.445 1.00 96.00 331 LYS A O 1
ATOM 2414 N N . LEU A 1 332 ? 3.074 -2.453 -9.832 1.00 93.94 332 LEU A N 1
ATOM 2415 C CA . LEU A 1 332 ? 3.789 -1.355 -9.181 1.00 93.94 332 LEU A CA 1
ATOM 2416 C C . LEU A 1 332 ? 3.819 -0.141 -10.118 1.00 93.94 332 LEU A C 1
ATOM 2418 O O . LEU A 1 332 ? 4.471 -0.167 -11.156 1.00 93.94 332 LEU A O 1
ATOM 2422 N N . GLU A 1 333 ? 3.120 0.924 -9.745 1.00 93.00 333 GLU A N 1
ATOM 2423 C CA . GLU A 1 333 ? 3.075 2.200 -10.454 1.00 93.00 333 GLU A CA 1
ATOM 2424 C C . GLU A 1 333 ? 4.023 3.213 -9.813 1.00 93.00 333 GLU A C 1
ATOM 2426 O O . GLU A 1 333 ? 3.884 3.563 -8.641 1.00 93.00 333 GLU A O 1
ATOM 2431 N N . VAL A 1 334 ? 4.947 3.731 -10.612 1.00 88.94 334 VAL A N 1
ATOM 2432 C CA . VAL A 1 334 ? 5.879 4.800 -10.254 1.00 88.94 334 VAL A CA 1
ATOM 2433 C C . VAL A 1 334 ? 5.332 6.095 -10.860 1.00 88.94 334 VAL A C 1
ATOM 2435 O O . VAL A 1 334 ? 5.298 6.255 -12.078 1.00 88.94 334 VAL A O 1
ATOM 2438 N N . THR A 1 335 ? 4.813 6.986 -10.018 1.00 86.62 335 THR A N 1
ATOM 2439 C CA . THR A 1 335 ? 4.013 8.170 -1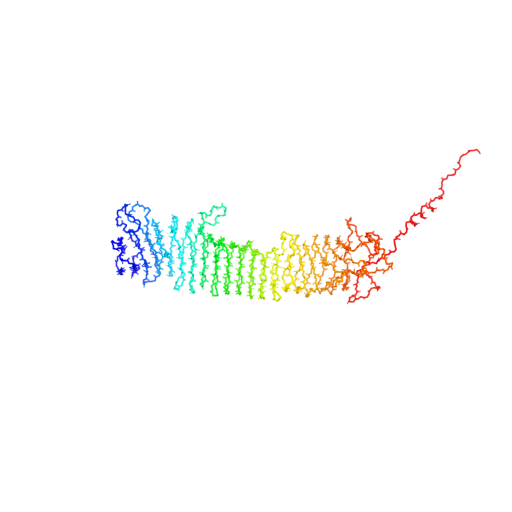0.391 1.00 86.62 335 THR A CA 1
ATOM 2440 C C . THR A 1 335 ? 4.763 9.462 -10.130 1.00 86.62 335 THR A C 1
ATOM 2442 O O . THR A 1 335 ? 5.512 9.531 -9.174 1.00 86.62 335 THR A O 1
ATOM 2445 N N . SER A 1 336 ? 4.550 10.525 -10.910 1.00 74.56 336 SER A N 1
ATOM 2446 C CA . SER A 1 336 ? 5.322 11.769 -10.763 1.00 74.56 336 SER A CA 1
ATOM 2447 C C . SER A 1 336 ? 5.233 12.388 -9.354 1.00 74.56 336 SER A C 1
ATOM 2449 O O . SER A 1 336 ? 4.176 12.852 -8.929 1.00 74.56 336 SER A O 1
ATOM 2451 N N . GLY A 1 337 ? 6.371 12.472 -8.674 1.00 62.75 337 GLY A N 1
ATOM 2452 C CA . GLY A 1 337 ? 6.630 13.314 -7.510 1.00 62.75 337 GLY A CA 1
ATOM 2453 C C . GLY A 1 337 ? 7.345 14.570 -7.997 1.00 62.75 337 GLY A C 1
ATOM 2454 O O . GLY A 1 337 ? 8.136 14.495 -8.935 1.00 62.75 337 GLY A O 1
ATOM 2455 N N . ALA A 1 338 ? 7.039 15.736 -7.434 1.00 52.84 338 ALA A N 1
ATOM 2456 C CA . ALA A 1 338 ? 7.485 17.038 -7.940 1.00 52.84 338 ALA A CA 1
ATOM 2457 C C . ALA A 1 338 ? 9.024 17.163 -8.104 1.00 52.84 338 ALA A C 1
ATOM 2459 O O . ALA A 1 338 ? 9.723 17.644 -7.216 1.00 52.84 338 ALA A O 1
ATOM 2460 N N . GLY A 1 339 ? 9.552 16.770 -9.269 1.00 47.50 339 GLY A N 1
ATOM 2461 C CA . GLY A 1 339 ? 10.913 17.066 -9.724 1.00 47.50 339 GLY A CA 1
ATOM 2462 C C . GLY A 1 339 ? 12.052 16.224 -9.136 1.00 47.50 339 GLY A C 1
ATOM 2463 O O . GLY A 1 339 ? 13.201 16.640 -9.261 1.00 47.50 339 GLY A O 1
ATOM 2464 N N . THR A 1 340 ? 11.788 15.070 -8.512 1.00 54.75 340 THR A N 1
ATOM 2465 C CA . THR A 1 340 ? 12.850 14.172 -8.011 1.00 54.75 340 THR A CA 1
ATOM 2466 C C . THR A 1 340 ? 12.863 12.837 -8.765 1.00 54.75 340 THR A C 1
ATOM 2468 O O . THR A 1 340 ? 11.811 12.205 -8.871 1.00 54.75 340 THR A O 1
ATOM 2471 N N . PRO A 1 341 ? 14.024 12.391 -9.292 1.00 53.91 341 PRO A N 1
ATOM 2472 C CA . PRO A 1 341 ? 14.191 11.033 -9.800 1.00 53.91 341 PRO A CA 1
ATOM 2473 C C . PRO A 1 341 ? 13.765 10.006 -8.752 1.00 53.91 341 PRO A C 1
ATOM 2475 O O . PRO A 1 341 ? 14.090 10.139 -7.572 1.00 53.91 341 PRO A O 1
ATOM 2478 N N . GLN A 1 342 ? 13.008 9.003 -9.183 1.00 64.38 342 GLN A N 1
ATOM 2479 C CA . GLN A 1 342 ? 12.231 8.143 -8.291 1.00 64.38 342 GLN A CA 1
ATOM 2480 C C . GLN A 1 342 ? 12.885 6.824 -7.957 1.00 64.38 342 GLN A C 1
ATOM 2482 O O . GLN A 1 342 ? 12.322 6.107 -7.149 1.00 64.38 342 GLN A O 1
ATOM 2487 N N . LEU A 1 343 ? 14.035 6.518 -8.549 1.00 60.81 343 LEU A N 1
ATOM 2488 C CA . LEU A 1 343 ? 14.851 5.356 -8.227 1.00 60.81 343 LEU A CA 1
ATOM 2489 C C . LEU A 1 343 ? 16.255 5.842 -7.909 1.00 60.81 343 LEU A C 1
ATOM 2491 O O . LEU A 1 343 ? 16.832 6.610 -8.675 1.00 60.81 343 LEU A O 1
ATOM 2495 N N . LEU A 1 344 ? 16.752 5.471 -6.729 1.00 57.62 344 LEU A N 1
ATOM 2496 C CA . LEU A 1 344 ? 18.050 5.907 -6.227 1.00 57.62 344 LEU A CA 1
ATOM 2497 C C . LEU A 1 344 ? 18.853 4.722 -5.676 1.00 57.62 344 LEU A C 1
ATOM 2499 O O . LEU A 1 344 ? 18.501 4.086 -4.686 1.00 57.62 344 LEU A O 1
ATOM 2503 N N . GLU A 1 345 ? 19.971 4.522 -6.368 1.00 59.62 345 GLU A N 1
ATOM 2504 C CA . GLU A 1 345 ? 21.325 4.260 -5.888 1.00 59.62 345 GLU A CA 1
ATOM 2505 C C . GLU A 1 345 ? 21.778 2.825 -5.595 1.00 59.62 345 GLU A C 1
ATOM 2507 O O . GLU A 1 345 ? 22.887 2.522 -6.036 1.00 59.62 345 GLU A O 1
ATOM 2512 N N . ARG A 1 346 ? 21.060 1.945 -4.869 1.00 69.81 346 ARG A N 1
ATOM 2513 C CA . ARG A 1 346 ? 21.652 0.644 -4.433 1.00 69.81 346 ARG A CA 1
ATOM 2514 C C . ARG A 1 346 ? 20.648 -0.478 -4.091 1.00 69.81 346 ARG A C 1
ATOM 2516 O O . ARG A 1 346 ? 20.583 -0.880 -2.934 1.00 69.81 346 ARG A O 1
ATOM 2523 N N . GLY A 1 347 ? 19.924 -1.055 -5.054 1.00 79.38 347 GLY A N 1
ATOM 2524 C CA . GLY A 1 347 ? 18.997 -2.168 -4.765 1.00 79.38 347 GLY A CA 1
ATOM 2525 C C . GLY A 1 347 ? 18.680 -3.082 -5.947 1.00 79.38 347 GLY A C 1
ATOM 2526 O O . GLY A 1 347 ? 19.284 -2.964 -7.017 1.00 79.38 347 GLY A O 1
ATOM 2527 N N . SER A 1 348 ? 17.730 -3.997 -5.754 1.00 85.06 348 SER A N 1
ATOM 2528 C CA . SER A 1 348 ? 17.212 -4.845 -6.830 1.00 85.06 348 SER A CA 1
ATOM 2529 C C . SER A 1 348 ? 15.690 -4.818 -6.949 1.00 85.06 348 SER A C 1
ATOM 2531 O O . SER A 1 348 ? 14.968 -4.689 -5.960 1.00 85.06 348 SER A O 1
ATOM 2533 N N . ILE A 1 349 ? 15.201 -4.946 -8.182 1.00 89.19 349 ILE A N 1
ATOM 2534 C CA . ILE A 1 349 ? 13.780 -5.144 -8.479 1.00 89.19 349 ILE A CA 1
ATOM 2535 C C . ILE A 1 349 ? 13.642 -6.419 -9.294 1.00 89.19 349 ILE A C 1
ATOM 2537 O O . ILE A 1 349 ? 14.203 -6.511 -10.385 1.00 89.19 349 ILE A O 1
ATOM 2541 N N . ASP A 1 350 ? 12.851 -7.358 -8.789 1.00 93.00 350 ASP A N 1
ATOM 2542 C CA . ASP A 1 350 ? 12.482 -8.573 -9.501 1.00 93.00 350 ASP A CA 1
ATOM 2543 C C . ASP A 1 350 ? 11.002 -8.497 -9.892 1.00 93.00 350 ASP A C 1
ATOM 2545 O O . ASP A 1 350 ? 10.127 -8.324 -9.041 1.00 93.00 350 ASP A O 1
ATOM 2549 N N . ILE A 1 351 ? 10.721 -8.619 -11.187 1.00 95.31 351 ILE A N 1
ATOM 2550 C CA . ILE A 1 351 ? 9.383 -8.571 -11.780 1.00 95.31 351 ILE A CA 1
ATOM 2551 C C . ILE A 1 351 ? 9.058 -9.974 -12.287 1.00 95.31 351 ILE A C 1
ATOM 2553 O O . ILE A 1 351 ? 9.692 -10.467 -13.219 1.00 95.31 351 ILE A O 1
ATOM 2557 N N . GLY A 1 352 ? 8.088 -10.635 -11.661 1.00 96.69 352 GLY A N 1
ATOM 2558 C CA . GLY A 1 352 ? 7.631 -11.968 -12.044 1.00 96.69 352 GLY A CA 1
ATOM 2559 C C . GLY A 1 352 ? 6.833 -11.977 -13.350 1.00 96.69 352 GLY A C 1
ATOM 2560 O O . GLY A 1 352 ? 6.333 -10.953 -13.795 1.00 96.69 352 GLY A O 1
ATOM 2561 N N . VAL A 1 353 ? 6.651 -13.167 -13.929 1.00 95.88 353 VAL A N 1
ATOM 2562 C CA . VAL A 1 353 ? 6.120 -13.378 -15.295 1.00 95.88 353 VAL A CA 1
ATOM 2563 C C . VAL A 1 353 ? 4.795 -12.670 -15.606 1.00 95.88 353 VAL A C 1
ATOM 2565 O O . VAL A 1 353 ? 4.598 -12.196 -16.719 1.00 95.88 353 VAL A O 1
ATOM 2568 N N . ASN A 1 354 ? 3.876 -12.589 -14.642 1.00 95.81 354 ASN A N 1
ATOM 2569 C CA . ASN A 1 354 ? 2.570 -11.946 -14.840 1.00 95.81 354 ASN A CA 1
ATOM 2570 C C . ASN A 1 354 ? 2.486 -10.551 -14.194 1.00 95.81 354 ASN A C 1
ATOM 2572 O O . ASN A 1 354 ? 1.428 -9.923 -14.237 1.00 95.81 354 ASN A O 1
ATOM 2576 N N . ALA A 1 355 ? 3.574 -10.085 -13.579 1.00 96.81 355 ALA A N 1
ATOM 2577 C CA . ALA A 1 355 ? 3.622 -8.836 -12.841 1.00 96.81 355 ALA A CA 1
ATOM 2578 C C . ALA A 1 355 ? 3.984 -7.667 -13.759 1.00 96.81 355 ALA A C 1
ATOM 2580 O O . ALA A 1 355 ? 4.552 -7.842 -14.843 1.00 96.81 355 ALA A O 1
ATOM 2581 N N . LEU A 1 356 ? 3.662 -6.460 -13.300 1.00 95.94 356 LEU A N 1
ATOM 2582 C CA . LEU A 1 356 ? 3.862 -5.240 -14.066 1.00 95.94 356 LEU A CA 1
ATOM 2583 C C . LEU A 1 356 ? 4.520 -4.159 -13.213 1.00 95.94 356 LEU A C 1
ATOM 2585 O O . LEU A 1 356 ? 4.028 -3.827 -12.134 1.00 95.94 356 LEU A O 1
ATOM 2589 N N . VAL A 1 357 ? 5.580 -3.551 -13.734 1.00 94.12 357 VAL A N 1
ATOM 2590 C CA . VAL A 1 357 ? 6.082 -2.259 -13.257 1.00 94.12 357 VAL A CA 1
ATOM 2591 C C . VAL A 1 357 ? 5.756 -1.211 -14.310 1.00 94.12 357 VAL A C 1
ATOM 2593 O O . VAL A 1 357 ? 6.015 -1.412 -15.493 1.00 94.12 357 VAL A O 1
ATOM 2596 N N . ASP A 1 358 ? 5.163 -0.102 -13.891 1.00 93.19 358 ASP A N 1
ATOM 2597 C CA . ASP A 1 358 ? 4.661 0.941 -14.776 1.00 93.19 358 ASP A CA 1
ATOM 2598 C C . ASP A 1 358 ? 5.189 2.311 -14.341 1.00 93.19 358 ASP A C 1
ATOM 2600 O O . ASP A 1 358 ? 4.842 2.825 -13.276 1.00 93.19 358 ASP A O 1
ATOM 2604 N N . ILE A 1 359 ? 6.052 2.892 -15.170 1.00 90.44 359 ILE A N 1
ATOM 2605 C CA . ILE A 1 359 ? 6.620 4.223 -14.981 1.00 90.44 359 ILE A CA 1
ATOM 2606 C C . ILE A 1 359 ? 5.701 5.220 -15.676 1.00 90.44 359 ILE A C 1
ATOM 2608 O O . ILE A 1 359 ? 5.713 5.347 -16.900 1.00 90.44 359 ILE A O 1
ATOM 2612 N N . GLN A 1 360 ? 4.909 5.941 -14.891 1.00 89.00 360 GLN A N 1
ATOM 2613 C CA . GLN A 1 360 ? 3.869 6.836 -15.385 1.00 89.00 360 GLN A CA 1
ATOM 2614 C C . GLN A 1 360 ? 4.430 8.147 -15.946 1.00 89.00 360 GLN A C 1
ATOM 2616 O O . GLN A 1 360 ? 5.543 8.567 -15.626 1.00 89.00 360 GLN A O 1
ATOM 2621 N N . ALA A 1 361 ? 3.626 8.829 -16.765 1.00 80.88 361 ALA A N 1
ATOM 2622 C CA . ALA A 1 361 ? 3.980 10.123 -17.341 1.00 80.88 361 ALA A CA 1
ATOM 2623 C C . ALA A 1 361 ? 4.429 11.128 -16.261 1.00 80.88 361 ALA A C 1
ATOM 2625 O O . ALA A 1 361 ? 3.801 11.270 -15.212 1.00 80.88 361 ALA A O 1
ATOM 2626 N N . GLY A 1 362 ? 5.538 11.824 -16.520 1.00 73.88 362 GLY A N 1
ATOM 2627 C CA . GLY A 1 362 ? 6.149 12.765 -15.575 1.00 73.88 362 GLY A CA 1
ATOM 2628 C C . GLY A 1 362 ? 6.991 12.123 -14.463 1.00 73.88 362 GLY A C 1
ATOM 2629 O O . GLY A 1 362 ? 7.680 12.855 -13.754 1.00 73.88 362 GLY A O 1
ATOM 2630 N N . ALA A 1 363 ? 6.974 10.795 -14.304 1.00 72.19 363 ALA A N 1
ATOM 2631 C CA . ALA A 1 363 ? 7.935 10.090 -13.461 1.00 72.19 363 ALA A CA 1
ATOM 2632 C C . ALA A 1 363 ? 9.253 9.869 -14.217 1.00 72.19 363 ALA A C 1
ATOM 2634 O O . ALA A 1 363 ? 9.263 9.687 -15.437 1.00 72.19 363 ALA A O 1
ATOM 2635 N N . ALA A 1 364 ? 10.365 9.867 -13.483 1.00 70.50 364 ALA A N 1
ATOM 2636 C CA . ALA A 1 364 ? 11.687 9.554 -14.011 1.00 70.50 364 ALA A CA 1
ATOM 2637 C C . ALA A 1 364 ? 12.363 8.513 -13.123 1.00 70.50 364 ALA A C 1
ATOM 2639 O O . ALA A 1 364 ? 12.435 8.681 -11.905 1.00 70.50 364 ALA A O 1
ATOM 2640 N N . VAL A 1 365 ? 12.867 7.450 -13.735 1.00 70.94 365 VAL A N 1
ATOM 2641 C CA . VAL A 1 365 ? 13.530 6.336 -13.062 1.00 70.94 365 VAL A CA 1
ATOM 2642 C C . VAL A 1 365 ? 14.998 6.319 -13.436 1.00 70.94 365 VAL A C 1
ATOM 2644 O O . VAL A 1 365 ? 15.313 6.104 -14.598 1.00 70.94 365 VAL A O 1
ATOM 2647 N N . VAL A 1 366 ? 15.885 6.482 -12.453 1.00 69.56 366 VAL A N 1
ATOM 2648 C CA . VAL A 1 366 ? 17.337 6.367 -12.642 1.00 69.56 366 VAL A CA 1
ATOM 2649 C C . VAL A 1 366 ? 17.808 5.077 -11.994 1.00 69.56 366 VAL A C 1
ATOM 2651 O O . VAL A 1 366 ? 17.908 4.981 -10.775 1.00 69.56 366 VAL A O 1
ATOM 2654 N N . ALA A 1 367 ? 18.108 4.057 -12.791 1.00 62.19 367 ALA A N 1
ATOM 2655 C CA . ALA A 1 367 ? 18.541 2.764 -12.259 1.00 62.19 367 ALA A CA 1
ATOM 2656 C C . ALA A 1 367 ? 20.069 2.692 -12.087 1.00 62.19 367 ALA A C 1
ATOM 2658 O O . ALA A 1 367 ? 20.690 1.698 -12.457 1.00 62.19 367 ALA A O 1
ATOM 2659 N N . ALA A 1 368 ? 20.687 3.735 -11.522 1.00 64.44 368 ALA A N 1
ATOM 2660 C CA . ALA A 1 368 ? 22.128 3.758 -11.276 1.00 64.44 368 ALA A CA 1
ATOM 2661 C C . ALA A 1 368 ? 22.525 2.734 -10.219 1.00 64.44 368 ALA A C 1
ATOM 2663 O O . ALA A 1 368 ? 22.107 2.824 -9.068 1.00 64.44 368 ALA A O 1
ATOM 2664 N N . SER A 1 369 ? 23.343 1.754 -10.624 1.00 67.56 369 SER A N 1
ATOM 2665 C CA . SER A 1 369 ? 23.829 0.660 -9.765 1.00 67.56 369 SER A CA 1
ATOM 2666 C C . SER A 1 369 ? 22.730 -0.231 -9.164 1.00 67.56 369 SER A C 1
ATOM 2668 O O . SER A 1 369 ? 22.979 -0.928 -8.179 1.00 67.56 369 SER A O 1
ATOM 2670 N N . SER A 1 370 ? 21.529 -0.227 -9.750 1.00 73.44 370 SER A N 1
ATOM 2671 C CA . SER A 1 370 ? 20.438 -1.130 -9.372 1.00 73.44 370 SER A CA 1
ATOM 2672 C C . SER A 1 370 ? 20.343 -2.290 -10.360 1.00 73.44 370 SER A C 1
ATOM 2674 O O . SER A 1 370 ? 20.568 -2.110 -11.554 1.00 73.44 370 SER A O 1
ATOM 2676 N N . THR A 1 371 ? 20.005 -3.486 -9.882 1.00 81.94 371 THR A N 1
ATOM 2677 C CA . THR A 1 371 ? 19.783 -4.649 -10.756 1.00 81.94 371 THR A CA 1
ATOM 2678 C C . THR A 1 371 ? 18.294 -4.874 -10.949 1.00 81.94 371 THR A C 1
ATOM 2680 O O . THR A 1 371 ? 17.577 -5.075 -9.970 1.00 81.94 371 THR A O 1
ATOM 2683 N N . ILE A 1 372 ? 17.830 -4.887 -12.195 1.00 88.62 372 ILE A N 1
ATOM 2684 C CA . ILE A 1 372 ? 16.444 -5.238 -12.510 1.00 88.62 372 ILE A CA 1
ATOM 2685 C C . ILE A 1 372 ? 16.437 -6.615 -13.176 1.00 88.62 372 ILE A C 1
ATOM 2687 O O . ILE A 1 372 ? 17.096 -6.824 -14.199 1.00 88.62 372 ILE A O 1
ATOM 2691 N N . ARG A 1 373 ? 15.688 -7.555 -12.602 1.00 92.94 373 ARG A N 1
ATOM 2692 C CA . ARG A 1 373 ? 15.318 -8.815 -13.245 1.00 92.94 373 ARG A CA 1
ATOM 2693 C C . ARG A 1 373 ? 13.859 -8.712 -13.674 1.00 92.94 373 ARG A C 1
ATOM 2695 O O . ARG A 1 373 ? 12.964 -8.706 -12.839 1.00 92.94 373 ARG A O 1
ATOM 2702 N N . ASN A 1 374 ? 13.614 -8.624 -14.969 1.00 94.25 374 ASN A N 1
ATOM 2703 C CA . ASN A 1 374 ? 12.301 -8.489 -15.563 1.00 94.25 374 ASN A CA 1
ATOM 2704 C C . ASN A 1 374 ? 11.909 -9.763 -16.322 1.00 94.25 374 ASN A C 1
ATOM 2706 O O . ASN A 1 374 ? 12.320 -9.955 -17.463 1.00 94.25 374 ASN A O 1
ATOM 2710 N N . ASP A 1 375 ? 11.095 -10.615 -15.703 1.00 96.62 375 ASP A N 1
ATOM 2711 C CA . ASP A 1 375 ? 10.456 -11.757 -16.370 1.00 96.62 375 ASP A CA 1
ATOM 2712 C C . ASP A 1 375 ? 9.012 -11.432 -16.815 1.00 96.62 375 ASP A C 1
ATOM 2714 O O . ASP A 1 375 ? 8.396 -12.237 -17.510 1.00 96.62 375 ASP A O 1
ATOM 2718 N N . GLY A 1 376 ? 8.472 -10.271 -16.417 1.00 96.50 376 GLY A N 1
ATOM 2719 C CA . GLY A 1 376 ? 7.112 -9.808 -16.712 1.00 96.50 376 GLY A CA 1
ATOM 2720 C C . GLY A 1 376 ? 7.071 -8.604 -17.653 1.00 96.50 376 GLY A C 1
ATOM 2721 O O . GLY A 1 376 ? 7.633 -8.633 -18.749 1.00 96.50 376 GLY A O 1
ATOM 2722 N N . GLY A 1 377 ? 6.360 -7.547 -17.249 1.00 95.69 377 GLY A N 1
ATOM 2723 C CA . GLY A 1 377 ? 6.247 -6.308 -18.020 1.00 95.69 377 GLY A CA 1
ATOM 2724 C C . GLY A 1 377 ? 6.861 -5.093 -17.328 1.00 95.69 377 GLY A C 1
ATOM 2725 O O . GLY A 1 377 ? 6.569 -4.818 -16.163 1.00 95.69 377 GLY A O 1
ATOM 2726 N N . LEU A 1 378 ? 7.632 -4.310 -18.085 1.00 95.38 378 LEU A N 1
ATOM 2727 C CA . LEU A 1 378 ? 8.075 -2.966 -17.716 1.00 95.38 378 LEU A CA 1
ATOM 2728 C C . LEU A 1 378 ? 7.492 -1.945 -18.703 1.00 95.38 378 LEU A C 1
ATOM 2730 O O . LEU A 1 378 ? 7.899 -1.897 -19.864 1.00 95.38 378 LEU A O 1
ATOM 2734 N N . LEU A 1 379 ? 6.529 -1.137 -18.255 1.00 95.50 379 LEU A N 1
ATOM 2735 C CA . LEU A 1 379 ? 5.916 -0.071 -19.053 1.00 95.50 379 LEU A CA 1
ATOM 2736 C C . LEU A 1 379 ? 6.567 1.274 -18.754 1.00 95.50 379 LEU A C 1
ATOM 2738 O O . LEU A 1 379 ? 6.825 1.607 -17.598 1.00 95.50 379 LEU A O 1
ATOM 2742 N N . VAL A 1 380 ? 6.790 2.063 -19.802 1.00 93.56 380 VAL A N 1
ATOM 2743 C CA . VAL A 1 380 ? 7.416 3.382 -19.701 1.00 93.56 380 VAL A CA 1
ATOM 2744 C C . VAL A 1 380 ? 6.550 4.415 -20.419 1.00 93.56 380 VAL A C 1
ATOM 2746 O O . VAL A 1 380 ? 6.692 4.619 -21.618 1.00 93.56 380 VAL A O 1
ATOM 2749 N N . SER A 1 381 ? 5.645 5.061 -19.682 1.00 91.94 381 SER A N 1
ATOM 2750 C CA . SER A 1 381 ? 4.938 6.291 -20.089 1.00 91.94 381 SER A CA 1
ATOM 2751 C C . SER A 1 381 ? 5.680 7.565 -19.666 1.00 91.94 381 SER A C 1
ATOM 2753 O O . SER A 1 381 ? 5.465 8.634 -20.230 1.00 91.94 381 SER A O 1
ATOM 2755 N N . GLY A 1 382 ? 6.505 7.475 -18.623 1.00 88.75 382 GLY A N 1
ATOM 2756 C CA . GLY A 1 382 ? 7.402 8.531 -18.169 1.00 88.75 382 GLY A CA 1
ATOM 2757 C C . GLY A 1 382 ? 8.777 8.390 -18.800 1.00 88.75 382 GLY A C 1
ATOM 2758 O O . GLY A 1 382 ? 8.905 8.216 -20.007 1.00 88.75 382 GLY A O 1
ATOM 2759 N N . ARG A 1 383 ? 9.815 8.449 -17.970 1.00 87.88 383 ARG A N 1
ATOM 2760 C CA . ARG A 1 383 ? 11.208 8.364 -18.404 1.00 87.88 383 ARG A CA 1
ATOM 2761 C C . ARG A 1 383 ? 11.949 7.258 -17.664 1.00 87.88 383 ARG A C 1
ATOM 2763 O O . ARG A 1 383 ? 11.932 7.223 -16.434 1.00 87.88 383 ARG A O 1
ATOM 2770 N N . LEU A 1 384 ? 12.610 6.376 -18.406 1.00 87.50 384 LEU A N 1
ATOM 2771 C CA . LEU A 1 384 ? 13.476 5.326 -17.877 1.00 87.50 384 LEU A CA 1
ATOM 2772 C C . LEU A 1 384 ? 14.925 5.598 -18.289 1.00 87.50 384 LEU A C 1
ATOM 2774 O O . LEU A 1 384 ? 15.237 5.646 -19.477 1.00 87.50 384 LEU A O 1
ATOM 2778 N N . GLU A 1 385 ? 15.786 5.740 -17.282 1.00 82.94 385 GLU A N 1
ATOM 2779 C CA . GLU A 1 385 ? 17.216 6.028 -17.381 1.00 82.94 385 GLU A CA 1
ATOM 2780 C C . GLU A 1 385 ? 18.039 4.858 -16.809 1.00 82.94 385 GLU A C 1
ATOM 2782 O O . GLU A 1 385 ? 18.505 4.905 -15.660 1.00 82.94 385 GLU A O 1
ATOM 2787 N N . PRO A 1 386 ? 18.182 3.742 -17.545 1.00 75.75 386 PRO A N 1
ATOM 2788 C CA . PRO A 1 386 ? 18.920 2.600 -17.047 1.00 75.75 386 PRO A CA 1
ATOM 2789 C C . PRO A 1 386 ? 20.425 2.854 -17.172 1.00 75.75 386 PRO A C 1
ATOM 2791 O O . PRO A 1 386 ? 20.927 3.214 -18.232 1.00 75.75 386 PRO A O 1
ATOM 2794 N N . THR A 1 387 ? 21.166 2.622 -16.092 1.00 68.19 387 THR A N 1
ATOM 2795 C CA . THR A 1 387 ? 22.635 2.604 -16.104 1.00 68.19 387 THR A CA 1
ATOM 2796 C C . THR A 1 387 ? 23.082 1.249 -15.558 1.00 68.19 387 THR A C 1
ATOM 2798 O O . THR A 1 387 ? 23.156 1.036 -14.349 1.00 68.19 387 THR A O 1
ATOM 2801 N N . GLY A 1 388 ? 23.308 0.285 -16.459 1.00 74.81 388 GLY A N 1
ATOM 2802 C CA . GLY A 1 388 ? 23.643 -1.097 -16.102 1.00 74.81 388 GLY A CA 1
ATOM 2803 C C . GLY A 1 388 ? 22.902 -2.145 -16.934 1.00 74.81 388 GLY A C 1
ATOM 2804 O O . GLY A 1 388 ? 22.753 -2.002 -18.147 1.00 74.81 388 GLY A O 1
ATOM 2805 N N . THR A 1 389 ? 22.465 -3.226 -16.282 1.00 83.62 389 THR A N 1
ATOM 2806 C CA . THR A 1 389 ? 21.853 -4.385 -16.947 1.00 83.62 389 THR A CA 1
ATOM 2807 C C . THR A 1 389 ? 20.437 -4.646 -16.437 1.00 83.62 389 THR A C 1
ATOM 2809 O O . THR A 1 389 ? 20.225 -4.745 -15.228 1.00 83.62 389 THR A O 1
ATOM 2812 N N . ILE A 1 390 ? 19.489 -4.824 -17.361 1.00 89.50 390 ILE A N 1
ATOM 2813 C CA . ILE A 1 390 ? 18.156 -5.379 -17.084 1.00 89.50 390 ILE A CA 1
ATOM 2814 C C . ILE A 1 390 ? 18.100 -6.794 -17.672 1.00 89.50 390 ILE A C 1
ATOM 2816 O O . ILE A 1 390 ? 18.227 -6.968 -18.879 1.00 89.50 390 ILE A O 1
ATOM 2820 N N . THR A 1 391 ? 17.936 -7.814 -16.837 1.00 91.94 391 THR A N 1
ATOM 2821 C CA . THR A 1 391 ? 17.951 -9.231 -17.266 1.00 91.94 391 THR A CA 1
ATOM 2822 C C . THR A 1 391 ? 16.563 -9.858 -17.212 1.00 91.94 391 THR A C 1
ATOM 2824 O O . THR A 1 391 ? 15.701 -9.327 -16.529 1.00 91.94 391 THR A O 1
ATOM 2827 N N . GLY A 1 392 ? 16.365 -11.012 -17.849 1.00 92.94 392 GLY A N 1
ATOM 2828 C CA . GLY A 1 392 ? 15.117 -11.787 -17.812 1.00 92.94 392 GLY A CA 1
ATOM 2829 C C . GLY A 1 392 ? 14.453 -11.930 -19.182 1.00 92.94 392 GLY A C 1
ATOM 2830 O O . GLY A 1 392 ? 14.963 -11.410 -20.177 1.00 92.94 392 GLY A O 1
ATOM 2831 N N . ASP A 1 393 ? 13.332 -12.651 -19.204 1.00 93.56 393 ASP A N 1
ATOM 2832 C CA . ASP A 1 393 ? 12.610 -13.041 -20.432 1.00 93.56 393 ASP A CA 1
ATOM 2833 C C . ASP A 1 393 ? 11.337 -12.200 -20.682 1.00 93.56 393 ASP A C 1
ATOM 2835 O O . ASP A 1 393 ? 10.538 -12.505 -21.565 1.00 93.56 393 ASP A O 1
ATOM 2839 N N . GLY A 1 394 ? 11.116 -11.160 -19.875 1.00 95.56 394 GLY A N 1
ATOM 2840 C CA . GLY A 1 394 ? 9.995 -10.230 -20.008 1.00 95.56 394 GLY A CA 1
ATOM 2841 C C . GLY A 1 394 ? 10.177 -9.208 -21.135 1.00 95.56 394 GLY A C 1
ATOM 2842 O O . GLY A 1 394 ? 11.054 -9.339 -21.992 1.00 95.56 394 GLY A O 1
ATOM 2843 N N . TYR A 1 395 ? 9.399 -8.127 -21.084 1.00 95.50 395 TYR A N 1
ATOM 2844 C CA . TYR A 1 395 ? 9.467 -7.042 -22.067 1.00 95.50 395 TYR A CA 1
ATOM 2845 C C . TYR A 1 395 ? 9.604 -5.653 -21.434 1.00 95.50 395 TYR A C 1
ATOM 2847 O O . TYR A 1 395 ? 9.149 -5.403 -20.315 1.00 95.50 395 TYR A O 1
ATOM 2855 N N . ILE A 1 396 ? 10.185 -4.732 -22.199 1.00 95.56 396 ILE A N 1
ATOM 2856 C CA . ILE A 1 396 ? 10.205 -3.289 -21.969 1.00 95.56 396 ILE A CA 1
ATOM 2857 C C . ILE A 1 396 ? 9.351 -2.652 -23.063 1.00 95.56 396 ILE A C 1
ATOM 2859 O O . ILE A 1 396 ? 9.635 -2.804 -24.248 1.00 95.56 396 ILE A O 1
ATOM 2863 N N . ARG A 1 397 ? 8.292 -1.939 -22.685 1.00 96.69 397 ARG A N 1
ATOM 2864 C CA . ARG A 1 397 ? 7.396 -1.257 -23.625 1.00 96.69 397 ARG A CA 1
ATOM 2865 C C . ARG A 1 397 ? 7.371 0.230 -23.326 1.00 96.69 397 ARG A C 1
ATOM 2867 O O . ARG A 1 397 ? 6.821 0.658 -22.311 1.00 96.69 397 ARG A O 1
ATOM 2874 N N . VAL A 1 398 ? 7.941 1.011 -24.232 1.00 96.31 398 VAL A N 1
ATOM 2875 C CA . VAL A 1 398 ? 7.941 2.470 -24.158 1.00 96.31 398 VAL A CA 1
ATOM 2876 C C . VAL A 1 398 ? 6.673 2.972 -24.826 1.00 96.31 398 VAL A C 1
ATOM 2878 O O . VAL A 1 398 ? 6.516 2.858 -26.037 1.00 96.31 398 VAL A O 1
ATOM 2881 N N . GLN A 1 399 ? 5.742 3.462 -24.018 1.00 95.69 399 GLN A N 1
ATOM 2882 C CA . GLN A 1 399 ? 4.425 3.920 -24.451 1.00 95.69 399 GLN A CA 1
ATOM 2883 C C . GLN A 1 399 ? 4.535 5.280 -25.171 1.00 95.69 399 GLN A C 1
ATOM 2885 O O . GLN A 1 399 ? 5.583 5.927 -25.090 1.00 95.69 399 GLN A O 1
ATOM 2890 N N . PRO A 1 400 ? 3.491 5.750 -25.884 1.00 93.62 400 PRO A N 1
ATOM 2891 C CA . PRO A 1 400 ? 3.511 7.056 -26.534 1.00 93.62 400 PRO A CA 1
ATOM 2892 C C . PRO A 1 400 ? 3.916 8.163 -25.562 1.00 93.62 400 PRO A C 1
ATOM 2894 O O . PRO A 1 400 ? 3.403 8.216 -24.444 1.00 93.62 400 PRO A O 1
ATOM 2897 N N . PHE A 1 401 ? 4.820 9.045 -25.998 1.00 90.75 401 PHE A N 1
ATOM 2898 C CA . PHE A 1 401 ? 5.432 10.114 -25.191 1.00 90.75 401 PHE A CA 1
ATOM 2899 C C . PHE A 1 401 ? 6.322 9.645 -24.029 1.00 90.75 401 PHE A C 1
ATOM 2901 O O . PHE A 1 401 ? 6.920 10.482 -23.351 1.00 90.75 401 PHE A O 1
ATOM 2908 N N . GLY A 1 402 ? 6.440 8.335 -23.816 1.00 92.44 402 GLY A N 1
ATOM 2909 C CA . GLY A 1 402 ? 7.430 7.748 -22.933 1.00 92.44 402 GLY A CA 1
ATOM 2910 C C . GLY A 1 402 ? 8.831 7.861 -23.520 1.00 92.44 402 GLY A C 1
ATOM 2911 O O . GLY A 1 402 ? 9.016 7.936 -24.737 1.00 92.44 402 GLY A O 1
ATOM 2912 N N . GLN A 1 403 ? 9.826 7.862 -22.643 1.00 91.94 403 GLN A N 1
ATOM 2913 C CA . GLN A 1 403 ? 11.219 8.054 -23.003 1.00 91.94 403 GLN A CA 1
ATOM 2914 C C . GLN A 1 403 ? 12.096 6.950 -22.418 1.00 91.94 403 GLN A C 1
ATOM 2916 O O . GLN A 1 403 ? 12.080 6.696 -21.213 1.00 91.94 403 GLN A O 1
ATOM 2921 N N . LEU A 1 404 ? 12.902 6.336 -23.277 1.00 90.69 404 LEU A N 1
ATOM 2922 C CA . LEU A 1 404 ? 13.964 5.409 -22.906 1.00 90.69 404 LEU A CA 1
ATOM 2923 C C . LEU A 1 404 ? 15.295 5.996 -23.360 1.00 90.69 404 LEU A C 1
ATOM 2925 O O . LEU A 1 404 ? 15.427 6.422 -24.503 1.00 90.69 404 LEU A O 1
ATOM 2929 N N . GLY A 1 405 ? 16.285 6.019 -22.483 1.00 81.69 405 GLY A N 1
ATOM 2930 C CA . GLY A 1 405 ? 17.608 6.510 -22.842 1.00 81.69 405 GLY A CA 1
ATOM 2931 C C . GLY A 1 405 ? 18.552 6.461 -21.664 1.00 81.69 405 GLY A C 1
ATOM 2932 O O . GLY A 1 405 ? 18.111 6.296 -20.536 1.00 81.69 405 GLY A O 1
ATOM 2933 N N . VAL A 1 406 ? 19.848 6.599 -21.895 1.00 65.88 406 VAL A N 1
ATOM 2934 C CA . VAL A 1 406 ? 20.828 6.623 -20.807 1.00 65.88 406 VAL A CA 1
ATOM 2935 C C . VAL A 1 406 ? 21.095 8.089 -20.449 1.00 65.88 406 VAL A C 1
ATOM 2937 O O . VAL A 1 406 ? 21.362 8.917 -21.307 1.00 65.88 406 VAL A O 1
ATOM 2940 N N . PHE A 1 407 ? 20.989 8.462 -19.179 1.00 63.62 407 PHE A N 1
ATOM 2941 C CA . PHE A 1 407 ? 21.167 9.849 -18.741 1.00 63.62 407 PHE A CA 1
ATOM 2942 C C . PHE A 1 407 ? 22.293 9.889 -17.717 1.00 63.62 407 PHE A C 1
ATOM 2944 O O . PHE A 1 407 ? 22.097 9.717 -16.517 1.00 63.62 407 PHE A O 1
ATOM 2951 N N . GLY A 1 408 ? 23.500 10.122 -18.201 1.00 56.66 408 GLY A N 1
ATOM 2952 C CA . GLY A 1 408 ? 24.669 10.309 -17.363 1.00 56.66 408 GLY A CA 1
ATOM 2953 C C . GLY A 1 408 ? 25.674 11.157 -18.115 1.00 56.66 408 GLY A C 1
ATOM 2954 O O . GLY A 1 408 ? 25.734 11.144 -19.339 1.00 56.66 408 GLY A O 1
ATOM 2955 N N . GLY A 1 409 ? 26.453 11.964 -17.396 1.00 57.34 409 GLY A N 1
ATOM 2956 C CA . GLY A 1 409 ? 27.408 12.897 -18.010 1.00 57.34 409 GLY A CA 1
ATOM 2957 C C . GLY A 1 409 ? 28.584 12.223 -18.733 1.00 57.34 409 GLY A C 1
ATOM 2958 O O . GLY A 1 409 ? 29.495 12.920 -19.180 1.00 57.34 409 GLY A O 1
ATOM 2959 N N . ASN A 1 410 ? 28.609 10.889 -18.811 1.00 67.19 410 ASN A N 1
ATOM 2960 C CA . ASN A 1 410 ? 29.653 10.125 -19.471 1.00 67.19 410 ASN A CA 1
ATOM 2961 C C . ASN A 1 410 ? 29.119 9.492 -20.765 1.00 67.19 410 ASN A C 1
ATOM 2963 O O . ASN A 1 410 ? 28.153 8.736 -20.752 1.00 67.19 410 ASN A O 1
ATOM 2967 N N . GLY A 1 411 ? 29.791 9.771 -21.882 1.00 64.56 411 GLY A N 1
ATOM 2968 C CA . GLY A 1 411 ? 29.410 9.279 -23.203 1.00 64.56 411 GLY A CA 1
ATOM 2969 C C . GLY A 1 411 ? 29.713 7.800 -23.422 1.00 64.56 411 GLY A C 1
ATOM 2970 O O . GLY A 1 411 ? 29.482 7.330 -24.517 1.00 64.56 411 GLY A O 1
ATOM 2971 N N . THR A 1 412 ? 30.240 7.064 -22.438 1.00 74.31 412 THR A N 1
ATOM 2972 C CA . THR A 1 412 ? 30.583 5.628 -22.562 1.00 74.31 412 THR A CA 1
ATOM 2973 C C . THR A 1 412 ? 29.614 4.693 -21.847 1.00 74.31 412 THR A C 1
ATOM 2975 O O . THR A 1 412 ? 29.842 3.483 -21.791 1.00 74.31 412 THR A O 1
ATOM 2978 N N . GLU A 1 413 ? 28.547 5.222 -21.251 1.00 80.00 413 GLU A N 1
ATOM 2979 C CA . GLU A 1 413 ? 27.599 4.389 -20.519 1.00 80.00 413 GLU A CA 1
ATOM 2980 C C . GLU A 1 413 ? 26.855 3.442 -21.466 1.00 80.00 413 GLU A C 1
ATOM 2982 O O . GLU A 1 413 ? 26.378 3.827 -22.532 1.00 80.00 413 GLU A O 1
ATOM 2987 N N . THR A 1 414 ? 26.774 2.176 -21.061 1.00 83.50 414 THR A N 1
ATOM 2988 C CA . THR A 1 414 ? 26.080 1.126 -21.806 1.00 83.50 414 THR A CA 1
ATOM 2989 C C . THR A 1 414 ? 24.899 0.622 -20.991 1.00 83.50 414 THR A C 1
ATOM 2991 O O . THR A 1 414 ? 25.036 0.337 -19.798 1.00 83.50 414 THR A O 1
ATOM 2994 N N . PHE A 1 415 ? 23.753 0.481 -21.648 1.00 86.31 415 PHE A N 1
ATOM 2995 C CA . PHE A 1 415 ? 22.586 -0.213 -21.125 1.00 86.31 415 PHE A CA 1
ATOM 2996 C C . PHE A 1 415 ? 22.463 -1.568 -21.821 1.00 86.31 415 PHE A C 1
ATOM 2998 O O . PHE A 1 415 ? 22.277 -1.620 -23.031 1.00 86.31 415 PHE A O 1
ATOM 3005 N N . THR A 1 416 ? 22.564 -2.666 -21.073 1.00 88.38 416 THR A N 1
ATOM 3006 C CA . THR A 1 416 ? 22.373 -4.016 -21.626 1.00 88.38 416 THR A CA 1
ATOM 3007 C C . THR A 1 416 ? 21.044 -4.602 -21.174 1.00 88.38 416 THR A C 1
ATOM 3009 O O . THR A 1 416 ? 20.718 -4.548 -19.986 1.00 88.38 416 THR A O 1
ATOM 3012 N N . THR A 1 417 ? 20.302 -5.233 -22.081 1.00 90.50 417 THR A N 1
ATOM 3013 C CA . THR A 1 417 ? 19.119 -6.007 -21.712 1.00 90.50 417 THR A CA 1
ATOM 3014 C C . THR A 1 417 ? 18.954 -7.308 -22.486 1.00 90.50 417 THR A C 1
ATOM 3016 O O . THR A 1 417 ? 19.410 -7.435 -23.617 1.00 90.50 417 THR A O 1
ATOM 3019 N N . SER A 1 418 ? 18.331 -8.304 -21.854 1.00 92.44 418 SER A N 1
ATOM 3020 C CA . SER A 1 418 ? 17.861 -9.519 -22.533 1.00 92.44 418 SER A CA 1
ATOM 3021 C C . SER A 1 418 ? 16.372 -9.496 -22.863 1.00 92.44 418 SER A C 1
ATOM 3023 O O . SER A 1 418 ? 15.892 -10.412 -23.522 1.00 92.44 418 SER A O 1
ATOM 3025 N N . ASN A 1 419 ? 15.650 -8.474 -22.403 1.00 92.88 419 ASN A N 1
ATOM 3026 C CA . ASN A 1 419 ? 14.223 -8.333 -22.637 1.00 92.88 419 ASN A CA 1
ATOM 3027 C C . ASN A 1 419 ? 13.926 -7.914 -24.074 1.00 92.88 419 ASN A C 1
ATOM 3029 O O . ASN A 1 419 ? 14.712 -7.201 -24.700 1.00 92.88 419 ASN A O 1
ATOM 3033 N N . ASP A 1 420 ? 12.735 -8.271 -24.549 1.00 93.12 420 ASP A N 1
ATOM 3034 C CA . ASP A 1 420 ? 12.190 -7.656 -25.754 1.00 93.12 420 ASP A CA 1
ATOM 3035 C C . ASP A 1 420 ? 11.917 -6.166 -25.492 1.00 93.12 420 ASP A C 1
ATOM 3037 O O . ASP A 1 420 ? 11.329 -5.802 -24.471 1.00 93.12 420 ASP A O 1
ATOM 3041 N N . VAL A 1 421 ? 12.326 -5.295 -26.409 1.00 93.38 421 VAL A N 1
ATOM 3042 C CA . VAL A 1 421 ? 12.169 -3.841 -26.318 1.00 93.38 421 VAL A CA 1
ATOM 3043 C C . VAL A 1 421 ? 11.239 -3.365 -27.429 1.00 93.38 421 VAL A C 1
ATOM 3045 O O . VAL A 1 421 ? 11.545 -3.495 -28.612 1.00 93.38 421 VAL A O 1
ATOM 3048 N N . PHE A 1 422 ? 10.118 -2.765 -27.036 1.00 94.19 422 PHE A N 1
ATOM 3049 C CA . PHE A 1 422 ? 9.097 -2.239 -27.936 1.00 94.19 422 PHE A CA 1
ATOM 3050 C C . PHE A 1 422 ? 8.970 -0.724 -27.768 1.00 94.19 422 PHE A C 1
ATOM 3052 O O . PHE A 1 422 ? 8.532 -0.243 -26.720 1.00 94.19 422 PHE A O 1
ATOM 3059 N N . MET A 1 423 ? 9.307 0.028 -28.811 1.00 94.44 423 MET A N 1
ATOM 3060 C CA . MET A 1 423 ? 9.102 1.475 -28.885 1.00 94.44 423 MET A CA 1
ATOM 3061 C C . MET A 1 423 ? 7.742 1.755 -29.541 1.00 94.44 423 MET A C 1
ATOM 3063 O O . MET A 1 423 ? 7.591 1.616 -30.758 1.00 94.44 423 MET A O 1
ATOM 3067 N N . GLU A 1 424 ? 6.722 2.125 -28.761 1.00 94.44 424 GLU A N 1
ATOM 3068 C CA . GLU A 1 424 ? 5.401 2.460 -29.308 1.00 94.44 424 GLU A CA 1
ATOM 3069 C C . GLU A 1 424 ? 5.423 3.792 -30.078 1.00 94.44 424 GLU A C 1
ATOM 3071 O O . GLU A 1 424 ? 6.385 4.560 -30.033 1.00 94.44 424 GLU A O 1
ATOM 3076 N N . GLY A 1 425 ? 4.355 4.064 -30.835 1.00 92.62 425 GLY A N 1
ATOM 3077 C CA . GLY A 1 425 ? 4.284 5.254 -31.682 1.00 92.62 425 GLY A CA 1
ATOM 3078 C C . GLY A 1 425 ? 4.451 6.539 -30.869 1.00 92.62 425 GLY A C 1
ATOM 3079 O O . GLY A 1 425 ? 3.795 6.692 -29.842 1.00 92.62 425 GLY A O 1
ATOM 3080 N N . LEU A 1 426 ? 5.280 7.470 -31.348 1.00 92.12 426 LEU A N 1
ATOM 3081 C CA . LEU A 1 426 ? 5.577 8.753 -30.690 1.00 92.12 426 LEU A CA 1
ATOM 3082 C C . LEU A 1 426 ? 6.298 8.634 -29.331 1.00 92.12 426 LEU A C 1
ATOM 3084 O O . LEU A 1 426 ? 6.336 9.607 -28.578 1.00 92.12 426 LEU A O 1
ATOM 3088 N N . SER A 1 427 ? 6.838 7.464 -28.984 1.00 95.38 427 SER A N 1
ATOM 3089 C CA . SER A 1 427 ? 7.827 7.342 -27.903 1.00 95.38 427 SER A CA 1
ATOM 3090 C C . SER A 1 427 ? 9.165 7.961 -28.323 1.00 95.38 427 SER A C 1
ATOM 3092 O O . SER A 1 427 ? 9.376 8.217 -29.508 1.00 95.38 427 SER A O 1
ATOM 3094 N N . THR A 1 428 ? 10.075 8.184 -27.377 1.00 93.75 428 THR A N 1
ATOM 3095 C CA . THR A 1 428 ? 11.401 8.760 -27.642 1.00 93.75 428 THR A CA 1
ATOM 3096 C C . THR A 1 428 ? 12.506 7.819 -27.181 1.00 93.75 428 THR A C 1
ATOM 3098 O O . THR A 1 428 ? 12.535 7.405 -26.020 1.00 93.75 428 THR A O 1
ATOM 3101 N N . PHE A 1 429 ? 13.453 7.527 -28.071 1.00 92.25 429 PHE A N 1
ATOM 3102 C CA . PHE A 1 429 ? 14.755 6.985 -27.704 1.00 92.25 429 PHE A CA 1
ATOM 3103 C C . PHE A 1 429 ? 15.762 8.132 -27.611 1.00 92.25 429 PHE A C 1
ATOM 3105 O O . PHE A 1 429 ? 16.013 8.814 -28.606 1.00 92.25 429 PHE A O 1
ATOM 3112 N N . GLN A 1 430 ? 16.327 8.354 -26.426 1.00 89.31 430 GLN A N 1
ATOM 3113 C CA . GLN A 1 430 ? 17.326 9.394 -26.198 1.00 89.31 430 GLN A CA 1
ATOM 3114 C C . GLN A 1 430 ? 18.708 8.787 -25.959 1.00 89.31 430 GLN A C 1
ATOM 3116 O O . GLN A 1 430 ? 18.852 7.785 -25.261 1.00 89.31 430 GLN A O 1
ATOM 3121 N N . THR A 1 431 ? 19.735 9.419 -26.517 1.00 86.62 431 THR A N 1
ATOM 3122 C CA . THR A 1 431 ? 21.123 8.966 -26.388 1.00 86.62 431 THR A CA 1
ATOM 3123 C C . THR A 1 431 ? 22.071 10.148 -26.276 1.00 86.62 431 THR A C 1
ATOM 3125 O O . THR A 1 431 ? 21.915 11.137 -26.988 1.00 86.62 431 THR A O 1
ATOM 3128 N N . LEU A 1 432 ? 23.083 10.051 -25.415 1.00 85.75 432 LEU A N 1
ATOM 3129 C CA . LEU A 1 432 ? 24.140 11.048 -25.317 1.00 85.75 432 LEU A CA 1
ATOM 3130 C C . LEU A 1 432 ? 25.260 10.773 -26.319 1.00 85.75 432 LEU A C 1
ATOM 3132 O O . LEU A 1 432 ? 25.812 9.673 -26.377 1.00 85.75 432 LEU A O 1
ATOM 3136 N N . LEU A 1 433 ? 25.660 11.823 -27.029 1.00 83.62 433 LEU A N 1
ATOM 3137 C CA . LEU A 1 433 ? 26.851 11.868 -27.862 1.00 83.62 433 LEU A CA 1
ATOM 3138 C C . LEU A 1 433 ? 27.870 12.838 -27.258 1.00 83.62 433 LEU A C 1
ATOM 3140 O O . LEU A 1 433 ? 27.560 13.988 -26.928 1.00 83.62 433 LEU A O 1
ATOM 3144 N N . ARG A 1 434 ? 29.124 12.392 -27.185 1.00 82.19 434 ARG A N 1
ATOM 3145 C CA . ARG A 1 434 ? 30.289 13.207 -26.828 1.00 82.19 434 ARG A CA 1
ATOM 3146 C C . ARG A 1 434 ? 31.273 13.265 -27.995 1.00 82.19 434 ARG A C 1
ATOM 3148 O O . ARG A 1 434 ? 32.259 12.523 -28.018 1.00 82.19 434 ARG A O 1
ATOM 3155 N N . PRO A 1 435 ? 31.005 14.138 -28.985 1.00 77.06 435 PRO A N 1
ATOM 3156 C CA . PRO A 1 435 ? 31.887 14.383 -30.122 1.00 77.06 435 PRO A CA 1
ATOM 3157 C C . PRO A 1 435 ? 33.356 14.608 -29.751 1.00 77.06 435 PRO A C 1
ATOM 3159 O O . PRO A 1 435 ? 34.241 14.071 -30.411 1.00 77.06 435 PRO A O 1
ATOM 3162 N N . ASP A 1 436 ? 33.616 15.374 -28.688 1.00 76.06 436 ASP A N 1
ATOM 3163 C CA . ASP A 1 436 ? 34.961 15.709 -28.205 1.00 76.06 436 ASP A CA 1
ATOM 3164 C C . ASP A 1 436 ? 35.797 14.481 -27.826 1.00 76.06 436 ASP A C 1
ATOM 3166 O O . ASP A 1 436 ? 37.018 14.490 -27.997 1.00 76.06 436 ASP A O 1
ATOM 3170 N N . LEU A 1 437 ? 35.137 13.430 -27.336 1.00 80.56 437 LEU A N 1
ATOM 3171 C CA . LEU A 1 437 ? 35.767 12.172 -26.942 1.00 80.56 437 LEU A CA 1
ATOM 3172 C C . LEU A 1 437 ? 35.530 11.028 -27.935 1.00 80.56 437 LEU A C 1
ATOM 3174 O O . LEU A 1 437 ? 36.119 9.965 -27.768 1.00 80.56 437 LEU A O 1
ATOM 3178 N N . GLN A 1 438 ? 34.720 11.247 -28.976 1.00 83.00 438 GLN A N 1
ATOM 3179 C CA . GLN A 1 438 ? 34.235 10.200 -29.885 1.00 83.00 438 GLN A CA 1
ATOM 3180 C C . GLN A 1 438 ? 33.507 9.067 -29.142 1.00 83.00 438 GLN A C 1
ATOM 3182 O O . GLN A 1 438 ? 33.674 7.890 -29.453 1.00 83.00 438 GLN A O 1
ATOM 3187 N N . GLU A 1 439 ? 32.700 9.429 -28.147 1.00 85.31 439 GLU A N 1
ATOM 3188 C CA . GLU A 1 439 ? 31.948 8.481 -27.323 1.00 85.31 439 GLU A CA 1
ATOM 3189 C C . GLU A 1 439 ? 30.440 8.650 -27.566 1.00 85.31 439 GLU A C 1
ATOM 3191 O O . GLU A 1 439 ? 29.952 9.770 -27.752 1.00 85.31 439 GLU A O 1
ATOM 3196 N N . SER A 1 440 ? 29.696 7.546 -27.556 1.00 85.56 440 SER A N 1
ATOM 3197 C CA . SER A 1 440 ? 28.233 7.536 -27.507 1.00 85.56 440 SER A CA 1
ATOM 3198 C C . SER A 1 440 ? 27.739 6.512 -26.508 1.00 85.56 440 SER A C 1
ATOM 3200 O O . SER A 1 440 ? 28.320 5.433 -26.356 1.00 85.56 440 SER A O 1
ATOM 3202 N N . GLN A 1 441 ? 26.639 6.853 -25.847 1.00 87.12 441 GLN A N 1
ATOM 3203 C CA . GLN A 1 441 ? 25.912 5.859 -25.085 1.00 87.12 441 GLN A CA 1
ATOM 3204 C C . GLN A 1 441 ? 25.356 4.797 -26.027 1.00 87.12 441 GLN A C 1
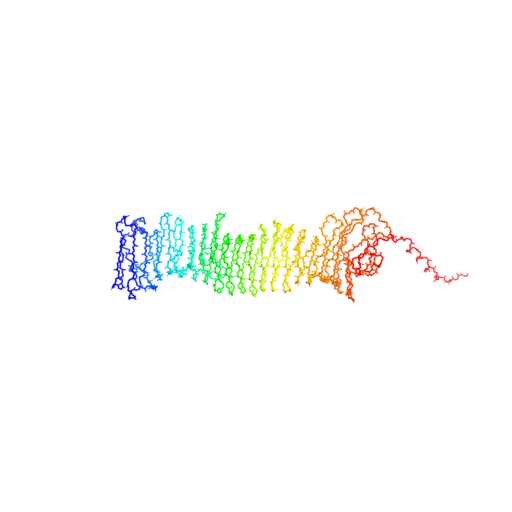ATOM 3206 O O . GLN A 1 441 ? 24.955 5.089 -27.154 1.00 87.12 441 GLN A O 1
ATOM 3211 N N . LEU A 1 442 ? 25.352 3.561 -25.542 1.00 87.56 442 LEU A N 1
ATOM 3212 C CA . LEU A 1 442 ? 24.968 2.395 -26.321 1.00 87.56 442 LEU A CA 1
ATOM 3213 C C . LEU A 1 442 ? 23.913 1.592 -25.569 1.00 87.56 442 LEU A C 1
ATOM 3215 O O . LEU A 1 442 ? 24.114 1.214 -24.413 1.00 87.56 442 LEU A O 1
ATOM 3219 N N . MET A 1 443 ? 22.814 1.273 -26.242 1.00 89.94 443 MET A N 1
ATOM 3220 C CA . MET A 1 443 ? 21.933 0.191 -25.819 1.00 89.94 443 MET A CA 1
ATOM 3221 C C . MET A 1 443 ? 22.365 -1.109 -26.498 1.00 89.94 443 MET A C 1
ATOM 3223 O O . MET A 1 443 ? 22.550 -1.132 -27.706 1.00 89.94 443 MET A O 1
ATOM 3227 N N . ILE A 1 444 ? 22.491 -2.191 -25.736 1.00 89.31 444 ILE A N 1
ATOM 3228 C CA . ILE A 1 444 ? 22.709 -3.547 -26.243 1.00 89.31 444 ILE A CA 1
ATOM 3229 C C . ILE A 1 444 ? 21.503 -4.386 -25.834 1.00 89.31 444 ILE A C 1
ATOM 3231 O O . ILE A 1 444 ? 21.252 -4.532 -24.638 1.00 89.31 444 ILE A O 1
ATOM 3235 N N . THR A 1 445 ? 20.772 -4.962 -26.784 1.00 89.19 445 THR A N 1
ATOM 3236 C CA . THR A 1 445 ? 19.684 -5.897 -26.480 1.00 89.19 445 THR A CA 1
ATOM 3237 C C . THR A 1 445 ? 19.869 -7.250 -27.154 1.00 89.19 445 THR A C 1
ATOM 3239 O O . THR A 1 445 ? 20.050 -7.350 -28.363 1.00 89.19 445 THR A O 1
ATOM 3242 N N . THR A 1 446 ? 19.818 -8.325 -26.367 1.00 89.38 446 THR A N 1
ATOM 3243 C CA . THR A 1 446 ? 19.759 -9.691 -26.911 1.00 89.38 446 THR A CA 1
ATOM 3244 C C . THR A 1 446 ? 18.325 -10.171 -27.125 1.00 89.38 446 THR A C 1
ATOM 3246 O O . THR A 1 446 ? 18.137 -11.251 -27.676 1.00 89.38 446 THR A O 1
ATOM 3249 N N . GLY A 1 447 ? 17.330 -9.420 -26.644 1.00 87.25 447 GLY A N 1
ATOM 3250 C CA . GLY A 1 447 ? 15.929 -9.626 -26.999 1.00 87.25 447 GLY A CA 1
ATOM 3251 C C . GLY A 1 447 ? 15.605 -8.980 -28.345 1.00 87.25 447 GLY A C 1
ATOM 3252 O O . GLY A 1 447 ? 16.464 -8.365 -28.984 1.00 87.25 447 GLY A O 1
ATOM 3253 N N . ASN A 1 448 ? 14.354 -9.095 -28.783 1.00 88.81 448 ASN A N 1
ATOM 3254 C CA . ASN A 1 448 ? 13.901 -8.404 -29.985 1.00 88.81 448 ASN A CA 1
ATOM 3255 C C . ASN A 1 448 ? 13.873 -6.889 -29.743 1.00 88.81 448 ASN A C 1
ATOM 3257 O O . ASN A 1 448 ? 13.497 -6.434 -28.664 1.00 88.81 448 ASN A O 1
ATOM 3261 N N . PHE A 1 449 ? 14.220 -6.101 -30.758 1.00 89.62 449 PHE A N 1
ATOM 3262 C CA . PHE A 1 449 ? 14.013 -4.654 -30.759 1.00 89.62 449 PHE A CA 1
ATOM 3263 C C . PHE A 1 449 ? 13.018 -4.290 -31.859 1.00 89.62 449 PHE A C 1
ATOM 3265 O O . PHE A 1 449 ? 13.259 -4.558 -33.037 1.00 89.62 449 PHE A O 1
ATOM 3272 N N . GLU A 1 450 ? 11.898 -3.681 -31.479 1.00 91.12 450 GLU A N 1
ATOM 3273 C CA . GLU A 1 450 ? 10.837 -3.287 -32.402 1.00 91.12 450 GLU A CA 1
ATOM 3274 C C . GLU A 1 450 ? 10.475 -1.810 -32.225 1.00 91.12 450 GLU A C 1
ATOM 3276 O O . GLU A 1 450 ? 10.278 -1.317 -31.113 1.00 91.12 450 GLU A O 1
ATOM 3281 N N . ILE A 1 451 ? 10.319 -1.113 -33.352 1.00 90.56 451 ILE A N 1
ATOM 3282 C CA . ILE A 1 451 ? 9.736 0.226 -33.417 1.00 90.56 451 ILE A CA 1
ATOM 3283 C C . ILE A 1 451 ? 8.359 0.116 -34.068 1.00 90.56 451 ILE A C 1
ATOM 3285 O O . ILE A 1 451 ? 8.208 -0.514 -35.116 1.00 90.56 451 ILE A O 1
ATOM 3289 N N . SER A 1 452 ? 7.363 0.765 -33.467 1.00 90.56 452 SER A N 1
ATOM 3290 C CA . SER A 1 452 ? 6.012 0.870 -34.017 1.00 90.56 452 SER A CA 1
ATOM 3291 C C . SER A 1 452 ? 6.019 1.383 -35.468 1.00 90.56 452 SER A C 1
ATOM 3293 O O . SER A 1 452 ? 6.780 2.299 -35.783 1.00 90.56 452 SER A O 1
ATOM 3295 N N . PRO A 1 453 ? 5.106 0.918 -36.344 1.00 88.19 453 PRO A N 1
ATOM 3296 C CA . PRO A 1 453 ? 4.962 1.440 -37.708 1.00 88.19 453 PRO A CA 1
ATOM 3297 C C . PRO A 1 453 ? 4.617 2.936 -37.798 1.00 88.19 453 PRO A C 1
ATOM 3299 O O . PRO A 1 453 ? 4.760 3.541 -38.858 1.00 88.19 453 PRO A O 1
ATOM 3302 N N . ILE A 1 454 ? 4.122 3.534 -36.707 1.00 89.25 454 ILE A N 1
ATOM 3303 C CA . ILE A 1 454 ? 3.879 4.985 -36.603 1.00 89.25 454 ILE A CA 1
ATOM 3304 C C . ILE A 1 454 ? 5.204 5.755 -36.425 1.00 89.25 454 ILE A C 1
ATOM 3306 O O . ILE A 1 454 ? 5.276 6.937 -36.750 1.00 89.25 454 ILE A O 1
ATOM 3310 N N . GLY A 1 455 ? 6.248 5.070 -35.959 1.00 89.38 455 GLY A N 1
ATOM 3311 C CA . GLY A 1 455 ? 7.575 5.596 -35.676 1.00 89.38 455 GLY A CA 1
ATOM 3312 C C . GLY A 1 455 ? 7.754 6.083 -34.236 1.00 89.38 455 GLY A C 1
ATOM 3313 O O . GLY A 1 455 ? 6.783 6.398 -33.545 1.00 89.38 455 GLY A O 1
ATOM 3314 N N . ALA A 1 456 ? 9.008 6.138 -33.793 1.00 93.12 456 ALA A N 1
ATOM 3315 C CA . ALA A 1 456 ? 9.446 6.693 -32.505 1.00 93.12 456 ALA A CA 1
ATOM 3316 C C . ALA A 1 456 ? 10.468 7.811 -32.755 1.00 93.12 456 ALA A C 1
ATOM 3318 O O . ALA A 1 456 ? 11.150 7.783 -33.768 1.00 93.12 456 ALA A O 1
ATOM 3319 N N . TYR A 1 457 ? 10.611 8.801 -31.885 1.00 93.19 457 TYR A N 1
ATOM 3320 C CA . TYR A 1 457 ? 11.621 9.848 -32.050 1.00 93.19 457 TYR A CA 1
ATOM 3321 C C . TYR A 1 457 ? 13.011 9.343 -31.668 1.00 93.19 457 TYR A C 1
ATOM 3323 O O . TYR A 1 457 ? 13.168 8.627 -30.677 1.00 93.19 457 TYR A O 1
ATOM 3331 N N . LEU A 1 458 ? 14.014 9.747 -32.446 1.00 90.12 458 LEU A N 1
ATOM 3332 C CA . LEU A 1 458 ? 15.422 9.625 -32.083 1.00 90.12 458 LEU A CA 1
ATOM 3333 C C . LEU A 1 458 ? 15.916 10.994 -31.614 1.00 90.12 458 LEU A C 1
ATOM 3335 O O . LEU A 1 458 ? 15.906 11.937 -32.399 1.00 90.12 458 LEU A O 1
ATOM 3339 N N . ASP A 1 459 ? 16.365 11.085 -30.366 1.00 88.06 459 ASP A N 1
ATOM 3340 C CA . ASP A 1 459 ? 16.824 12.331 -29.741 1.00 88.06 459 ASP A CA 1
ATOM 3341 C C . ASP A 1 459 ? 18.302 12.211 -29.309 1.00 88.06 459 ASP A C 1
ATOM 3343 O O . ASP A 1 459 ? 18.607 11.744 -28.204 1.00 88.06 459 ASP A O 1
ATOM 3347 N N . PRO A 1 460 ? 19.261 12.541 -30.192 1.00 82.75 460 PRO A N 1
ATOM 3348 C CA . PRO A 1 460 ? 20.676 12.554 -29.850 1.00 82.75 460 PRO A CA 1
ATOM 3349 C C . PRO A 1 460 ? 21.042 13.844 -29.098 1.00 82.75 460 PRO A C 1
ATOM 3351 O O . PRO A 1 460 ? 21.168 14.918 -29.681 1.00 82.75 460 PRO A O 1
ATOM 3354 N N . VAL A 1 461 ? 21.309 13.740 -27.798 1.00 81.06 461 VAL A N 1
ATOM 3355 C CA . VAL A 1 461 ? 21.767 14.864 -26.972 1.00 81.06 461 VAL A CA 1
ATOM 3356 C C . VAL A 1 461 ? 23.280 15.021 -27.106 1.00 81.06 461 VAL A C 1
ATOM 3358 O O . VAL A 1 461 ? 24.037 14.106 -26.798 1.00 81.06 461 VAL A O 1
ATOM 3361 N N . ILE A 1 462 ? 23.755 16.200 -27.506 1.00 76.38 462 ILE A N 1
ATOM 3362 C CA . ILE A 1 462 ? 25.189 16.480 -27.678 1.00 76.38 462 ILE A CA 1
ATOM 3363 C C . ILE A 1 462 ? 25.667 17.445 -26.585 1.00 76.38 462 ILE A C 1
ATOM 3365 O O . ILE A 1 462 ? 25.222 18.590 -26.525 1.00 76.38 462 ILE A O 1
ATOM 3369 N N . THR A 1 463 ? 26.574 17.003 -25.704 1.00 70.38 463 THR A N 1
ATOM 3370 C CA . THR A 1 463 ? 26.972 17.776 -24.498 1.00 70.38 463 THR A CA 1
ATOM 3371 C C . THR A 1 463 ? 28.271 18.572 -24.611 1.00 70.38 463 THR A C 1
ATOM 3373 O O . THR A 1 463 ? 28.526 19.434 -23.769 1.00 70.38 463 THR A O 1
ATOM 3376 N N . SER A 1 464 ? 29.090 18.343 -25.638 1.00 63.22 464 SER A N 1
ATOM 3377 C CA . SER A 1 464 ? 30.289 19.147 -25.918 1.00 63.22 464 SER A CA 1
ATOM 3378 C C . SER A 1 464 ? 30.012 20.163 -27.022 1.00 63.22 464 SER A C 1
ATOM 3380 O O . SER A 1 464 ? 29.218 19.871 -27.914 1.00 63.22 464 SER A O 1
ATOM 3382 N N . SER A 1 465 ? 30.693 21.319 -27.009 1.00 56.38 465 SER A N 1
ATOM 3383 C CA . SER A 1 465 ? 30.583 22.331 -28.071 1.00 56.38 465 SER A CA 1
ATOM 3384 C C . SER A 1 465 ? 30.696 21.664 -29.439 1.00 56.38 465 SER A C 1
ATOM 3386 O O . SER A 1 465 ? 31.768 21.186 -29.820 1.00 56.38 465 SER A O 1
ATOM 3388 N N . VAL A 1 466 ? 29.581 21.639 -30.166 1.00 57.19 466 VAL A N 1
ATOM 3389 C CA . VAL A 1 466 ? 29.487 21.048 -31.503 1.00 57.19 466 VAL A CA 1
ATOM 3390 C C . VAL A 1 466 ? 30.374 21.805 -32.495 1.00 57.19 466 VAL A C 1
ATOM 3392 O O . VAL A 1 466 ? 30.601 21.313 -33.583 1.00 57.19 466 VAL A O 1
ATOM 3395 N N . ASP A 1 467 ? 30.941 22.948 -32.091 1.00 61.91 467 ASP A N 1
ATOM 3396 C CA . ASP A 1 467 ? 31.801 23.865 -32.847 1.00 61.91 467 ASP A CA 1
ATOM 3397 C C . ASP A 1 467 ? 33.114 23.265 -33.382 1.00 61.91 467 ASP A C 1
ATOM 3399 O O . ASP A 1 467 ? 33.835 23.940 -34.119 1.00 61.91 467 ASP A O 1
ATOM 3403 N N . THR A 1 468 ? 33.453 22.018 -33.032 1.00 67.94 468 THR A N 1
ATOM 3404 C CA . THR A 1 468 ? 34.594 21.314 -33.638 1.00 67.94 468 THR A CA 1
ATOM 3405 C C . THR A 1 468 ? 34.097 20.330 -34.701 1.00 67.94 468 THR A C 1
ATOM 3407 O O . THR A 1 468 ? 33.336 19.420 -34.362 1.00 67.94 468 THR A O 1
ATOM 3410 N N . PRO A 1 469 ? 34.519 20.478 -35.974 1.00 77.88 469 PRO A N 1
ATOM 3411 C CA . PRO A 1 469 ? 34.189 19.514 -37.014 1.00 77.88 469 PRO A CA 1
ATOM 3412 C C . PRO A 1 469 ? 34.739 18.135 -36.651 1.00 77.88 469 PRO A C 1
ATOM 3414 O O . PRO A 1 469 ? 35.936 17.988 -36.383 1.00 77.88 469 PRO A O 1
ATOM 3417 N N . LEU A 1 470 ? 33.874 17.128 -36.661 1.00 83.44 470 LEU A N 1
ATOM 3418 C CA . LEU A 1 470 ? 34.287 15.739 -36.537 1.00 83.44 470 LEU A CA 1
ATOM 3419 C C . LEU A 1 470 ? 34.915 15.252 -37.846 1.00 83.44 470 LEU A C 1
ATOM 3421 O O . LEU A 1 470 ? 34.612 15.749 -38.933 1.00 83.44 470 LEU A O 1
ATOM 3425 N N . ALA A 1 471 ? 35.811 14.270 -37.747 1.00 86.88 471 ALA A N 1
ATOM 3426 C CA . ALA A 1 471 ? 36.392 13.653 -38.931 1.00 86.88 471 ALA A CA 1
ATOM 3427 C C . ALA A 1 471 ? 35.312 12.883 -39.708 1.00 86.88 471 ALA A C 1
ATOM 3429 O O . ALA A 1 471 ? 34.499 12.175 -39.108 1.00 86.88 471 ALA A O 1
ATOM 3430 N N . ASP A 1 472 ? 35.339 12.997 -41.037 1.00 88.25 472 ASP A N 1
ATOM 3431 C CA . ASP A 1 472 ? 34.502 12.189 -41.927 1.00 88.25 472 ASP A CA 1
ATOM 3432 C C . ASP A 1 472 ? 34.667 10.694 -41.608 1.00 88.25 472 ASP A C 1
ATOM 3434 O O . ASP A 1 472 ? 35.784 10.212 -41.396 1.00 88.25 472 ASP A O 1
ATOM 3438 N N . GLY A 1 473 ? 33.547 9.979 -41.530 1.00 87.44 473 GLY A N 1
ATOM 3439 C CA . GLY A 1 473 ? 33.494 8.570 -41.161 1.00 87.44 473 GLY A CA 1
ATOM 3440 C C . GLY A 1 473 ? 33.545 8.276 -39.657 1.00 87.44 473 GLY A C 1
ATOM 3441 O O . GLY A 1 473 ? 33.539 7.102 -39.296 1.00 87.44 473 GLY A O 1
ATOM 3442 N N . THR A 1 474 ? 33.577 9.282 -38.770 1.00 89.19 474 THR A N 1
ATOM 3443 C CA . THR A 1 474 ? 33.438 9.045 -37.316 1.00 89.19 474 THR A CA 1
ATOM 3444 C C . THR A 1 474 ? 32.071 8.418 -37.034 1.00 89.19 474 THR A C 1
ATOM 3446 O O . THR A 1 474 ? 31.055 8.967 -37.460 1.00 89.19 474 THR A O 1
ATOM 3449 N N . LYS A 1 475 ? 32.035 7.284 -36.325 1.00 89.62 475 LYS A N 1
ATOM 3450 C CA . LYS A 1 475 ? 30.809 6.523 -36.047 1.00 89.62 475 LYS A CA 1
ATOM 3451 C C . LYS A 1 475 ? 30.444 6.557 -34.570 1.00 89.62 475 LYS A C 1
ATOM 3453 O O . LYS A 1 475 ? 31.304 6.339 -33.721 1.00 89.62 475 LYS A O 1
ATOM 3458 N N . PHE A 1 476 ? 29.159 6.727 -34.298 1.00 89.50 476 PHE A N 1
ATOM 3459 C CA . PHE A 1 476 ? 28.558 6.608 -32.975 1.00 89.50 476 PHE A CA 1
ATOM 3460 C C . PHE A 1 476 ? 27.536 5.478 -33.013 1.00 89.50 476 PHE A C 1
ATOM 3462 O O . PHE A 1 476 ? 26.579 5.538 -33.786 1.00 89.50 476 PHE A O 1
ATOM 3469 N N . ALA A 1 477 ? 27.758 4.434 -32.221 1.00 88.62 477 ALA A N 1
ATOM 3470 C CA . ALA A 1 477 ? 26.796 3.351 -32.077 1.00 88.62 477 ALA A CA 1
ATOM 3471 C C . ALA A 1 477 ? 25.716 3.744 -31.078 1.00 88.62 477 ALA A C 1
ATOM 3473 O O . ALA A 1 477 ? 26.035 4.266 -30.011 1.00 88.62 477 ALA A O 1
ATOM 3474 N N . LEU A 1 478 ? 24.461 3.491 -31.439 1.00 89.31 478 LEU A N 1
ATOM 3475 C CA . LEU A 1 478 ? 23.308 3.863 -30.624 1.00 89.31 478 LEU A CA 1
ATOM 3476 C C . LEU A 1 478 ? 22.622 2.634 -30.027 1.00 89.31 478 LEU A C 1
ATOM 3478 O O . LEU A 1 478 ? 22.338 2.596 -28.830 1.00 89.31 478 LEU A O 1
ATOM 3482 N N . ILE A 1 479 ? 22.351 1.633 -30.869 1.00 90.00 479 ILE A N 1
ATOM 3483 C CA . ILE A 1 479 ? 21.605 0.424 -30.504 1.00 90.00 479 ILE A CA 1
ATOM 3484 C C . ILE A 1 479 ? 22.237 -0.783 -31.197 1.00 90.00 479 ILE A C 1
ATOM 3486 O O . ILE A 1 479 ? 22.209 -0.850 -32.421 1.00 90.00 479 ILE A O 1
ATOM 3490 N N . ASP A 1 480 ? 22.774 -1.721 -30.423 1.00 89.38 480 ASP A N 1
ATOM 3491 C CA . ASP A 1 480 ? 23.235 -3.050 -30.841 1.00 89.38 480 ASP A CA 1
ATOM 3492 C C . ASP A 1 480 ? 22.172 -4.083 -30.448 1.00 89.38 480 ASP A C 1
ATOM 3494 O O . ASP A 1 480 ? 21.689 -4.081 -29.313 1.00 89.38 480 ASP A O 1
ATOM 3498 N N . TYR A 1 481 ? 21.733 -4.908 -31.393 1.00 87.00 481 TYR A N 1
ATOM 3499 C CA . TYR A 1 481 ? 20.554 -5.741 -31.204 1.00 87.00 481 TYR A CA 1
ATOM 3500 C C . TYR A 1 481 ? 20.563 -7.026 -32.022 1.00 87.00 481 TYR A C 1
ATOM 3502 O O . TYR A 1 481 ? 21.233 -7.157 -33.050 1.00 87.00 481 TYR A O 1
ATOM 3510 N N . MET A 1 482 ? 19.804 -8.012 -31.542 1.00 80.56 482 MET A N 1
ATOM 3511 C CA . MET A 1 482 ? 19.626 -9.276 -32.245 1.00 80.56 482 MET A CA 1
ATOM 3512 C C . MET A 1 482 ? 18.682 -9.105 -33.443 1.00 80.56 482 MET A C 1
ATOM 3514 O O . MET A 1 482 ? 17.595 -8.540 -33.320 1.00 80.56 482 MET A O 1
ATOM 3518 N N . ASP A 1 483 ? 19.081 -9.634 -34.600 1.00 64.88 483 ASP A N 1
ATOM 3519 C CA . ASP A 1 483 ? 18.226 -9.680 -35.783 1.00 64.88 483 ASP A CA 1
ATOM 3520 C C . ASP A 1 483 ? 17.072 -10.653 -35.557 1.00 64.88 483 ASP A C 1
ATOM 3522 O O . ASP A 1 483 ? 17.234 -11.873 -35.621 1.00 64.88 483 ASP A O 1
ATOM 3526 N N . GLY A 1 484 ? 15.885 -10.100 -35.345 1.00 53.44 484 GLY A N 1
ATOM 3527 C CA . GLY A 1 484 ? 14.648 -10.729 -35.784 1.00 53.44 484 GLY A CA 1
ATOM 3528 C C . GLY A 1 484 ? 14.298 -10.193 -37.171 1.00 53.44 484 GLY A C 1
ATOM 3529 O O . GLY A 1 484 ? 14.505 -9.012 -37.438 1.00 53.44 484 GLY A O 1
ATOM 3530 N N . ASP A 1 485 ? 13.743 -11.028 -38.050 1.00 48.53 485 ASP A N 1
ATOM 3531 C CA . ASP A 1 485 ? 13.274 -10.694 -39.413 1.00 48.53 485 ASP A CA 1
ATOM 3532 C C . ASP A 1 485 ? 12.150 -9.609 -39.471 1.00 48.53 485 ASP A C 1
ATOM 3534 O O . ASP A 1 485 ? 11.333 -9.587 -40.395 1.00 48.53 485 ASP A O 1
ATOM 3538 N N . SER A 1 486 ? 12.039 -8.715 -38.483 1.00 51.03 486 SER A N 1
ATOM 3539 C CA . SER A 1 486 ? 10.892 -7.830 -38.270 1.00 51.03 486 SER A CA 1
ATOM 3540 C C . SER A 1 486 ? 11.257 -6.478 -37.643 1.00 51.03 486 SER A C 1
ATOM 3542 O O . SER A 1 486 ? 10.764 -6.129 -36.571 1.00 51.03 486 SER A O 1
ATOM 3544 N N . TRP A 1 487 ? 12.068 -5.659 -38.316 1.00 59.81 487 TRP A N 1
ATOM 3545 C CA . TRP A 1 487 ? 12.092 -4.222 -38.006 1.00 59.81 487 TRP A CA 1
ATOM 3546 C C . TRP A 1 487 ? 10.841 -3.590 -38.611 1.00 59.81 487 TRP A C 1
ATOM 3548 O O . TRP A 1 487 ? 10.765 -3.345 -39.813 1.00 59.81 487 TRP A O 1
ATOM 3558 N N . GLY A 1 488 ? 9.805 -3.423 -37.789 1.00 64.19 488 GLY A N 1
ATOM 3559 C CA . GLY A 1 488 ? 8.479 -2.993 -38.241 1.00 64.19 488 GLY A CA 1
ATOM 3560 C C . GLY A 1 488 ? 8.313 -1.487 -38.484 1.00 64.19 488 GLY A C 1
ATOM 3561 O O . GLY A 1 488 ? 7.273 -1.084 -39.009 1.00 64.19 488 GLY A O 1
ATOM 3562 N N . GLY A 1 489 ? 9.296 -0.654 -38.122 1.00 81.62 489 GLY A N 1
ATOM 3563 C CA . GLY A 1 489 ? 9.143 0.805 -38.064 1.00 81.62 489 GLY A CA 1
ATOM 3564 C C . GLY A 1 489 ? 10.409 1.602 -38.385 1.00 81.62 489 GLY A C 1
ATOM 3565 O O . GLY A 1 489 ? 11.367 1.085 -38.952 1.00 81.62 489 GLY A O 1
ATOM 3566 N N . PHE A 1 490 ? 10.385 2.893 -38.051 1.00 87.88 490 PHE A N 1
ATOM 3567 C CA . PHE A 1 490 ? 11.448 3.868 -38.321 1.00 87.88 490 PHE A CA 1
ATOM 3568 C C . PHE A 1 490 ? 11.496 4.924 -37.214 1.00 87.88 490 PHE A C 1
ATOM 3570 O O . PHE A 1 490 ? 10.497 5.175 -36.537 1.00 87.88 490 PHE A O 1
ATOM 3577 N N . PHE A 1 491 ? 12.636 5.587 -37.061 1.00 91.44 491 PHE A N 1
ATOM 3578 C CA . PHE A 1 491 ? 12.713 6.793 -36.253 1.00 91.44 491 PHE A CA 1
ATOM 3579 C C . PHE A 1 491 ? 12.061 7.991 -36.955 1.00 91.44 491 PHE A C 1
ATOM 3581 O O . PHE A 1 491 ? 11.981 8.047 -38.182 1.00 91.44 491 PHE A O 1
ATOM 3588 N N . LEU A 1 492 ? 11.587 8.951 -36.171 1.00 91.50 492 LEU A N 1
ATOM 3589 C CA . LEU A 1 492 ? 10.971 10.200 -36.597 1.00 91.50 492 LEU A CA 1
ATOM 3590 C C . LEU A 1 492 ? 11.920 11.371 -36.344 1.00 91.50 492 LEU A C 1
ATOM 3592 O O . LEU A 1 492 ? 12.622 11.399 -35.333 1.00 91.50 492 LEU A O 1
ATOM 3596 N N . ARG A 1 493 ? 11.881 12.358 -37.240 1.00 86.38 493 ARG A N 1
ATOM 3597 C CA . ARG A 1 493 ? 12.377 13.717 -36.988 1.00 86.38 493 ARG A CA 1
ATOM 3598 C C . ARG A 1 493 ? 11.368 14.504 -36.143 1.00 86.38 493 ARG A C 1
ATOM 3600 O O . ARG A 1 493 ? 10.193 14.142 -36.084 1.00 86.38 493 ARG A O 1
ATOM 3607 N N . ASP A 1 494 ? 11.787 15.654 -35.620 1.00 83.31 494 ASP A N 1
ATOM 3608 C CA . ASP A 1 494 ? 10.923 16.605 -34.895 1.00 83.31 494 ASP A CA 1
ATOM 3609 C C . ASP A 1 494 ? 9.702 17.090 -35.698 1.00 83.31 494 ASP A C 1
ATOM 3611 O O . ASP A 1 494 ? 8.690 17.500 -35.129 1.00 83.31 494 ASP A O 1
ATOM 3615 N N . ASP A 1 495 ? 9.773 17.047 -37.032 1.00 85.38 495 ASP A N 1
ATOM 3616 C CA . ASP A 1 495 ? 8.667 17.397 -37.931 1.00 85.38 495 ASP A CA 1
ATOM 3617 C C . ASP A 1 495 ? 7.718 16.220 -38.238 1.00 85.38 495 ASP A C 1
ATOM 3619 O O . ASP A 1 495 ? 6.832 16.342 -39.089 1.00 85.38 495 ASP A O 1
ATOM 3623 N N . ASN A 1 496 ? 7.881 15.092 -37.539 1.00 85.88 496 ASN A N 1
ATOM 3624 C CA . ASN A 1 496 ? 7.161 13.827 -37.712 1.00 85.88 496 ASN A CA 1
ATOM 3625 C C . ASN A 1 496 ? 7.405 13.127 -39.056 1.00 85.88 496 ASN A C 1
ATOM 3627 O O . ASN A 1 496 ? 6.648 12.225 -39.423 1.00 85.88 496 ASN A O 1
ATOM 3631 N N . SER A 1 497 ? 8.437 13.516 -39.807 1.00 89.44 497 SER A N 1
ATOM 3632 C CA . SER A 1 497 ? 8.861 12.752 -40.978 1.00 89.44 497 SER A CA 1
ATOM 3633 C C . SER A 1 497 ? 9.696 11.538 -40.573 1.00 89.44 497 SER A C 1
ATOM 3635 O O . SER A 1 497 ? 10.510 11.597 -39.652 1.00 89.44 497 SER A O 1
ATOM 3637 N N . SER A 1 498 ? 9.503 10.427 -41.283 1.00 90.31 498 SER A N 1
ATOM 3638 C CA . SER A 1 498 ? 10.323 9.224 -41.138 1.00 90.31 498 SER A CA 1
ATOM 3639 C C . SER A 1 498 ? 11.785 9.514 -41.488 1.00 90.31 498 SER A C 1
ATOM 3641 O O . SER A 1 498 ? 12.063 10.143 -42.512 1.00 90.31 498 SER A O 1
ATOM 3643 N N . ILE A 1 499 ? 12.705 9.002 -40.675 1.00 88.81 499 ILE A N 1
ATOM 3644 C CA . ILE A 1 499 ? 14.138 8.940 -40.959 1.00 88.81 499 ILE A CA 1
ATOM 3645 C C . ILE A 1 499 ? 14.405 7.585 -41.609 1.00 88.81 499 ILE A C 1
ATOM 3647 O O . ILE A 1 499 ? 14.300 6.546 -40.958 1.00 88.81 499 ILE A O 1
ATOM 3651 N N . LEU A 1 500 ? 14.704 7.578 -42.903 1.00 89.88 500 LEU A N 1
ATOM 3652 C CA . LEU A 1 500 ? 14.978 6.349 -43.652 1.00 89.88 500 LEU A CA 1
ATOM 3653 C C . LEU A 1 500 ? 16.464 5.963 -43.582 1.00 89.88 500 LEU A C 1
ATOM 3655 O O . LEU A 1 500 ? 17.309 6.755 -43.171 1.00 89.88 500 LEU A O 1
ATOM 3659 N N . GLU A 1 501 ? 16.795 4.736 -43.990 1.00 89.12 501 GLU A N 1
ATOM 3660 C CA . GLU A 1 501 ? 18.190 4.298 -44.139 1.00 89.12 501 GLU A CA 1
ATOM 3661 C C . GLU A 1 501 ? 18.980 5.288 -45.009 1.00 89.12 501 GLU A C 1
ATOM 3663 O O . GLU A 1 501 ? 18.603 5.570 -46.150 1.00 89.12 501 GLU A O 1
ATOM 3668 N N . GLY A 1 502 ? 20.093 5.800 -44.480 1.00 88.25 502 GLY A N 1
ATOM 3669 C CA . GLY A 1 502 ? 20.957 6.752 -45.172 1.00 88.25 502 GLY A CA 1
ATOM 3670 C C . GLY A 1 502 ? 20.516 8.218 -45.090 1.00 88.25 502 GLY A C 1
ATOM 3671 O O . GLY A 1 502 ? 21.224 9.076 -45.632 1.00 88.25 502 GLY A O 1
ATOM 3672 N N . ASP A 1 503 ? 19.401 8.523 -44.420 1.00 90.88 503 ASP A N 1
ATOM 3673 C CA . ASP A 1 503 ? 18.961 9.899 -44.205 1.00 90.88 503 ASP A CA 1
ATOM 3674 C C . ASP A 1 503 ? 19.955 10.691 -43.352 1.00 90.88 503 ASP A C 1
ATOM 3676 O O . ASP A 1 503 ? 20.714 10.152 -42.540 1.00 90.88 503 ASP A O 1
ATOM 3680 N N . LEU A 1 504 ? 19.934 12.009 -43.559 1.00 89.75 504 LEU A N 1
ATOM 3681 C CA . LEU A 1 504 ? 20.817 12.944 -42.878 1.00 89.75 504 LEU A CA 1
ATOM 3682 C C . LEU A 1 504 ? 20.121 13.577 -41.673 1.00 89.75 504 LEU A C 1
ATOM 3684 O O . LEU A 1 504 ? 18.967 14.007 -41.766 1.00 89.75 504 LEU A O 1
ATOM 3688 N N . ILE A 1 505 ? 20.861 13.662 -40.574 1.00 85.38 505 ILE A N 1
ATOM 3689 C CA . ILE A 1 505 ? 20.506 14.351 -39.336 1.00 85.38 505 ILE A CA 1
ATOM 3690 C C . ILE A 1 505 ? 21.601 15.390 -39.097 1.00 85.38 505 ILE A C 1
ATOM 3692 O O . ILE A 1 505 ? 22.782 15.049 -39.039 1.00 85.38 505 ILE A O 1
ATOM 3696 N N . THR A 1 506 ? 21.233 16.664 -39.023 1.00 83.00 506 THR A N 1
ATOM 3697 C CA . THR A 1 506 ? 22.190 17.750 -38.794 1.00 83.00 506 THR A CA 1
ATOM 3698 C C . THR A 1 506 ? 22.031 18.254 -37.375 1.00 83.00 506 THR A C 1
ATOM 3700 O O . THR A 1 506 ? 20.956 18.718 -37.015 1.00 83.00 506 THR A O 1
ATOM 3703 N N . GLU A 1 507 ? 23.120 18.215 -36.614 1.00 77.75 507 GLU A N 1
ATOM 3704 C CA . GLU A 1 507 ? 23.187 18.753 -35.260 1.00 77.75 507 GLU A CA 1
ATOM 3705 C C . GLU A 1 507 ? 24.434 19.632 -35.126 1.00 77.75 507 GLU A C 1
ATOM 3707 O O . GLU A 1 507 ? 25.569 19.190 -35.342 1.00 77.75 507 GLU A O 1
ATOM 3712 N N . GLY A 1 508 ? 24.234 20.911 -34.803 1.00 78.25 508 GLY A N 1
ATOM 3713 C CA . GLY A 1 508 ? 25.300 21.916 -34.849 1.00 78.25 508 GLY A CA 1
ATOM 3714 C C . GLY A 1 508 ? 25.944 22.028 -36.240 1.00 78.25 508 GLY A C 1
ATOM 3715 O O . GLY A 1 508 ? 25.244 22.224 -37.230 1.00 78.25 508 GLY A O 1
ATOM 3716 N N . ILE A 1 509 ? 27.280 21.935 -36.316 1.00 79.19 509 ILE A N 1
ATOM 3717 C CA . ILE A 1 509 ? 28.045 21.960 -37.584 1.00 79.19 509 ILE A CA 1
ATOM 3718 C C . ILE A 1 509 ? 28.335 20.561 -38.152 1.00 79.19 509 ILE A C 1
ATOM 3720 O O . ILE A 1 509 ? 28.995 20.432 -39.181 1.00 79.19 509 ILE A O 1
ATOM 3724 N N . ASN A 1 510 ? 27.897 19.497 -37.475 1.00 82.38 510 ASN A N 1
ATOM 3725 C CA . ASN A 1 510 ? 28.127 18.131 -37.929 1.00 82.38 510 ASN A CA 1
ATOM 3726 C C . ASN A 1 510 ? 26.860 17.601 -38.609 1.00 82.38 510 ASN A C 1
ATOM 3728 O O . ASN A 1 510 ? 25.738 17.823 -38.157 1.00 82.38 510 ASN A O 1
ATOM 3732 N N . THR A 1 511 ? 27.045 16.891 -39.720 1.00 87.81 511 THR A N 1
ATOM 3733 C CA . THR A 1 511 ? 25.967 16.157 -40.387 1.00 87.81 511 THR A CA 1
ATOM 3734 C C . THR A 1 511 ? 26.238 14.671 -40.242 1.00 87.81 511 THR A C 1
ATOM 3736 O O . THR A 1 511 ? 27.320 14.191 -40.578 1.00 87.81 511 THR A O 1
ATOM 3739 N N . PHE A 1 512 ? 25.244 13.949 -39.750 1.00 89.44 512 PHE A N 1
ATOM 3740 C CA . PHE A 1 512 ? 25.291 12.520 -39.514 1.00 89.44 512 PHE A CA 1
ATOM 3741 C C . PHE A 1 512 ? 24.397 11.810 -40.521 1.00 89.44 512 PHE A C 1
ATOM 3743 O O . PHE A 1 512 ? 23.299 12.266 -40.823 1.00 89.44 512 PHE A O 1
ATOM 3750 N N . ARG A 1 513 ? 24.861 10.679 -41.034 1.00 91.88 513 ARG A N 1
ATOM 3751 C CA . ARG A 1 513 ? 24.050 9.707 -41.756 1.00 91.88 513 ARG A CA 1
ATOM 3752 C C . ARG A 1 513 ? 23.594 8.635 -40.774 1.00 91.88 513 ARG A C 1
ATOM 3754 O O . ARG A 1 513 ? 24.449 8.029 -40.129 1.00 91.88 513 ARG A O 1
ATOM 3761 N N . LEU A 1 514 ? 22.288 8.390 -40.699 1.00 91.38 514 LEU A N 1
ATOM 3762 C CA . LEU A 1 514 ? 21.740 7.258 -39.952 1.00 91.38 514 LEU A CA 1
ATOM 3763 C C . LEU A 1 514 ? 21.879 5.975 -40.779 1.00 91.38 514 LEU A C 1
ATOM 3765 O O . LEU A 1 514 ? 21.514 5.956 -41.957 1.00 91.38 514 LEU A O 1
ATOM 3769 N N . SER A 1 515 ? 22.371 4.911 -40.155 1.00 90.75 515 SER A N 1
ATOM 3770 C CA . SER A 1 515 ? 22.261 3.551 -40.676 1.00 90.75 515 SER A CA 1
ATOM 3771 C C . SER A 1 515 ? 21.587 2.681 -39.632 1.00 90.75 515 SER A C 1
ATOM 3773 O O . SER A 1 515 ? 21.994 2.689 -38.474 1.00 90.75 515 SER A O 1
ATOM 3775 N N . TYR A 1 516 ? 20.543 1.962 -40.024 1.00 86.06 516 TYR A N 1
ATOM 3776 C CA . TYR A 1 516 ? 19.873 0.993 -39.176 1.00 86.06 516 TYR A CA 1
ATOM 3777 C C . TYR A 1 516 ? 20.613 -0.357 -39.186 1.00 86.06 516 TYR A C 1
ATOM 3779 O O . TYR A 1 516 ? 20.557 -1.042 -38.171 1.00 86.06 516 TYR A O 1
ATOM 3787 N N . GLN A 1 517 ? 21.310 -0.716 -40.282 1.00 84.12 517 GLN A N 1
ATOM 3788 C CA . GLN A 1 517 ? 22.164 -1.917 -40.436 1.00 84.12 517 GLN A CA 1
ATOM 3789 C C . GLN A 1 517 ? 23.585 -1.541 -40.868 1.00 84.12 517 GLN A C 1
ATOM 3791 O O . GLN A 1 517 ? 23.942 -1.650 -42.045 1.00 84.12 517 GLN A O 1
ATOM 3796 N N . ASP A 1 518 ? 24.428 -1.131 -39.923 1.00 82.94 518 ASP A N 1
ATOM 3797 C CA . ASP A 1 518 ? 25.819 -0.809 -40.243 1.00 82.94 518 ASP A CA 1
ATOM 3798 C C . ASP A 1 518 ? 26.704 -2.068 -40.280 1.00 82.94 518 ASP A C 1
ATOM 3800 O O . ASP A 1 518 ? 27.297 -2.472 -39.282 1.00 82.94 518 ASP A O 1
ATOM 3804 N N . ALA A 1 519 ? 26.826 -2.677 -41.463 1.00 76.25 519 ALA A N 1
ATOM 3805 C CA . ALA A 1 519 ? 27.639 -3.880 -41.682 1.00 76.25 519 ALA A CA 1
ATOM 3806 C C . ALA A 1 519 ? 29.148 -3.686 -41.419 1.00 76.25 519 ALA A C 1
ATOM 3808 O O . ALA A 1 519 ? 29.876 -4.664 -41.238 1.00 76.25 519 ALA A O 1
ATOM 3809 N N . ASP A 1 520 ? 29.627 -2.439 -41.413 1.00 73.75 520 ASP A N 1
ATOM 3810 C CA . ASP A 1 520 ? 31.035 -2.100 -41.197 1.00 73.75 520 ASP A CA 1
ATOM 3811 C C . ASP A 1 520 ? 31.350 -1.850 -39.710 1.00 73.75 520 ASP A C 1
ATOM 3813 O O . ASP A 1 520 ? 32.496 -1.557 -39.356 1.00 73.75 520 ASP A O 1
ATOM 3817 N N . TYR A 1 521 ? 30.348 -1.922 -38.831 1.00 70.00 521 TYR A N 1
ATOM 3818 C CA . TYR A 1 521 ? 30.504 -1.769 -37.391 1.00 70.00 521 TYR A CA 1
ATOM 3819 C C . TYR A 1 521 ? 30.381 -3.148 -36.721 1.00 70.00 521 TYR A C 1
ATOM 3821 O O . TYR A 1 521 ? 29.374 -3.829 -36.855 1.00 70.00 521 TYR A O 1
ATOM 3829 N N . SER A 1 522 ? 31.430 -3.608 -36.030 1.00 63.03 522 SER A N 1
ATOM 3830 C CA . SER A 1 522 ? 31.438 -4.920 -35.355 1.00 63.03 522 SER A CA 1
ATOM 3831 C C . SER A 1 522 ? 31.411 -4.772 -33.835 1.00 63.03 522 SER A C 1
ATOM 3833 O O . SER A 1 522 ? 32.464 -4.517 -33.240 1.00 63.03 522 SER A O 1
ATOM 3835 N N . PRO A 1 523 ? 30.244 -4.980 -33.197 1.00 56.31 523 PRO A N 1
ATOM 3836 C CA . PRO A 1 523 ? 30.237 -5.774 -31.971 1.00 56.31 523 PRO A CA 1
ATOM 3837 C C . PRO A 1 523 ? 28.994 -6.668 -31.784 1.00 56.31 523 PRO A C 1
ATOM 3839 O O . PRO A 1 523 ? 27.934 -6.416 -32.332 1.00 56.31 523 PRO A O 1
ATOM 3842 N N . GLY A 1 524 ? 29.167 -7.685 -30.926 1.00 56.84 524 GLY A N 1
ATOM 3843 C CA . GLY A 1 524 ? 28.180 -8.102 -29.916 1.00 56.84 524 GLY A CA 1
ATOM 3844 C C . GLY A 1 524 ? 26.977 -8.937 -30.350 1.00 56.84 524 GLY A C 1
ATOM 3845 O O . GLY A 1 524 ? 26.812 -10.051 -29.844 1.00 56.84 524 GLY A O 1
ATOM 3846 N N . THR A 1 525 ? 26.159 -8.416 -31.259 1.00 57.44 525 THR A N 1
ATOM 3847 C CA . THR A 1 525 ? 24.939 -9.033 -31.800 1.00 57.44 525 THR A CA 1
ATOM 3848 C C . THR A 1 525 ? 24.852 -8.790 -33.316 1.00 57.44 525 THR A C 1
ATOM 3850 O O . THR A 1 525 ? 25.825 -8.348 -33.922 1.00 57.44 525 THR A O 1
ATOM 3853 N N . SER A 1 526 ? 23.805 -9.255 -34.003 1.00 67.06 526 SER A N 1
ATOM 3854 C CA . SER A 1 526 ? 23.847 -9.398 -35.468 1.00 67.06 526 SER A CA 1
ATOM 3855 C C . SER A 1 526 ? 23.547 -8.111 -36.262 1.00 67.06 526 SER A C 1
ATOM 3857 O O . SER A 1 526 ? 23.945 -8.057 -37.426 1.00 67.06 526 SER A O 1
ATOM 3859 N N . SER A 1 527 ? 22.984 -7.063 -35.633 1.00 82.81 527 SER A N 1
ATOM 3860 C CA . SER A 1 527 ? 22.754 -5.743 -36.248 1.00 82.81 527 SER A CA 1
ATOM 3861 C C . SER A 1 527 ? 22.983 -4.560 -35.310 1.00 82.81 527 SER A C 1
ATOM 3863 O O . SER A 1 527 ? 22.830 -4.663 -34.095 1.00 82.81 527 SER A O 1
ATOM 3865 N N . ILE A 1 528 ? 23.289 -3.395 -35.895 1.00 87.69 528 ILE A N 1
ATOM 3866 C CA . ILE A 1 528 ? 23.547 -2.168 -35.142 1.00 87.69 528 ILE A CA 1
ATOM 3867 C C . ILE A 1 528 ? 23.083 -0.896 -35.863 1.00 87.69 528 ILE A C 1
ATOM 3869 O O . ILE A 1 528 ? 23.325 -0.715 -37.059 1.00 87.69 528 ILE A O 1
ATOM 3873 N N . ILE A 1 529 ? 22.466 0.007 -35.094 1.00 89.12 529 ILE A N 1
ATOM 3874 C CA . ILE A 1 529 ? 22.092 1.362 -35.509 1.00 89.12 529 ILE A CA 1
ATOM 3875 C C . ILE A 1 529 ? 23.234 2.331 -35.194 1.00 89.12 529 ILE A C 1
ATOM 3877 O O . ILE A 1 529 ? 23.657 2.446 -34.036 1.00 89.12 529 ILE A O 1
ATOM 3881 N N . THR A 1 530 ? 23.702 3.068 -36.203 1.00 91.75 530 THR A N 1
ATOM 3882 C CA . THR A 1 530 ? 24.809 4.027 -36.074 1.00 91.75 530 THR A CA 1
ATOM 3883 C C . THR A 1 530 ? 24.484 5.399 -36.659 1.00 91.75 530 THR A C 1
ATOM 3885 O O . THR A 1 530 ? 23.696 5.550 -37.595 1.00 91.75 530 THR A O 1
ATOM 3888 N N . LEU A 1 531 ? 25.150 6.421 -36.118 1.00 91.06 531 LEU A N 1
ATOM 3889 C CA . LEU A 1 531 ? 25.292 7.738 -36.734 1.00 91.06 531 LEU A CA 1
ATOM 3890 C C . LEU A 1 531 ? 26.721 7.889 -37.250 1.00 91.06 531 LEU A C 1
ATOM 3892 O O . LEU A 1 531 ? 27.674 7.860 -36.472 1.00 91.06 531 LEU A O 1
ATOM 3896 N N . THR A 1 532 ? 26.874 8.073 -38.560 1.00 91.62 532 THR A N 1
ATOM 3897 C CA . THR A 1 532 ? 28.180 8.281 -39.200 1.00 91.62 532 THR A CA 1
ATOM 3898 C C . THR A 1 532 ? 28.325 9.727 -39.645 1.00 91.62 532 THR A C 1
ATOM 3900 O O . THR A 1 532 ? 27.514 10.214 -40.428 1.00 91.62 532 THR A O 1
ATOM 3903 N N . VAL A 1 533 ? 29.367 10.417 -39.190 1.00 89.81 533 VAL A N 1
ATOM 3904 C CA . VAL A 1 533 ? 29.701 11.768 -39.657 1.00 89.81 533 VAL A CA 1
ATOM 3905 C C . VAL A 1 533 ? 30.005 11.716 -41.147 1.00 89.81 533 VAL A C 1
ATOM 3907 O O . VAL A 1 533 ? 30.834 10.918 -41.580 1.00 89.81 533 VAL A O 1
ATOM 3910 N N . ILE A 1 534 ? 29.351 12.578 -41.918 1.00 88.69 534 ILE A N 1
ATOM 3911 C CA . ILE A 1 534 ? 29.634 12.776 -43.338 1.00 88.69 534 ILE A CA 1
ATOM 3912 C C . ILE A 1 534 ? 30.133 14.204 -43.577 1.00 88.69 534 ILE A C 1
ATOM 3914 O O . ILE A 1 534 ? 29.854 15.096 -42.768 1.00 88.69 534 ILE A O 1
ATOM 3918 N N . PRO A 1 535 ? 30.836 14.470 -44.692 1.00 80.88 535 PRO A N 1
ATOM 3919 C CA . PRO A 1 535 ? 31.239 15.826 -45.026 1.00 80.88 535 PRO A CA 1
ATOM 3920 C C . PRO A 1 535 ? 29.985 16.684 -45.178 1.00 80.88 535 PRO A C 1
ATOM 3922 O O . PRO A 1 535 ? 29.000 16.218 -45.763 1.00 80.88 535 PRO A O 1
ATOM 3925 N N . GLU A 1 536 ? 30.026 17.935 -44.706 1.00 67.69 536 GLU A N 1
ATOM 3926 C CA . GLU A 1 536 ? 28.955 18.885 -45.010 1.00 67.69 536 GLU A CA 1
ATOM 3927 C C . GLU A 1 536 ? 28.678 18.833 -46.520 1.00 67.69 536 GLU A C 1
ATOM 3929 O O . GLU A 1 536 ? 29.625 18.924 -47.320 1.00 67.69 536 GLU A O 1
ATOM 3934 N N . PRO A 1 537 ? 27.414 18.655 -46.946 1.00 57.81 537 PRO A N 1
ATOM 3935 C CA . PRO A 1 537 ? 27.091 18.674 -48.357 1.00 57.81 537 PRO A CA 1
ATOM 3936 C C . PRO A 1 537 ? 27.500 20.043 -48.887 1.00 57.81 537 PRO A C 1
ATOM 3938 O O . PRO A 1 537 ? 26.851 21.052 -48.612 1.00 57.81 537 PRO A O 1
ATOM 3941 N N . SER A 1 538 ? 28.620 20.087 -49.616 1.00 48.66 538 SER A N 1
ATOM 3942 C CA . SER A 1 538 ? 29.138 21.345 -50.132 1.00 48.66 538 SER A CA 1
ATOM 3943 C C . SER A 1 538 ? 28.013 22.030 -50.908 1.00 48.66 538 SER A C 1
ATOM 3945 O O . SER A 1 538 ? 27.465 21.480 -51.870 1.00 48.66 538 SER A O 1
ATOM 3947 N N . THR A 1 539 ? 27.662 23.245 -50.497 1.00 50.22 539 THR A N 1
ATOM 3948 C CA . THR A 1 539 ? 26.631 24.084 -51.131 1.00 50.22 539 THR A CA 1
ATOM 3949 C C . THR A 1 539 ? 26.903 24.342 -52.625 1.00 50.22 539 THR A C 1
ATOM 3951 O O . THR A 1 539 ? 26.047 24.858 -53.342 1.00 50.22 539 THR A O 1
ATOM 3954 N N . GLY A 1 540 ? 28.064 23.917 -53.138 1.00 42.12 540 GLY A N 1
ATOM 3955 C CA . GLY A 1 540 ? 28.465 23.983 -54.540 1.00 42.12 540 GLY A CA 1
ATOM 3956 C C . GLY A 1 540 ? 27.726 23.050 -55.509 1.00 42.12 540 GLY A C 1
ATOM 3957 O O . GLY A 1 540 ? 27.791 23.303 -56.711 1.00 42.12 540 GLY A O 1
ATOM 3958 N N . ILE A 1 541 ? 26.996 22.018 -55.057 1.00 43.78 541 ILE A N 1
ATOM 3959 C CA . ILE A 1 541 ? 26.313 21.079 -55.981 1.00 43.78 541 ILE A CA 1
ATOM 3960 C C . ILE A 1 541 ? 24.886 21.533 -56.358 1.00 43.78 541 ILE A C 1
ATOM 3962 O O . ILE A 1 541 ? 24.407 21.227 -57.449 1.00 43.78 541 ILE A O 1
ATOM 3966 N N . LEU A 1 542 ? 24.229 22.382 -55.557 1.00 40.88 542 LEU A N 1
ATOM 3967 C CA . LEU A 1 542 ? 22.962 23.014 -55.972 1.00 40.88 542 LEU A CA 1
ATOM 3968 C C . LEU A 1 542 ? 23.165 24.125 -57.022 1.00 40.88 542 LEU A C 1
ATOM 3970 O O . LEU A 1 542 ? 22.248 24.432 -57.783 1.00 40.88 542 LEU A O 1
ATOM 3974 N N . ALA A 1 543 ? 24.378 24.675 -57.144 1.00 40.09 543 ALA A N 1
ATOM 3975 C CA . ALA A 1 543 ? 24.710 25.655 -58.179 1.00 40.09 543 ALA A CA 1
ATOM 3976 C C . ALA A 1 543 ? 24.960 25.024 -59.567 1.00 40.09 543 ALA A C 1
ATOM 3978 O O . ALA A 1 543 ? 24.798 25.700 -60.585 1.00 40.09 543 ALA A O 1
ATOM 3979 N N . SER A 1 544 ? 25.311 23.735 -59.646 1.00 36.81 544 SER A N 1
ATOM 3980 C CA . SER A 1 544 ? 25.632 23.064 -60.918 1.00 36.81 544 SER A CA 1
ATOM 3981 C C . SER A 1 544 ? 24.424 22.414 -61.610 1.00 36.81 544 SER A C 1
ATOM 3983 O O . SER A 1 544 ? 24.465 22.207 -62.823 1.00 36.81 544 SER A O 1
ATOM 3985 N N . LEU A 1 545 ? 23.306 22.203 -60.903 1.00 35.91 545 LEU A N 1
ATOM 3986 C CA . LEU A 1 545 ? 22.022 21.792 -61.501 1.00 35.91 545 LEU A CA 1
ATOM 3987 C C . LEU A 1 545 ? 21.191 22.974 -62.044 1.00 35.91 545 LEU A C 1
ATOM 3989 O O . LEU A 1 545 ? 20.376 22.787 -62.946 1.00 35.91 545 LEU A O 1
ATOM 3993 N N . GLY A 1 546 ? 21.455 24.207 -61.593 1.00 33.75 546 GLY A N 1
ATOM 3994 C CA . GLY A 1 546 ? 20.842 25.432 -62.132 1.00 33.75 546 GLY A CA 1
ATOM 3995 C C . GLY A 1 546 ? 21.407 25.906 -63.481 1.00 33.75 546 GLY A C 1
ATOM 3996 O O . GLY A 1 546 ? 20.811 26.766 -64.126 1.00 33.75 546 GLY A O 1
ATOM 3997 N N . LEU A 1 547 ? 22.530 25.342 -63.941 1.00 36.69 547 LEU A N 1
ATOM 3998 C CA . LEU A 1 547 ? 23.226 25.769 -65.166 1.00 36.69 547 LEU A CA 1
ATOM 3999 C C . LEU A 1 547 ? 23.057 24.817 -66.366 1.00 36.69 547 LEU A C 1
ATOM 4001 O O . LEU A 1 547 ? 23.443 25.174 -67.477 1.00 36.69 547 LEU A O 1
ATOM 4005 N N . LEU A 1 548 ? 22.411 23.657 -66.184 1.00 34.66 548 LEU A N 1
ATOM 4006 C CA . LEU A 1 548 ? 22.098 22.698 -67.261 1.00 34.66 548 LEU A CA 1
ATOM 4007 C C . LEU A 1 548 ? 20.623 22.705 -67.720 1.00 34.66 548 LEU A C 1
ATOM 4009 O O . LEU A 1 548 ? 20.302 22.085 -68.730 1.00 34.66 548 LEU A O 1
ATOM 4013 N N . GLY A 1 549 ? 19.743 23.475 -67.063 1.00 30.70 549 GLY A N 1
ATOM 4014 C CA . GLY A 1 549 ? 18.353 23.724 -67.498 1.00 30.70 549 GLY A CA 1
ATOM 4015 C C . GLY A 1 549 ? 18.160 24.952 -68.406 1.00 30.70 549 GLY A C 1
ATOM 4016 O O . GLY A 1 549 ? 17.050 25.233 -68.849 1.00 30.70 549 GLY A O 1
ATOM 4017 N N . GLY A 1 550 ? 19.228 25.701 -68.696 1.00 29.17 550 GLY A N 1
ATOM 4018 C CA . GLY A 1 550 ? 19.200 26.947 -69.467 1.00 29.17 550 GLY A CA 1
ATOM 4019 C C . GLY A 1 550 ? 19.540 26.784 -70.950 1.00 29.17 550 GLY A C 1
ATOM 4020 O O . GLY A 1 550 ? 20.321 27.567 -71.482 1.00 29.17 550 GLY A O 1
ATOM 4021 N N . THR A 1 551 ? 18.992 25.785 -71.641 1.00 35.41 551 THR A N 1
ATOM 4022 C CA . THR A 1 551 ? 18.965 25.792 -73.114 1.00 35.41 551 THR A CA 1
ATOM 4023 C C . THR A 1 551 ? 17.521 25.872 -73.602 1.00 35.41 551 THR A C 1
ATOM 4025 O O . THR A 1 551 ? 16.637 25.245 -73.038 1.00 35.41 551 THR A O 1
ATOM 4028 N N . LEU A 1 552 ? 17.307 26.630 -74.687 1.00 36.59 552 LEU A N 1
ATOM 4029 C CA . LEU A 1 552 ? 16.102 26.633 -75.536 1.00 36.59 552 LEU A CA 1
ATOM 4030 C C . LEU A 1 552 ? 14.856 27.385 -75.025 1.00 36.59 552 LEU A C 1
ATOM 4032 O O . LEU A 1 552 ? 13.900 26.765 -74.587 1.00 36.59 552 LEU A O 1
ATOM 4036 N N . LEU A 1 553 ? 14.790 28.707 -75.264 1.00 32.59 553 LEU A N 1
ATOM 4037 C CA . LEU A 1 553 ? 13.590 29.395 -75.799 1.00 32.59 553 LEU A CA 1
ATOM 4038 C C . LEU A 1 553 ? 13.833 30.903 -76.013 1.00 32.59 553 LEU A C 1
ATOM 4040 O O . LEU A 1 553 ? 13.509 31.728 -75.167 1.00 32.59 553 LEU A O 1
ATOM 4044 N N . ARG A 1 554 ? 14.332 31.294 -77.195 1.00 32.31 554 ARG A N 1
ATOM 4045 C CA . ARG A 1 554 ? 13.811 32.478 -77.916 1.00 32.31 554 ARG A CA 1
ATOM 4046 C C . ARG A 1 554 ? 14.320 32.526 -79.354 1.00 32.31 554 ARG A C 1
ATOM 4048 O O . ARG A 1 554 ? 15.396 33.025 -79.664 1.00 32.31 554 ARG A O 1
ATOM 4055 N N . ARG A 1 555 ? 13.490 32.001 -80.255 1.00 34.03 555 ARG A N 1
ATOM 4056 C CA . ARG A 1 555 ? 13.581 32.206 -81.702 1.00 34.03 555 ARG A CA 1
ATOM 4057 C C . ARG A 1 555 ? 12.887 33.533 -82.052 1.00 34.03 555 ARG A C 1
ATOM 4059 O O . ARG A 1 555 ? 11.730 33.719 -81.698 1.00 34.03 555 ARG A O 1
ATOM 4066 N N . ARG A 1 556 ? 13.624 34.398 -82.759 1.00 32.91 556 ARG A N 1
ATOM 4067 C CA . ARG A 1 556 ? 13.227 35.348 -83.827 1.00 32.91 556 ARG A CA 1
ATOM 4068 C C . ARG A 1 556 ? 11.850 36.043 -83.788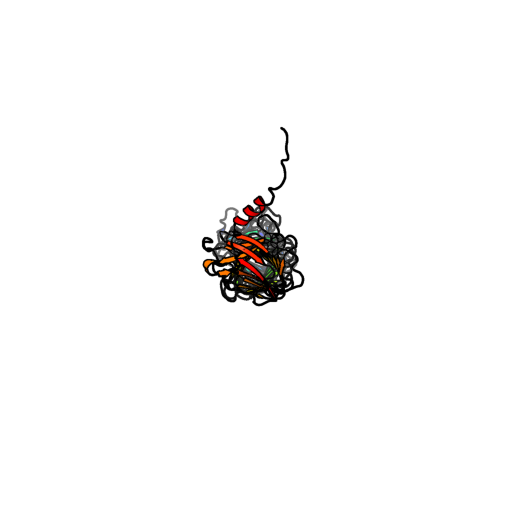 1.00 32.91 556 ARG A C 1
ATOM 4070 O O . ARG A 1 556 ? 10.820 35.398 -83.960 1.00 32.91 556 ARG A O 1
ATOM 4077 N N . LYS A 1 557 ? 11.888 37.380 -83.911 1.00 27.31 557 LYS A N 1
ATOM 4078 C CA . LYS A 1 557 ? 11.029 38.155 -84.832 1.00 27.31 557 LYS A CA 1
ATOM 4079 C C . LYS A 1 557 ? 11.760 39.407 -85.369 1.00 27.31 557 LYS A C 1
ATOM 4081 O O . LYS A 1 557 ? 12.273 40.159 -84.554 1.00 27.31 557 LYS A O 1
ATOM 4086 N N . SER A 1 558 ? 11.759 39.538 -86.710 1.00 33.28 558 SER A N 1
ATOM 4087 C CA . SER A 1 558 ? 11.917 40.713 -87.620 1.00 33.28 558 SER A CA 1
ATOM 4088 C C . SER A 1 558 ? 13.021 41.754 -87.344 1.00 33.28 558 SER A C 1
ATOM 4090 O O . SER A 1 558 ? 13.102 42.265 -86.236 1.00 33.28 558 SER A O 1
ATOM 4092 N N . ASN A 1 559 ? 13.852 42.192 -88.296 1.00 34.22 559 ASN A N 1
ATOM 4093 C CA . ASN A 1 559 ? 13.751 42.244 -89.766 1.00 34.22 559 ASN A CA 1
ATOM 4094 C C . ASN A 1 559 ? 14.948 41.596 -90.464 1.00 34.22 559 ASN A C 1
ATOM 4096 O O . ASN A 1 559 ? 16.054 41.638 -89.882 1.00 34.22 559 ASN A O 1
#

Nearest PDB structures (foldseek):
  3syj-assembly1_A-2  TM=3.705E-01  e=5.323E-03  Haemophilus influenzae
  3ak5-assembly4_D  TM=2.445E-01  e=2.482E-01  Escherichia coli
  4kh3-assembly1_A  TM=1.653E-01  e=6.806E-01  Escherichia coli CFT073

pLDDT: mean 81.0, std 16.81, range [27.31, 98.56]

Organism: NCBI:txid2748318

InterPro domains:
  IPR013424 PEP-CTERM protein-sorting domain [PF07589] (534-556)
  IPR013424 PEP-CTERM protein-sorting domain [TIGR02595] (534-558)

Secondary structure (DSSP, 8-state):
-EEEESS-SSEEE---S-TT---EEEEE--TT--EEEE---S-TTS-GGGG-B-SEEEEESSSSEEEEEEESSSS--EEEESEEEEESEEEE-TTPEEEE-SSSEEEEEES-EEE-TTS-----SS-EEEEEESSEEEEEES--EE--S-EEEEE-TTEEEEEES-S---TT--GGGSEEEEEEEEEEESSEEEEES-EEEEEE-TT-EEEE-TT-EEEEESTT-EEEESEEEEES-EEEE-SSS-EEEES-EEEES-EEEE-TT-EEEEEEEEEEESEEEEEE-TT-EEEEEEEE-SS-EEEEEESSEEEES-EEEEEEEEEEEE-TT-EEEE---TT--SEEEEEEEEE-TT-EEEE-TT-EEEEET-EEEESSEEEESSEEEEEEEEESSSEEEE-TT-EEE--SS-TT-EEEE-SEEEE-TT-EEEEEEETTTTEE-EEEESS-EEE-TT-EEEEEEE-S-TTSPPPTT-EEEEEEE---S-----EE-TTS-EE-TT-EEEETTEEEEEESS-TT---SSSEEEEEEEE----TTTHHHHSSSS----------